Protein AF-A0A951L3X2-F1 (afdb_monomer)

pLDDT: mean 89.93, std 12.66, range [31.77, 98.88]

Nearest PDB structures (foldseek):
  3ayf-assembly1_A  TM=9.480E-01  e=3.162E-38  Geobacillus stearothermophilus
  8bgw-assembly1_A  TM=9.319E-01  e=5.182E-37  Achromobacter xylosoxidans
  6qq5-assembly1_B  TM=9.237E-01  e=3.235E-35  Achromobacter xylosoxidans
  6t6v-assembly1_A  TM=9.236E-01  e=1.717E-33  Achromobacter xylosoxidans
  6l1x-assembly1_A  TM=9.197E-01  e=3.738E-32  Neisseria meningitidis alpha14

Radius of gyration: 26.98 Å; Cα contacts (8 Å, |Δi|>4): 957; chains: 1; bounding box: 84×52×81 Å

Foldseek 3Di:
DVPPDDLVPDDPVRNVVVLVVQLVQLQAFQQDPVVRDGDDDPVLVVVLVVVLVVQQVLQQAQQNPLQAARCLDHDSVVSSVVSVVVSVLSSQLQYHDPPDPAGLQQLPAFDVSNVRDHDPLLVVLLVLQVVLLVVLLVVVVVVCVVDVLAFQDDDDDDDDQQDQDDFDPLLLLLLVLLLVLLVLVLVLLVLVVVLLQSLLPRCDDVNHSCNNQQTNVLSQQSNLQSLCLSLVSLLLSLLLNLLLLQAPDDDPCLSVLSVVLVVLSVCLSVQQSVQQRCLSVVNQPPCCQARYAQPDGSLGGHVVSLVSVLVSLVSSLVSSCVSNVNVCPPPLCVLLSVLLSVLSVCQSVLSCLSVVDGSPDDQLSNVVSVLSCVQCNVPPSVVLNLLSSVLSSCVSSVNGPPVSSSSNSVVSNCQSCQQRVLLSCLSVSRRRDDSVSVSSNSNSVSSNLSVLVVLLVSLVVLCVSLVDDDDDHDLLNLLSLLVSLLSVLSNVLCNVLVSCCRSSNNVSLQVPFLSVVLSVLSNSCSHSVSNSLSSSSVSLSSNDDPVLCVVLVVLSVLQSCLQSQLSVQLNPQARVVRSVVLSVCCVVPNNVVSVRVVVSVDPVVSNSSVSNVVSSCSNNVRHSVSSSVSSVVSSVVVVVDDPPPDDDDPDDDD

Mean predicted aligned error: 6.4 Å

Structure (mmCIF, N/CA/C/O backbone):
data_AF-A0A951L3X2-F1
#
_entry.id   AF-A0A951L3X2-F1
#
loop_
_atom_site.group_PDB
_atom_site.id
_atom_site.type_symbol
_atom_site.label_atom_id
_atom_site.label_alt_id
_atom_site.label_comp_id
_atom_site.label_asym_id
_atom_site.label_entity_id
_atom_site.label_seq_id
_atom_site.pdbx_PDB_ins_code
_atom_site.Cartn_x
_atom_site.Cartn_y
_atom_site.Cartn_z
_atom_site.occupancy
_atom_site.B_iso_or_equiv
_atom_site.auth_seq_id
_atom_site.auth_comp_id
_atom_site.auth_asym_id
_atom_site.auth_atom_id
_atom_site.pdbx_PDB_model_num
ATOM 1 N N . GLU A 1 1 ? -26.721 -3.980 37.555 1.00 63.84 1 GLU A N 1
ATOM 2 C CA . GLU A 1 1 ? -27.237 -2.812 38.310 1.00 63.84 1 GLU A CA 1
ATOM 3 C C . GLU A 1 1 ? -28.735 -2.563 38.128 1.00 63.84 1 GLU A C 1
ATOM 5 O O . GLU A 1 1 ? -29.432 -2.534 39.127 1.00 63.84 1 GLU A O 1
ATOM 10 N N . ARG A 1 2 ? -29.273 -2.424 36.904 1.00 73.75 2 ARG A N 1
ATOM 11 C CA . ARG A 1 2 ? -30.694 -2.051 36.708 1.00 73.75 2 ARG A CA 1
ATOM 12 C C . ARG A 1 2 ? -31.736 -3.145 36.977 1.00 73.75 2 ARG A C 1
ATOM 14 O O . ARG A 1 2 ? -32.786 -2.843 37.523 1.00 73.75 2 ARG A O 1
ATOM 21 N N . LEU A 1 3 ? -31.468 -4.386 36.565 1.00 85.12 3 LEU A N 1
ATOM 22 C CA . LEU A 1 3 ? -32.450 -5.488 36.599 1.00 85.12 3 LEU A CA 1
ATOM 23 C C . LEU A 1 3 ? -31.987 -6.697 37.429 1.00 85.12 3 LEU A C 1
ATOM 25 O O . LEU A 1 3 ? -32.655 -7.727 37.438 1.00 85.12 3 LEU A O 1
ATOM 29 N N . SER A 1 4 ? -30.828 -6.582 38.090 1.00 84.69 4 SER A N 1
ATOM 30 C CA . SER A 1 4 ? -30.213 -7.619 38.943 1.00 84.69 4 SER A CA 1
ATOM 31 C C . SER A 1 4 ? -30.107 -9.023 38.318 1.00 84.69 4 SER A C 1
ATOM 33 O O . SER A 1 4 ? -30.022 -10.015 39.034 1.00 84.69 4 SER A O 1
ATOM 35 N N . ARG A 1 5 ? -30.083 -9.106 36.983 1.00 90.44 5 ARG A N 1
ATOM 36 C CA . ARG A 1 5 ? -29.919 -10.322 36.175 1.00 90.44 5 ARG A CA 1
ATOM 37 C C . ARG A 1 5 ? -28.845 -10.100 35.112 1.00 90.44 5 ARG A C 1
ATOM 39 O O . ARG A 1 5 ? -28.546 -8.950 34.774 1.00 90.44 5 ARG A O 1
ATOM 46 N N . GLY A 1 6 ? -28.262 -11.185 34.604 1.00 90.31 6 GLY A N 1
ATOM 47 C CA . GLY A 1 6 ? -27.321 -11.123 33.488 1.00 90.31 6 GLY A CA 1
ATOM 48 C C . GLY A 1 6 ? -28.021 -10.691 32.200 1.00 90.31 6 GLY A C 1
ATOM 49 O O . GLY A 1 6 ? -29.196 -10.991 32.008 1.00 90.31 6 GLY A O 1
ATOM 50 N N . TYR A 1 7 ? -27.302 -10.010 31.301 1.00 90.88 7 TYR A N 1
ATOM 51 C CA . TYR A 1 7 ? -27.866 -9.542 30.026 1.00 90.88 7 TYR A CA 1
ATOM 52 C C . TYR A 1 7 ? -28.488 -10.686 29.205 1.00 90.88 7 TYR A C 1
ATOM 54 O O . TYR A 1 7 ? -29.538 -10.510 28.596 1.00 90.88 7 TYR A O 1
ATOM 62 N N . ALA A 1 8 ? -27.886 -11.880 29.241 1.00 93.50 8 ALA A N 1
ATOM 63 C CA . ALA A 1 8 ? -28.396 -13.063 28.548 1.00 93.50 8 ALA A CA 1
ATOM 64 C C . ALA A 1 8 ? -29.816 -13.467 28.999 1.00 93.50 8 ALA A C 1
ATOM 66 O O . ALA A 1 8 ? -30.611 -13.882 28.152 1.00 93.50 8 ALA A O 1
ATOM 67 N N . ASP A 1 9 ? -30.148 -13.250 30.277 1.00 94.56 9 ASP A N 1
ATOM 68 C CA . ASP A 1 9 ? -31.390 -13.685 30.940 1.00 94.56 9 ASP A CA 1
ATOM 69 C C . ASP A 1 9 ? -32.533 -12.655 30.855 1.00 94.56 9 ASP A C 1
ATOM 71 O O . ASP A 1 9 ? -33.601 -12.835 31.450 1.00 94.56 9 ASP A O 1
ATOM 75 N N . LEU A 1 10 ? -32.296 -11.536 30.170 1.00 94.94 10 LEU A N 1
ATOM 76 C CA . LEU A 1 10 ? -33.280 -10.475 29.964 1.00 94.94 10 LEU A CA 1
ATOM 77 C C . LEU A 1 10 ? -34.231 -10.810 28.804 1.00 94.94 10 LEU A C 1
ATOM 79 O O . LEU A 1 10 ? -33.822 -11.437 27.816 1.00 94.94 10 LEU A O 1
ATOM 83 N N . THR A 1 11 ? -35.485 -10.349 28.894 1.00 95.81 11 THR A N 1
ATOM 84 C CA . THR A 1 11 ? -36.433 -10.429 27.766 1.00 95.81 11 THR A CA 1
ATOM 85 C C . THR A 1 11 ? -35.984 -9.526 26.606 1.00 95.81 11 THR A C 1
ATOM 87 O O . THR A 1 11 ? -35.165 -8.626 26.810 1.00 95.81 11 THR A O 1
ATOM 90 N N . PRO A 1 12 ? -36.486 -9.723 25.374 1.00 95.25 12 PRO A N 1
ATOM 91 C CA . PRO A 1 12 ? -36.149 -8.858 24.239 1.00 95.25 12 PRO A CA 1
ATOM 92 C C . PRO A 1 12 ? -36.424 -7.365 24.485 1.00 95.25 12 PRO A C 1
ATOM 94 O O . PRO A 1 12 ? -35.634 -6.512 24.079 1.00 95.25 12 PRO A O 1
ATOM 97 N N . GLU A 1 13 ? -37.507 -7.039 25.187 1.00 95.31 13 GLU A N 1
ATOM 98 C CA . GLU A 1 13 ? -37.876 -5.666 25.545 1.00 95.31 13 GLU A CA 1
ATOM 99 C C . GLU A 1 13 ? -36.897 -5.083 26.571 1.00 95.31 13 GLU A C 1
ATOM 101 O O . GLU A 1 13 ? -36.443 -3.947 26.432 1.00 95.31 13 GLU A O 1
ATOM 106 N N . GLU A 1 14 ? -36.524 -5.879 27.577 1.00 94.81 14 GLU A N 1
ATOM 107 C CA . GLU A 1 14 ? -35.538 -5.497 28.589 1.00 94.81 14 GLU A CA 1
ATOM 108 C C . GLU A 1 14 ? -34.150 -5.284 27.975 1.00 94.81 14 GLU A C 1
ATOM 110 O O . GLU A 1 14 ? -33.490 -4.293 28.293 1.00 94.81 14 GLU A O 1
ATOM 115 N N . LYS A 1 15 ? -33.724 -6.171 27.064 1.00 93.56 15 LYS A N 1
ATOM 116 C CA . LYS A 1 15 ? -32.478 -6.026 26.294 1.00 93.56 15 LYS A CA 1
ATOM 117 C C . LYS A 1 15 ? -32.491 -4.738 25.488 1.00 93.56 15 LYS A C 1
ATOM 119 O O . LYS A 1 15 ? -31.598 -3.920 25.661 1.00 93.56 15 LYS A O 1
ATOM 124 N N . SER A 1 16 ? -33.561 -4.496 24.733 1.00 93.25 16 SER A N 1
ATOM 125 C CA . SER A 1 16 ? -33.712 -3.282 23.921 1.00 93.25 16 SER A CA 1
ATOM 126 C C . SER A 1 16 ? -33.618 -1.999 24.761 1.00 93.25 16 SER A C 1
ATOM 128 O O . SER A 1 16 ? -32.981 -1.027 24.354 1.00 93.25 16 SER A O 1
ATOM 130 N N . ALA A 1 17 ? -34.210 -1.993 25.961 1.00 93.44 17 ALA A N 1
ATOM 131 C CA . ALA A 1 17 ? -34.118 -0.865 26.888 1.00 93.44 17 ALA A CA 1
ATOM 132 C C . ALA A 1 17 ? -32.696 -0.664 27.448 1.00 93.44 17 ALA A C 1
ATOM 134 O O . ALA A 1 17 ? -32.256 0.475 27.637 1.00 93.44 17 ALA A O 1
ATOM 135 N N . VAL A 1 18 ? -31.974 -1.754 27.726 1.00 92.81 18 VAL A N 1
ATOM 136 C CA . VAL A 1 18 ? -30.568 -1.706 28.155 1.00 92.81 18 VAL A CA 1
ATOM 137 C C . VAL A 1 18 ? -29.676 -1.217 27.016 1.00 92.81 18 VAL A C 1
ATOM 139 O O . VAL A 1 18 ? -28.914 -0.276 27.228 1.00 92.81 18 VAL A O 1
ATOM 142 N N . ASP A 1 19 ? -29.818 -1.777 25.818 1.00 93.19 19 ASP A N 1
ATOM 143 C CA . ASP A 1 19 ? -29.010 -1.448 24.640 1.00 93.19 19 ASP A CA 1
ATOM 144 C C . ASP A 1 19 ? -29.156 0.022 24.255 1.00 93.19 19 ASP A C 1
ATOM 146 O O . ASP A 1 19 ? -28.162 0.729 24.102 1.00 93.19 19 ASP A O 1
ATOM 150 N N . GLY A 1 20 ? -30.392 0.528 24.194 1.00 93.81 20 GLY A N 1
ATOM 151 C CA . GLY A 1 20 ? -30.642 1.940 23.910 1.00 93.81 20 GLY A CA 1
ATOM 152 C C . GLY A 1 20 ? -30.011 2.872 24.949 1.00 93.81 20 GLY A C 1
ATOM 153 O O . GLY A 1 20 ? -29.463 3.918 24.601 1.00 93.81 20 GLY A O 1
ATOM 154 N N . ALA A 1 21 ? -30.029 2.488 26.227 1.00 92.44 21 ALA A N 1
ATOM 155 C CA . ALA A 1 21 ? -29.396 3.277 27.277 1.00 92.44 21 ALA A CA 1
ATOM 156 C C . ALA A 1 21 ? -27.863 3.243 27.207 1.00 92.44 21 ALA A C 1
ATOM 158 O O . ALA A 1 21 ? -27.234 4.278 27.420 1.00 92.44 21 ALA A O 1
ATOM 159 N N . VAL A 1 22 ? -27.268 2.088 26.893 1.00 92.44 22 VAL A N 1
ATOM 160 C CA . VAL A 1 22 ? -25.818 1.950 26.685 1.00 92.44 22 VAL A CA 1
ATOM 161 C C . VAL A 1 22 ? -25.376 2.767 25.475 1.00 92.44 22 VAL A C 1
ATOM 163 O O . VAL A 1 22 ? -24.409 3.517 25.577 1.00 92.44 22 VAL A O 1
ATOM 166 N N . ALA A 1 23 ? -26.115 2.709 24.365 1.00 94.56 23 ALA A N 1
ATOM 167 C CA . ALA A 1 23 ? -25.835 3.516 23.185 1.00 94.56 23 ALA A CA 1
ATOM 168 C C . ALA A 1 23 ? -25.839 5.017 23.518 1.00 94.56 23 ALA A C 1
ATOM 170 O O . ALA A 1 23 ? -24.882 5.718 23.195 1.00 94.56 23 ALA A O 1
ATOM 171 N N . LEU A 1 24 ? -26.861 5.517 24.225 1.00 94.12 24 LEU A N 1
ATOM 172 C CA . LEU A 1 24 ? -26.909 6.919 24.663 1.00 94.12 24 LEU A CA 1
ATOM 173 C C . LEU A 1 24 ? -25.730 7.286 25.577 1.00 94.12 24 LEU A C 1
ATOM 175 O O . LEU A 1 24 ? -25.140 8.357 25.421 1.00 94.12 24 LEU A O 1
ATOM 179 N N . ASP A 1 25 ? -25.368 6.399 26.505 1.00 93.38 25 ASP A N 1
ATOM 180 C CA . ASP A 1 25 ? -24.261 6.622 27.433 1.00 93.38 25 ASP A CA 1
ATOM 181 C C . ASP A 1 25 ? -22.911 6.692 26.700 1.00 93.38 25 ASP A C 1
ATOM 183 O O . ASP A 1 25 ? -22.137 7.617 26.954 1.00 93.38 25 ASP A O 1
ATOM 187 N N . LEU A 1 26 ? -22.659 5.789 25.744 1.00 94.69 26 LEU A N 1
ATOM 188 C CA . LEU A 1 26 ? -21.443 5.755 24.921 1.00 94.69 26 LEU A CA 1
ATOM 189 C C . LEU A 1 26 ? -21.369 6.913 23.915 1.00 94.69 26 LEU A C 1
ATOM 191 O O . LEU A 1 26 ? -20.285 7.442 23.665 1.00 94.69 26 LEU A O 1
ATOM 195 N N . LYS A 1 27 ? -22.509 7.345 23.357 1.00 96.31 27 LYS A N 1
ATOM 196 C CA . LYS A 1 27 ? -22.583 8.499 22.446 1.00 96.31 27 LYS A CA 1
ATOM 197 C C . LYS A 1 27 ? -22.319 9.830 23.146 1.00 96.31 27 LYS A C 1
ATOM 199 O O . LYS A 1 27 ? -21.877 10.775 22.491 1.00 96.31 27 LYS A O 1
ATOM 204 N N . ALA A 1 28 ? -22.578 9.936 24.447 1.00 95.69 28 ALA A N 1
ATOM 205 C CA . ALA A 1 28 ? -22.355 11.169 25.189 1.00 95.69 28 ALA A CA 1
ATOM 206 C C . ALA A 1 28 ? -20.855 11.496 25.314 1.00 95.69 28 ALA A C 1
ATOM 208 O O . ALA A 1 28 ? -20.064 10.749 25.894 1.00 95.69 28 ALA A O 1
ATOM 209 N N . ASN A 1 29 ? -20.467 12.661 24.794 1.00 96.44 29 ASN A N 1
ATOM 210 C CA . ASN A 1 29 ? -19.098 13.144 24.874 1.00 96.44 29 ASN A CA 1
ATOM 211 C C . ASN A 1 29 ? -18.840 13.811 26.232 1.00 96.44 29 ASN A C 1
ATOM 213 O O . ASN A 1 29 ? -19.413 14.854 26.536 1.00 96.44 29 ASN A O 1
ATOM 217 N N . ARG A 1 30 ? -17.985 13.182 27.044 1.00 95.31 30 ARG A N 1
ATOM 218 C CA . ARG A 1 30 ? -17.609 13.630 28.398 1.00 95.31 30 ARG A CA 1
ATOM 219 C C . ARG A 1 30 ? -16.168 14.140 28.472 1.00 95.31 30 ARG A C 1
ATOM 221 O O . ARG A 1 30 ? -15.558 14.106 29.539 1.00 95.31 30 ARG A O 1
ATOM 228 N N . TYR A 1 31 ? -15.604 14.536 27.335 1.00 96.81 31 TYR A N 1
ATOM 229 C CA . TYR A 1 31 ? -14.315 15.208 27.297 1.00 96.81 31 TYR A CA 1
ATOM 230 C C . TYR A 1 31 ? -14.501 16.693 27.604 1.00 96.81 31 TYR A C 1
ATOM 232 O O . TYR A 1 31 ? -15.247 17.385 26.910 1.00 96.81 31 TYR A O 1
ATOM 240 N N . ASP A 1 32 ? -13.813 17.177 28.634 1.00 95.88 32 ASP A N 1
ATOM 241 C CA . ASP A 1 32 ? -13.731 18.598 28.943 1.00 95.88 32 ASP A CA 1
ATOM 242 C C . ASP A 1 32 ? -12.461 19.198 28.311 1.00 95.88 32 ASP A C 1
ATOM 244 O O . ASP A 1 32 ? -11.351 18.897 28.763 1.00 95.88 32 ASP A O 1
ATOM 248 N N . PRO A 1 33 ? -12.590 20.062 27.285 1.00 94.25 33 PRO A N 1
ATOM 249 C CA . PRO A 1 33 ? -11.440 20.675 26.631 1.00 94.25 33 PRO A CA 1
ATOM 250 C C . PRO A 1 33 ? -10.689 21.669 27.526 1.00 94.25 33 PRO A C 1
ATOM 252 O O . PRO A 1 33 ? -9.519 21.930 27.260 1.00 94.25 33 PRO A O 1
ATOM 255 N N . ALA A 1 34 ? -11.317 22.226 28.569 1.00 96.06 34 ALA A N 1
ATOM 256 C CA . ALA A 1 34 ? -10.664 23.189 29.456 1.00 96.06 34 ALA A CA 1
ATOM 257 C C . ALA A 1 34 ? -9.678 22.507 30.416 1.00 96.06 34 ALA A C 1
ATOM 259 O O . ALA A 1 34 ? -8.589 23.026 30.655 1.00 96.06 34 ALA A O 1
ATOM 260 N N . SER A 1 35 ? -10.046 21.338 30.946 1.00 96.62 35 SER A N 1
ATOM 261 C CA . SER A 1 35 ? -9.192 20.543 31.839 1.00 96.62 35 SER A CA 1
ATOM 262 C C . SER A 1 35 ? -8.402 19.440 31.127 1.00 96.62 35 SER A C 1
ATOM 264 O O . SER A 1 35 ? -7.524 18.832 31.735 1.00 96.62 35 SER A O 1
ATOM 266 N N . GLY A 1 36 ? -8.722 19.134 29.865 1.00 95.12 36 GLY A N 1
ATOM 267 C CA . GLY A 1 36 ? -8.128 18.022 29.121 1.00 95.12 36 GLY A CA 1
ATOM 268 C C . GLY A 1 36 ? -8.513 16.643 29.667 1.00 95.12 36 GLY A C 1
ATOM 269 O O . GLY A 1 36 ? -7.808 15.668 29.415 1.00 95.12 36 GLY A O 1
ATOM 270 N N . THR A 1 37 ? -9.609 16.550 30.425 1.00 95.81 37 THR A N 1
ATOM 271 C CA . THR A 1 37 ? -10.009 15.328 31.133 1.00 95.81 37 THR A CA 1
ATOM 272 C C . THR A 1 37 ? -11.183 14.645 30.436 1.00 95.81 37 THR A C 1
ATOM 274 O O . THR A 1 37 ? -12.197 15.274 30.142 1.00 95.81 37 THR A O 1
ATOM 277 N N . LEU A 1 38 ? -11.069 13.334 30.202 1.00 94.56 38 LEU A N 1
ATOM 278 C CA . LEU A 1 38 ? -12.178 12.482 29.771 1.00 94.56 38 LEU A CA 1
ATOM 279 C C . LEU A 1 38 ? -12.733 11.714 30.975 1.00 94.56 38 LEU A C 1
ATOM 281 O O . LEU A 1 38 ? -12.066 10.829 31.511 1.00 94.56 38 LEU A O 1
ATOM 285 N N . ALA A 1 39 ? -13.962 12.028 31.383 1.00 93.38 39 ALA A N 1
ATOM 286 C CA . ALA A 1 39 ? -14.631 11.297 32.454 1.00 93.38 39 ALA A CA 1
ATOM 287 C C . ALA A 1 39 ? -15.284 10.012 31.918 1.00 93.38 39 ALA A C 1
ATOM 289 O O . ALA A 1 39 ? -16.156 10.061 31.046 1.00 93.38 39 ALA A O 1
ATOM 290 N N . LEU A 1 40 ? -14.884 8.859 32.461 1.00 90.31 40 LEU A N 1
ATOM 291 C CA . LEU A 1 40 ? -15.487 7.568 32.127 1.00 90.31 40 LEU A CA 1
ATOM 292 C C . LEU A 1 40 ? -16.717 7.293 33.008 1.00 90.31 40 LEU A C 1
ATOM 294 O O . LEU A 1 40 ? -16.632 7.447 34.229 1.00 90.31 40 LEU A O 1
ATOM 298 N N . PRO A 1 41 ? -17.840 6.831 32.429 1.00 87.75 41 PRO A N 1
ATOM 299 C CA . PRO A 1 41 ? -18.944 6.260 33.197 1.00 87.75 41 PRO A CA 1
ATOM 300 C C . PRO A 1 41 ? -18.482 5.086 34.071 1.00 87.75 41 PRO A C 1
ATOM 302 O O . PRO A 1 41 ? -17.528 4.388 33.723 1.00 87.75 41 PRO A O 1
ATOM 305 N N . ALA A 1 42 ? -19.192 4.816 35.170 1.00 88.31 42 ALA A N 1
ATOM 306 C CA . ALA A 1 42 ? -18.835 3.745 36.108 1.00 88.31 42 ALA A CA 1
ATOM 307 C C . ALA A 1 42 ? -18.676 2.376 35.414 1.00 88.31 42 ALA A C 1
ATOM 309 O O . ALA A 1 42 ? -17.649 1.718 35.580 1.00 88.31 42 ALA A O 1
ATOM 310 N N . GLY A 1 43 ? -19.625 2.000 34.547 1.00 88.44 43 GLY A N 1
ATOM 311 C CA . GLY A 1 43 ? -19.550 0.749 33.783 1.00 88.44 43 GLY A CA 1
ATOM 312 C C . GLY A 1 43 ? -18.374 0.697 32.798 1.00 88.44 43 GLY A C 1
ATOM 313 O O . GLY A 1 43 ? -17.766 -0.359 32.612 1.00 88.44 43 GLY A O 1
ATOM 314 N N . ALA A 1 44 ? -17.985 1.833 32.210 1.00 90.81 44 ALA A N 1
ATOM 315 C CA . ALA A 1 44 ? -16.805 1.914 31.349 1.00 90.81 44 ALA A CA 1
ATOM 316 C C . ALA A 1 44 ? -15.500 1.786 32.157 1.00 90.81 44 ALA A C 1
ATOM 318 O O . ALA A 1 44 ? -14.565 1.125 31.708 1.00 90.81 44 ALA A O 1
ATOM 319 N N . ALA A 1 45 ? -15.440 2.359 33.364 1.00 92.19 45 ALA A N 1
ATOM 320 C CA . ALA A 1 45 ? -14.296 2.222 34.267 1.00 92.19 45 ALA A CA 1
ATOM 321 C C . ALA A 1 45 ? -14.123 0.778 34.785 1.00 92.19 45 ALA A C 1
ATOM 323 O O . ALA A 1 45 ? -12.998 0.266 34.858 1.00 92.19 45 ALA A O 1
ATOM 324 N N . GLU A 1 46 ? -15.227 0.089 35.091 1.00 92.94 46 GLU A N 1
ATOM 325 C CA . GLU A 1 46 ? -15.214 -1.340 35.424 1.00 92.94 46 GLU A CA 1
ATOM 326 C C . GLU A 1 46 ? -14.746 -2.178 34.225 1.00 92.94 46 GLU A C 1
ATOM 328 O O . GLU A 1 46 ? -13.812 -2.979 34.346 1.00 92.94 46 GLU A O 1
ATOM 333 N N . SER A 1 47 ? -15.317 -1.920 33.042 1.00 93.44 47 SER A N 1
ATOM 334 C CA . SER A 1 47 ? -14.941 -2.591 31.792 1.00 93.44 47 SER A CA 1
ATOM 335 C C . SER A 1 47 ? -13.459 -2.411 31.478 1.00 93.44 47 SER A C 1
ATOM 337 O O . SER A 1 47 ? -12.782 -3.382 31.153 1.00 93.44 47 SER A O 1
ATOM 339 N N . PHE A 1 48 ? -12.913 -1.205 31.653 1.00 95.06 48 PHE A N 1
ATOM 340 C CA . PHE A 1 48 ? -11.490 -0.925 31.472 1.00 95.06 48 PHE A CA 1
ATOM 341 C C . PHE A 1 48 ? -10.604 -1.820 32.352 1.00 95.06 48 PHE A C 1
ATOM 343 O O . PHE A 1 48 ? -9.625 -2.400 31.883 1.00 95.06 48 PHE A O 1
ATOM 350 N N . THR A 1 49 ? -10.979 -1.999 33.621 1.00 94.25 49 THR A N 1
ATOM 351 C CA . THR A 1 49 ? -10.252 -2.874 34.555 1.00 94.25 49 THR A CA 1
ATOM 352 C C . THR A 1 49 ? -10.324 -4.346 34.128 1.00 94.25 49 THR A C 1
ATOM 354 O O . THR A 1 49 ? -9.333 -5.075 34.235 1.00 94.25 49 THR A O 1
ATOM 357 N N . GLY A 1 50 ? -11.471 -4.790 33.605 1.00 96.25 50 GLY A N 1
ATOM 358 C CA . GLY A 1 50 ? -11.631 -6.120 33.009 1.00 96.25 50 GLY A CA 1
ATOM 359 C C . GLY A 1 50 ? -10.807 -6.311 31.731 1.00 96.25 50 GLY A C 1
ATOM 360 O O . GLY A 1 50 ? -10.179 -7.358 31.557 1.00 96.25 50 GLY A O 1
ATOM 361 N N . LEU A 1 51 ? -10.749 -5.289 30.873 1.00 95.88 51 LEU A N 1
ATOM 362 C CA . LEU A 1 51 ? -10.026 -5.312 29.602 1.00 95.88 51 LEU A CA 1
ATOM 363 C C . LEU A 1 51 ? -8.515 -5.446 29.786 1.00 95.88 51 LEU A C 1
ATOM 365 O O . LEU A 1 51 ? -7.893 -6.176 29.021 1.00 95.88 51 LEU A O 1
ATOM 369 N N . VAL A 1 52 ? -7.927 -4.857 30.834 1.00 95.56 52 VAL A N 1
ATOM 370 C CA . VAL A 1 52 ? -6.503 -5.088 31.148 1.00 95.56 52 VAL A CA 1
ATOM 371 C C . VAL A 1 52 ? -6.241 -6.587 31.337 1.00 95.56 52 VAL A C 1
ATOM 373 O O . VAL A 1 52 ? -5.350 -7.143 30.704 1.00 95.56 52 VAL A O 1
ATOM 376 N N . LYS A 1 53 ? -7.076 -7.280 32.126 1.00 94.50 53 LYS A N 1
ATOM 377 C CA . LYS A 1 53 ? -6.955 -8.735 32.345 1.00 94.50 53 LYS A CA 1
ATOM 378 C C . LYS A 1 53 ? -7.217 -9.541 31.073 1.00 94.50 53 LYS A C 1
ATOM 380 O O . LYS A 1 53 ? -6.655 -10.622 30.896 1.00 94.50 53 LYS A O 1
ATOM 385 N N . TYR A 1 54 ? -8.117 -9.064 30.216 1.00 93.31 54 TYR A N 1
ATOM 386 C CA . TYR A 1 54 ? -8.381 -9.684 28.923 1.00 93.31 54 TYR A CA 1
ATOM 387 C C . TYR A 1 54 ? -7.137 -9.631 28.030 1.00 93.31 54 TYR A C 1
ATOM 389 O O . TYR A 1 54 ? -6.677 -10.686 27.599 1.00 93.31 54 TYR A O 1
ATOM 397 N N . TRP A 1 55 ? -6.543 -8.450 27.834 1.00 92.75 55 TRP A N 1
ATOM 398 C CA . TRP A 1 55 ? -5.361 -8.285 26.986 1.00 92.75 55 TRP A CA 1
ATOM 399 C C . TRP A 1 55 ? -4.127 -8.997 27.542 1.00 92.75 55 TRP A C 1
ATOM 401 O O . TRP A 1 55 ? -3.403 -9.621 26.773 1.00 92.75 55 TRP A O 1
ATOM 411 N N . THR A 1 56 ? -3.938 -9.035 28.866 1.00 91.69 56 THR A N 1
ATOM 412 C CA . THR A 1 56 ? -2.893 -9.876 29.478 1.00 91.69 56 THR A CA 1
ATOM 413 C C . THR A 1 56 ? -3.045 -11.348 29.081 1.00 91.69 56 THR A C 1
ATOM 415 O O . THR A 1 56 ? -2.072 -11.990 28.703 1.00 91.69 56 THR A O 1
ATOM 418 N N . ARG A 1 57 ? -4.270 -11.895 29.122 1.00 90.38 57 ARG A N 1
ATOM 419 C CA . ARG A 1 57 ? -4.527 -13.289 28.715 1.00 90.38 57 ARG A CA 1
ATOM 420 C C . ARG A 1 57 ? -4.413 -13.496 27.208 1.00 90.38 57 ARG A C 1
ATOM 422 O O . ARG A 1 57 ? -4.032 -14.583 26.788 1.00 90.38 57 ARG A O 1
ATOM 429 N N . TYR A 1 58 ? -4.751 -12.484 26.411 1.00 89.44 58 TYR A N 1
ATOM 430 C CA . TYR A 1 58 ? -4.619 -12.534 24.958 1.00 89.44 58 TYR A CA 1
ATOM 431 C C . TYR A 1 58 ? -3.159 -12.783 24.553 1.00 89.44 58 TYR A C 1
ATOM 433 O O . TYR A 1 58 ? -2.889 -13.687 23.772 1.00 89.44 58 TYR A O 1
ATOM 441 N N . PHE A 1 59 ? -2.197 -12.068 25.143 1.00 88.44 59 PHE A N 1
ATOM 442 C CA . PHE A 1 59 ? -0.781 -12.224 24.788 1.00 88.44 59 PHE A CA 1
ATOM 443 C C . PHE A 1 59 ? -0.087 -13.460 25.395 1.00 88.44 59 PHE A C 1
ATOM 445 O O . PHE A 1 59 ? 1.044 -13.759 25.017 1.00 88.44 59 PHE A O 1
ATOM 452 N N . ASP A 1 60 ? -0.746 -14.222 26.274 1.00 80.50 60 ASP A N 1
ATOM 453 C CA . ASP A 1 60 ? -0.164 -15.419 26.910 1.00 80.50 60 ASP A CA 1
ATOM 454 C C . ASP A 1 60 ? -0.112 -16.647 25.974 1.00 80.50 60 ASP A C 1
ATOM 456 O O . ASP A 1 60 ? 0.778 -17.486 26.111 1.00 80.50 60 ASP A O 1
ATOM 460 N N . ARG A 1 61 ? -1.039 -16.783 25.007 1.00 71.00 61 ARG A N 1
ATOM 461 C CA . ARG A 1 61 ? -1.165 -18.008 24.182 1.00 71.00 61 ARG A CA 1
ATOM 462 C C . ARG A 1 61 ? -1.307 -17.748 22.669 1.00 71.00 61 ARG A C 1
ATOM 464 O O . ARG A 1 61 ? -2.312 -17.151 22.273 1.00 71.00 61 ARG A O 1
ATOM 471 N N . PRO A 1 62 ? -0.385 -18.259 21.822 1.00 66.88 62 PRO A N 1
ATOM 472 C CA . PRO A 1 62 ? -0.409 -18.088 20.361 1.00 66.88 62 PRO A CA 1
ATOM 473 C C . PRO A 1 62 ? -1.704 -18.525 19.658 1.00 66.88 62 PRO A C 1
ATOM 475 O O . PRO A 1 62 ? -2.181 -17.869 18.732 1.00 66.88 62 PRO A O 1
ATOM 478 N N . GLU A 1 63 ? -2.338 -19.606 20.118 1.00 67.81 63 GLU A N 1
ATOM 479 C CA . GLU A 1 63 ? -3.521 -20.170 19.449 1.00 67.81 63 GLU A CA 1
ATOM 480 C C . GLU A 1 63 ? -4.755 -19.266 19.575 1.00 67.81 63 GLU A C 1
ATOM 482 O O . GLU A 1 63 ? -5.724 -19.415 18.833 1.00 67.81 63 GLU A O 1
ATOM 487 N N . ARG A 1 64 ? -4.734 -18.327 20.528 1.00 77.69 64 ARG A N 1
ATOM 488 C CA . ARG A 1 64 ? -5.831 -17.391 20.810 1.00 77.69 64 ARG A CA 1
ATOM 489 C C . ARG A 1 64 ? -5.491 -15.944 20.480 1.00 77.69 64 ARG A C 1
ATOM 491 O O . ARG A 1 64 ? -6.288 -15.064 20.790 1.00 77.69 64 ARG A O 1
ATOM 498 N N . ASN A 1 65 ? -4.336 -15.701 19.864 1.00 78.94 65 ASN A N 1
ATOM 499 C CA . ASN A 1 65 ? -3.852 -14.351 19.596 1.00 78.94 65 ASN A CA 1
ATOM 500 C C . ASN A 1 65 ? -3.567 -14.070 18.111 1.00 78.94 65 ASN A C 1
ATOM 502 O O . ASN A 1 65 ? -3.016 -13.022 17.779 1.00 78.94 65 ASN A O 1
ATOM 506 N N . GLY A 1 66 ? -3.953 -14.992 17.221 1.00 78.81 66 GLY A N 1
ATOM 507 C CA . GLY A 1 66 ? -3.779 -14.830 15.776 1.00 78.81 66 GLY A CA 1
ATOM 508 C C . GLY A 1 66 ? -2.347 -15.084 15.285 1.00 78.81 66 GLY A C 1
ATOM 509 O O . GLY A 1 66 ? -1.912 -14.456 14.318 1.00 78.81 66 GLY A O 1
ATOM 510 N N . GLY A 1 67 ? -1.605 -15.981 15.944 1.00 82.00 67 GLY A N 1
ATOM 511 C CA . GLY A 1 67 ? -0.253 -16.375 15.526 1.00 82.00 67 GLY A CA 1
ATOM 512 C C . GLY A 1 67 ? 0.851 -15.399 15.948 1.00 82.00 67 GLY A C 1
ATOM 513 O O . GLY A 1 67 ? 1.922 -15.375 15.336 1.00 82.00 67 GLY A O 1
ATOM 514 N N . LEU A 1 68 ? 0.596 -14.576 16.970 1.00 87.44 68 LEU A N 1
ATOM 515 C CA . LEU A 1 68 ? 1.624 -13.761 17.618 1.00 87.44 68 LEU A CA 1
ATOM 516 C C . LEU A 1 68 ? 2.486 -14.634 18.534 1.00 87.44 68 LEU A C 1
ATOM 518 O O . LEU A 1 68 ? 2.032 -15.645 19.081 1.00 87.44 68 LEU A O 1
ATOM 522 N N . ALA A 1 69 ? 3.727 -14.200 18.755 1.00 84.75 69 ALA A N 1
ATOM 523 C CA . ALA A 1 69 ? 4.618 -14.860 19.696 1.00 84.75 69 ALA A CA 1
ATOM 524 C C . ALA A 1 69 ? 4.025 -14.854 21.118 1.00 84.75 69 ALA A C 1
ATOM 526 O O . ALA A 1 69 ? 3.286 -13.947 21.523 1.00 84.75 69 ALA A O 1
ATOM 527 N N . ARG A 1 70 ? 4.359 -15.879 21.901 1.00 83.56 70 ARG A N 1
ATOM 528 C CA . ARG A 1 70 ? 4.001 -15.917 23.319 1.00 83.56 70 ARG A CA 1
ATOM 529 C C . ARG A 1 70 ? 4.637 -14.735 24.049 1.00 83.56 70 ARG A C 1
ATOM 531 O O . ARG A 1 70 ? 5.790 -14.416 23.784 1.00 83.56 70 ARG A O 1
ATOM 538 N N . GLU A 1 71 ? 3.883 -14.121 24.960 1.00 82.56 71 GLU A N 1
ATOM 539 C CA . GLU A 1 71 ? 4.344 -12.992 25.778 1.00 82.56 71 GLU A CA 1
ATOM 540 C C . GLU A 1 71 ? 4.829 -11.801 24.931 1.00 82.56 71 GLU A C 1
ATOM 542 O O . GLU A 1 71 ? 5.730 -11.075 25.336 1.00 82.56 71 GLU A O 1
ATOM 547 N N . THR A 1 72 ? 4.195 -11.571 23.765 1.00 84.25 72 THR A N 1
ATOM 548 C CA . THR A 1 72 ? 4.516 -10.432 22.874 1.00 84.25 72 THR A CA 1
ATOM 549 C C . THR A 1 72 ? 4.528 -9.095 23.628 1.00 84.25 72 THR A C 1
ATOM 551 O O . THR A 1 72 ? 5.371 -8.248 23.350 1.00 84.25 72 THR A O 1
ATOM 554 N N . VAL A 1 73 ? 3.607 -8.913 24.583 1.00 88.94 73 VAL A N 1
ATOM 555 C CA . VAL A 1 73 ? 3.617 -7.809 25.554 1.00 88.94 73 VAL A CA 1
ATOM 556 C C . VAL A 1 73 ? 3.368 -8.399 26.938 1.00 88.94 73 VAL A C 1
ATOM 558 O O . VAL A 1 73 ? 2.315 -8.998 27.174 1.00 88.94 73 VAL A O 1
ATOM 561 N N . SER A 1 74 ? 4.330 -8.246 27.846 1.00 88.94 74 SER A N 1
ATOM 562 C CA . SER A 1 74 ? 4.281 -8.829 29.194 1.00 88.94 74 SER A CA 1
ATOM 563 C C . SER A 1 74 ? 4.414 -7.801 30.320 1.00 88.94 74 SER A C 1
ATOM 565 O O . SER A 1 74 ? 3.989 -8.089 31.442 1.00 88.94 74 SER A O 1
ATOM 567 N N . ASP A 1 75 ? 4.922 -6.593 30.045 1.00 92.38 75 ASP A N 1
ATOM 568 C CA . ASP A 1 75 ? 5.031 -5.535 31.050 1.00 92.38 75 ASP A CA 1
ATOM 569 C C . ASP A 1 75 ? 3.625 -5.042 31.478 1.00 92.38 75 ASP A C 1
ATOM 571 O O . ASP A 1 75 ? 2.830 -4.592 30.644 1.00 92.38 75 ASP A O 1
ATOM 575 N N . PRO A 1 76 ? 3.273 -5.095 32.780 1.00 94.12 76 PRO A N 1
ATOM 576 C CA . PRO A 1 76 ? 1.953 -4.675 33.255 1.00 94.12 76 PRO A CA 1
ATOM 577 C C . PRO A 1 76 ? 1.623 -3.193 33.017 1.00 94.12 76 PRO A C 1
ATOM 579 O O . PRO A 1 76 ? 0.446 -2.838 32.890 1.00 94.12 76 PRO A O 1
ATOM 582 N N . ARG A 1 77 ? 2.629 -2.311 32.987 1.00 96.19 77 ARG A N 1
ATOM 583 C CA . ARG A 1 77 ? 2.459 -0.885 32.680 1.00 96.19 77 ARG A CA 1
ATOM 584 C C . ARG A 1 77 ? 2.158 -0.701 31.201 1.00 96.19 77 ARG A C 1
ATOM 586 O O . ARG A 1 77 ? 1.193 -0.002 30.890 1.00 96.19 77 ARG A O 1
ATOM 593 N N . GLU A 1 78 ? 2.903 -1.362 30.319 1.00 94.31 78 GLU A N 1
ATOM 594 C CA . GLU A 1 78 ? 2.650 -1.323 28.872 1.00 94.31 78 GLU A CA 1
ATOM 595 C C . GLU A 1 78 ? 1.275 -1.901 28.531 1.00 94.31 78 GLU A C 1
ATOM 597 O O . GLU A 1 78 ? 0.510 -1.282 27.798 1.00 94.31 78 GLU A O 1
ATOM 602 N N . LEU A 1 79 ? 0.885 -3.025 29.142 1.00 95.19 79 LEU A N 1
ATOM 603 C CA . LEU A 1 79 ? -0.450 -3.610 28.972 1.00 95.19 79 LEU A CA 1
ATOM 604 C C . LEU A 1 79 ? -1.564 -2.641 29.382 1.00 95.19 79 LEU A C 1
ATOM 606 O O . LEU A 1 79 ? -2.591 -2.534 28.702 1.00 95.19 79 LEU A O 1
ATOM 610 N N . ARG A 1 80 ? -1.371 -1.899 30.479 1.00 96.62 80 ARG A N 1
ATOM 611 C CA . ARG A 1 80 ? -2.319 -0.863 30.903 1.00 96.62 80 ARG A CA 1
ATOM 612 C C . ARG A 1 80 ? -2.366 0.299 29.909 1.00 96.62 80 ARG A C 1
ATOM 614 O O . ARG A 1 80 ? -3.462 0.769 29.608 1.00 96.62 80 ARG A O 1
ATOM 621 N N . GLN A 1 81 ? -1.219 0.758 29.410 1.00 96.62 81 GLN A N 1
ATOM 622 C CA . GLN A 1 81 ? -1.133 1.836 28.417 1.00 96.62 81 GLN A CA 1
ATOM 623 C C . GLN A 1 81 ? -1.763 1.431 27.080 1.00 96.62 81 GLN A C 1
ATOM 625 O O . GLN A 1 81 ? -2.561 2.186 26.533 1.00 96.62 81 GLN A O 1
ATOM 630 N N . LEU A 1 82 ? -1.499 0.215 26.603 1.00 95.75 82 LEU A N 1
ATOM 631 C CA . LEU A 1 82 ? -2.109 -0.347 25.402 1.00 95.75 82 LEU A CA 1
ATOM 632 C C . LEU A 1 82 ? -3.630 -0.460 25.553 1.00 95.75 82 LEU A C 1
ATOM 634 O O . LEU A 1 82 ? -4.382 -0.059 24.668 1.00 95.75 82 LEU A O 1
ATOM 638 N N . THR A 1 83 ? -4.100 -0.925 26.715 1.00 96.88 83 THR A N 1
ATOM 639 C CA . THR A 1 83 ? -5.539 -0.958 27.016 1.00 96.88 83 THR A CA 1
ATOM 640 C C . THR A 1 83 ? -6.138 0.453 27.028 1.00 96.88 83 THR A C 1
ATOM 642 O O . THR A 1 83 ? -7.252 0.644 26.545 1.00 96.88 83 THR A O 1
ATOM 645 N N . ALA A 1 84 ? -5.416 1.458 27.541 1.00 96.81 84 ALA A N 1
ATOM 646 C CA . ALA A 1 84 ? -5.841 2.861 27.500 1.00 96.81 84 ALA A CA 1
ATOM 647 C C . ALA A 1 84 ? -5.908 3.403 26.070 1.00 96.81 84 ALA A C 1
ATOM 649 O O . ALA A 1 84 ? -6.879 4.075 25.731 1.00 96.81 84 ALA A O 1
ATOM 650 N N . PHE A 1 85 ? -4.944 3.054 25.220 1.00 97.06 85 PHE A N 1
ATOM 651 C CA . PHE A 1 85 ? -4.964 3.398 23.803 1.00 97.06 85 PHE A CA 1
ATOM 652 C C . PHE A 1 85 ? -6.179 2.787 23.085 1.00 97.06 85 PHE A C 1
ATOM 654 O O . PHE A 1 85 ? -6.911 3.510 22.415 1.00 97.06 85 PHE A O 1
ATOM 661 N N . PHE A 1 86 ? -6.469 1.498 23.292 1.00 97.06 86 PHE A N 1
ATOM 662 C CA . PHE A 1 86 ? -7.673 0.858 22.743 1.00 97.06 86 PHE A CA 1
ATOM 663 C C . PHE A 1 86 ? -8.974 1.451 23.299 1.00 97.06 86 PHE A C 1
ATOM 665 O O . PHE A 1 86 ? -9.948 1.616 22.569 1.00 97.06 86 PHE A O 1
ATOM 672 N N . GLY A 1 87 ? -9.001 1.806 24.585 1.00 96.06 87 GLY A N 1
ATOM 673 C CA . GLY A 1 87 ? -10.136 2.503 25.188 1.00 96.06 87 GLY A CA 1
ATOM 674 C C . GLY A 1 87 ? -10.360 3.887 24.574 1.00 96.06 87 GLY A C 1
ATOM 675 O O . GLY A 1 87 ? -11.499 4.264 24.310 1.00 96.06 87 GLY A O 1
ATOM 676 N N . TRP A 1 88 ? -9.282 4.623 24.294 1.00 96.44 88 TRP A N 1
ATOM 677 C CA . TRP A 1 88 ? -9.332 5.922 23.626 1.00 96.44 88 TRP A CA 1
ATOM 678 C C . TRP A 1 88 ? -9.849 5.814 22.186 1.00 96.44 88 TRP A C 1
ATOM 680 O O . TRP A 1 88 ? -10.744 6.576 21.815 1.00 96.44 88 TRP A O 1
ATOM 690 N N . THR A 1 89 ? -9.359 4.855 21.390 1.00 96.94 89 THR A N 1
ATOM 691 C CA . THR A 1 89 ? -9.860 4.656 20.018 1.00 96.94 89 THR A CA 1
ATOM 692 C C . THR A 1 89 ? -11.330 4.238 20.014 1.00 96.94 89 THR A C 1
ATOM 694 O O . THR A 1 89 ? -12.115 4.781 19.237 1.00 96.94 89 THR A O 1
ATOM 697 N N . ALA A 1 90 ? -11.738 3.347 20.926 1.00 96.19 90 ALA A N 1
ATOM 698 C CA . ALA A 1 90 ? -13.133 2.943 21.084 1.00 96.19 90 ALA A CA 1
ATOM 699 C C . ALA A 1 90 ? -14.031 4.123 21.498 1.00 96.19 90 ALA A C 1
ATOM 701 O O . ALA A 1 90 ? -15.089 4.327 20.901 1.00 96.19 90 ALA A O 1
ATOM 702 N N . TRP A 1 91 ? -13.591 4.950 22.453 1.00 96.62 91 TRP A N 1
ATOM 703 C CA . TRP A 1 91 ? -14.298 6.173 22.837 1.00 96.62 91 TRP A CA 1
ATOM 704 C C . TRP A 1 91 ? -14.472 7.121 21.648 1.00 96.62 91 TRP A C 1
ATOM 706 O O . TRP A 1 91 ? -15.597 7.527 21.360 1.00 96.62 91 TRP A O 1
ATOM 716 N N . ALA A 1 92 ? -13.393 7.427 20.922 1.00 96.81 92 ALA A N 1
ATOM 717 C CA . ALA A 1 92 ? -13.448 8.309 19.758 1.00 96.81 92 ALA A CA 1
ATOM 718 C C . ALA A 1 92 ? -14.387 7.757 18.669 1.00 96.81 92 ALA A C 1
ATOM 720 O O . ALA A 1 92 ? -15.075 8.524 17.990 1.00 96.81 92 ALA A O 1
ATOM 721 N N . SER A 1 93 ? -14.460 6.428 18.540 1.00 97.44 93 SER A N 1
ATOM 722 C CA . SER A 1 93 ? -15.313 5.756 17.559 1.00 97.44 93 SER A CA 1
ATOM 723 C C . SER A 1 93 ? -16.815 5.870 17.844 1.00 97.44 93 SER A C 1
ATOM 725 O O . SER A 1 93 ? -17.625 5.826 16.915 1.00 97.44 93 SER A O 1
ATOM 727 N N . ALA A 1 94 ? -17.197 6.055 19.112 1.00 96.81 94 ALA A N 1
ATOM 728 C CA . ALA A 1 94 ? -18.589 6.094 19.551 1.00 96.81 94 ALA A CA 1
ATOM 729 C C . ALA A 1 94 ? -19.048 7.511 19.923 1.00 96.81 94 ALA A C 1
ATOM 731 O O . ALA A 1 94 ? -20.086 7.962 19.437 1.00 96.81 94 ALA A O 1
ATOM 732 N N . ALA A 1 95 ? -18.276 8.234 20.737 1.00 97.19 95 ALA A N 1
ATOM 733 C CA . ALA A 1 95 ? -18.670 9.520 21.302 1.00 97.19 95 ALA A CA 1
ATOM 734 C C . ALA A 1 95 ? -18.932 10.566 20.216 1.00 97.19 95 ALA A C 1
ATOM 736 O O . ALA A 1 95 ? -18.109 10.766 19.320 1.00 97.19 95 ALA A O 1
ATOM 737 N N . MET A 1 96 ? -20.068 11.262 20.315 1.00 96.88 96 MET A N 1
ATOM 738 C CA . MET A 1 96 ? -20.454 12.289 19.352 1.00 96.88 96 MET A CA 1
ATOM 739 C C . MET A 1 96 ? -19.435 13.426 19.332 1.00 96.88 96 MET A C 1
ATOM 741 O O . MET A 1 96 ? -19.048 13.975 20.368 1.00 96.88 96 MET A O 1
ATOM 745 N N . ARG A 1 97 ? -19.024 13.826 18.132 1.00 95.81 97 ARG A N 1
ATOM 746 C CA . ARG A 1 97 ? -18.217 15.027 17.950 1.00 95.81 97 ARG A CA 1
ATOM 747 C C . ARG A 1 97 ? -19.065 16.250 18.346 1.00 95.81 97 ARG A C 1
ATOM 749 O O . ARG A 1 97 ? -20.228 16.322 17.935 1.00 95.81 97 ARG A O 1
ATOM 756 N N . PRO A 1 98 ? -18.515 17.220 19.106 1.00 95.06 98 PRO A N 1
ATOM 757 C CA . PRO A 1 98 ? -19.264 18.393 19.556 1.00 95.06 98 PRO A CA 1
ATOM 758 C C . PRO A 1 98 ? -19.969 19.122 18.406 1.00 95.06 98 PRO A C 1
ATOM 760 O O . PRO A 1 98 ? -19.364 19.371 17.364 1.00 95.06 98 PRO A O 1
ATOM 763 N N . GLY A 1 99 ? -21.251 19.450 18.594 1.00 93.56 99 GLY A N 1
ATOM 764 C CA . GLY A 1 99 ? -22.066 20.143 17.588 1.00 93.56 99 GLY A CA 1
ATOM 765 C C . GLY A 1 99 ? -22.497 19.287 16.392 1.00 93.56 99 GLY A C 1
ATOM 766 O O . GLY A 1 99 ? -22.996 19.832 15.411 1.00 93.56 99 GLY A O 1
ATOM 767 N N . THR A 1 100 ? -22.318 17.964 16.444 1.00 93.94 100 THR A N 1
ATOM 768 C CA . THR A 1 100 ? -22.700 17.048 15.359 1.00 93.94 100 THR A CA 1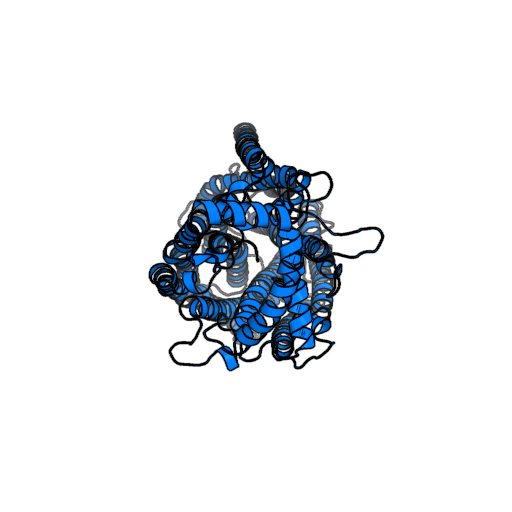
ATOM 769 C C . THR A 1 100 ? -23.541 15.873 15.864 1.00 93.94 100 THR A C 1
ATOM 771 O O . THR A 1 100 ? -23.647 15.643 17.065 1.00 93.94 100 THR A O 1
ATOM 774 N N . SER A 1 101 ? -24.121 15.111 14.935 1.00 92.62 101 SER A N 1
ATOM 775 C CA . SER A 1 101 ? -24.902 13.894 15.203 1.00 92.62 101 SER A CA 1
ATOM 776 C C . SER A 1 101 ? -24.124 12.586 14.989 1.00 92.62 101 SER A C 1
ATOM 778 O O . SER A 1 101 ? -24.721 11.513 14.939 1.00 92.62 101 SER A O 1
ATOM 780 N N . HIS A 1 102 ? -22.803 12.654 14.809 1.00 95.12 102 HIS A N 1
ATOM 781 C CA . HIS A 1 102 ? -21.952 11.497 14.521 1.00 95.12 102 HIS A CA 1
ATOM 782 C C . HIS A 1 102 ? -20.682 11.521 15.373 1.00 95.12 102 HIS A C 1
ATOM 784 O O . HIS A 1 102 ? -20.316 12.552 15.937 1.00 95.12 102 HIS A O 1
ATOM 790 N N . SER A 1 103 ? -20.019 10.373 15.501 1.00 97.50 103 SER A N 1
ATOM 791 C CA . SER A 1 103 ? -18.780 10.256 16.270 1.00 97.50 103 SER A CA 1
ATOM 792 C C . SER A 1 103 ? -17.575 10.899 15.576 1.00 97.50 103 SER A C 1
ATOM 794 O O . SER A 1 103 ? -17.662 11.334 14.421 1.00 97.50 103 SER A O 1
ATOM 796 N N . TYR A 1 104 ? -16.421 10.950 16.251 1.00 97.62 104 TYR A N 1
ATOM 797 C CA . TYR A 1 104 ? -15.191 11.479 15.649 1.00 97.62 104 TYR A CA 1
ATOM 798 C C . TYR A 1 104 ? -14.775 10.729 14.375 1.00 97.62 104 TYR A C 1
ATOM 800 O O . TYR A 1 104 ? -14.173 11.341 13.495 1.00 97.62 104 TYR A O 1
ATOM 808 N N . THR A 1 105 ? -15.153 9.458 14.247 1.00 97.62 105 THR A N 1
ATOM 809 C CA . THR A 1 105 ? -14.854 8.558 13.120 1.00 97.62 105 THR A CA 1
ATOM 810 C C . THR A 1 105 ? -16.021 8.412 12.140 1.00 97.62 105 THR A C 1
ATOM 812 O O . THR A 1 105 ? -16.116 7.414 11.430 1.00 97.62 105 THR A O 1
ATOM 815 N N . ASN A 1 106 ? -16.953 9.371 12.108 1.00 97.31 106 ASN A N 1
ATOM 816 C CA . ASN A 1 106 ? -18.146 9.296 11.258 1.00 97.31 106 ASN A CA 1
ATOM 817 C C . ASN A 1 106 ? -18.987 8.028 11.522 1.00 97.31 106 ASN A C 1
ATOM 819 O O . ASN A 1 106 ? -19.484 7.399 10.591 1.00 97.31 106 ASN A O 1
ATOM 823 N N . ASN A 1 107 ? -19.160 7.683 12.806 1.00 97.31 107 ASN A N 1
ATOM 824 C CA . ASN A 1 107 ? -19.863 6.497 13.317 1.00 97.31 107 ASN A CA 1
ATOM 825 C C . ASN A 1 107 ? -19.233 5.146 12.948 1.00 97.31 107 ASN A C 1
ATOM 827 O O . ASN A 1 107 ? -19.897 4.127 13.109 1.00 97.31 107 ASN A O 1
ATOM 831 N N . PHE A 1 108 ? -18.005 5.086 12.438 1.00 97.81 108 PHE A N 1
ATOM 832 C CA . PHE A 1 108 ? -17.321 3.809 12.217 1.00 97.81 108 PHE A CA 1
ATOM 833 C C . PHE A 1 108 ? -16.683 3.308 13.525 1.00 97.81 108 PHE A C 1
ATOM 835 O O . PHE A 1 108 ? -16.150 4.137 14.266 1.00 97.81 108 PHE A O 1
ATOM 842 N N . PRO A 1 109 ? -16.659 1.993 13.813 1.00 97.94 109 PRO A N 1
ATOM 843 C CA . PRO A 1 109 ? -17.158 0.880 12.996 1.00 97.94 109 PRO A CA 1
ATOM 844 C C . PRO A 1 109 ? -18.664 0.643 13.145 1.00 97.94 109 PRO A C 1
ATOM 846 O O . PRO A 1 109 ? -19.269 1.154 14.085 1.00 97.94 109 PRO A O 1
ATOM 849 N N . TYR A 1 110 ? -19.252 -0.163 12.251 1.00 98.12 110 TYR A N 1
ATOM 850 C CA . TYR A 1 110 ? -20.641 -0.615 12.379 1.00 98.12 110 TYR A CA 1
ATOM 851 C C . TYR A 1 110 ? -20.841 -1.436 13.661 1.00 98.12 110 TYR A C 1
ATOM 853 O O . TYR A 1 110 ? -20.360 -2.566 13.770 1.00 98.12 110 TYR A O 1
ATOM 861 N N . GLU A 1 111 ? -21.547 -0.841 14.623 1.00 96.62 111 GLU A N 1
ATOM 862 C CA . GLU A 1 111 ? -21.855 -1.426 15.927 1.00 96.62 111 GLU A CA 1
ATOM 863 C C . GLU A 1 111 ? -23.156 -0.808 16.476 1.00 96.62 111 GLU A C 1
ATOM 865 O O . GLU A 1 111 ? -23.125 0.225 17.162 1.00 96.62 111 GLU A O 1
ATOM 870 N N . PRO A 1 112 ? -24.322 -1.397 16.157 1.00 93.38 112 PRO A N 1
ATOM 871 C CA . PRO A 1 112 ? -25.610 -0.878 16.600 1.00 93.38 112 PRO A CA 1
ATOM 872 C C . PRO A 1 112 ? -25.741 -0.740 18.123 1.00 93.38 112 PRO A C 1
ATOM 874 O O . PRO A 1 112 ? -26.381 0.210 18.574 1.00 93.38 112 PRO A O 1
ATOM 877 N N . LEU A 1 113 ? -25.093 -1.601 18.925 1.00 93.25 113 LEU A N 1
ATOM 878 C CA . LEU A 1 113 ? -25.152 -1.524 20.394 1.00 93.25 113 LEU A CA 1
ATOM 879 C C . LEU A 1 113 ? -24.427 -0.289 20.953 1.00 93.25 113 LEU A C 1
ATOM 881 O O . LEU A 1 113 ? -24.773 0.212 22.021 1.00 93.25 113 LEU A O 1
ATOM 885 N N . ALA A 1 114 ? -23.455 0.249 20.212 1.00 94.88 114 ALA A N 1
ATOM 886 C CA . ALA A 1 114 ? -22.801 1.523 20.513 1.00 94.88 114 ALA A CA 1
ATOM 887 C C . ALA A 1 114 ? -23.516 2.727 19.864 1.00 94.88 114 ALA A C 1
ATOM 889 O O . ALA A 1 114 ? -23.026 3.858 19.922 1.00 94.88 114 ALA A O 1
ATOM 890 N N . GLY A 1 115 ? -24.657 2.503 19.202 1.00 95.06 115 GLY A N 1
ATOM 891 C CA . GLY A 1 115 ? -25.364 3.508 18.408 1.00 95.06 115 GLY A CA 1
ATOM 892 C C . GLY A 1 115 ? -24.638 3.890 17.113 1.00 95.06 115 GLY A C 1
ATOM 893 O O . GLY A 1 115 ? -24.904 4.952 16.545 1.00 95.06 115 GLY A O 1
ATOM 894 N N . ASN A 1 116 ? -23.681 3.082 16.656 1.00 97.81 116 ASN A N 1
ATOM 895 C CA . ASN A 1 116 ? -22.953 3.323 15.419 1.00 97.81 116 ASN A CA 1
ATOM 896 C C . ASN A 1 116 ? -23.718 2.752 14.224 1.00 97.81 116 ASN A C 1
ATOM 898 O O . ASN A 1 116 ? -23.842 1.542 14.051 1.00 97.81 116 ASN A O 1
ATOM 902 N N . THR A 1 117 ? -24.209 3.659 13.385 1.00 96.50 117 THR A N 1
ATOM 903 C CA . THR A 1 117 ? -24.854 3.363 12.103 1.00 96.50 117 THR A CA 1
ATOM 904 C C . THR A 1 117 ? -24.323 4.315 11.026 1.00 96.50 117 THR A C 1
ATOM 906 O O . THR A 1 117 ? -23.820 5.397 11.376 1.00 96.50 117 THR A O 1
ATOM 909 N N . PRO A 1 118 ? -24.419 3.951 9.729 1.00 97.25 118 PRO A N 1
ATOM 910 C CA . PRO A 1 118 ? -23.948 4.804 8.647 1.00 97.25 118 PRO A CA 1
ATOM 911 C C . PRO A 1 118 ? -24.537 6.211 8.737 1.00 97.25 118 PRO A C 1
ATOM 913 O O . PRO A 1 118 ? -25.740 6.402 8.912 1.00 97.25 118 PRO A O 1
ATOM 916 N N . THR A 1 119 ? -23.680 7.217 8.597 1.00 96.94 119 THR A N 1
ATOM 917 C CA . THR A 1 119 ? -24.132 8.612 8.550 1.00 96.94 119 THR A CA 1
ATOM 918 C C . THR A 1 119 ? -24.881 8.902 7.247 1.00 96.94 119 THR A C 1
ATOM 920 O O . THR A 1 119 ? -24.603 8.298 6.210 1.00 96.94 119 THR A O 1
ATOM 923 N N . ALA A 1 120 ? -25.781 9.892 7.258 1.00 96.06 120 ALA A N 1
ATOM 924 C CA . ALA A 1 120 ? -26.432 10.360 6.030 1.00 96.06 120 ALA A CA 1
ATOM 925 C C . ALA A 1 120 ? -25.411 10.819 4.969 1.00 96.06 120 ALA A C 1
ATOM 927 O O . ALA A 1 120 ? -25.610 10.585 3.779 1.00 96.06 120 ALA A O 1
ATOM 928 N N . GLY A 1 121 ? -24.291 11.415 5.399 1.00 95.88 121 GLY A N 1
ATOM 929 C CA . GLY A 1 121 ? -23.203 11.805 4.503 1.00 95.88 121 GLY A CA 1
ATOM 930 C C . GLY A 1 121 ? -22.561 10.614 3.792 1.00 95.88 121 GLY A C 1
ATOM 931 O O . GLY A 1 121 ? -22.383 10.673 2.579 1.00 95.88 121 GLY A O 1
ATOM 932 N N . ALA A 1 122 ? -22.330 9.491 4.484 1.00 97.00 122 ALA A N 1
ATOM 933 C CA . ALA A 1 122 ? -21.801 8.283 3.845 1.00 97.00 122 ALA A CA 1
ATOM 934 C C . ALA A 1 122 ? -22.691 7.808 2.681 1.00 97.00 122 ALA A C 1
ATOM 936 O O . ALA A 1 122 ? -22.177 7.427 1.631 1.00 97.00 122 ALA A O 1
ATOM 937 N N . LEU A 1 123 ? -24.018 7.896 2.818 1.00 97.12 123 LEU A N 1
ATOM 938 C CA . LEU A 1 123 ? -24.963 7.580 1.740 1.00 97.12 123 LEU A CA 1
ATOM 939 C C . LEU A 1 123 ? -24.933 8.619 0.609 1.00 97.12 123 LEU A C 1
ATOM 941 O O . LEU A 1 123 ? -24.757 8.262 -0.555 1.00 97.12 123 LEU A O 1
ATOM 945 N N . ILE A 1 124 ? -25.080 9.905 0.943 1.00 97.88 124 ILE A N 1
ATOM 946 C CA . ILE A 1 124 ? -25.168 10.995 -0.042 1.00 97.88 124 ILE A CA 1
ATOM 947 C C . ILE A 1 124 ? -23.887 11.091 -0.876 1.00 97.88 124 ILE A C 1
ATOM 949 O O . ILE A 1 124 ? -23.951 11.175 -2.102 1.00 97.88 124 ILE A O 1
ATOM 953 N N . TYR A 1 125 ? -22.717 11.044 -0.237 1.00 98.00 125 TYR A N 1
ATOM 954 C CA . TYR A 1 125 ? -21.434 11.186 -0.928 1.00 98.00 125 TYR A CA 1
ATOM 955 C C . TYR A 1 125 ? -21.068 9.951 -1.750 1.00 98.00 125 TYR A C 1
ATOM 957 O O . TYR A 1 125 ? -20.390 10.082 -2.764 1.00 98.00 125 TYR A O 1
ATOM 965 N N . SER A 1 126 ? -21.594 8.777 -1.391 1.00 98.25 126 SER A N 1
ATOM 966 C CA . SER A 1 126 ? -21.526 7.590 -2.250 1.00 98.25 126 SER A CA 1
ATOM 967 C C . SER A 1 126 ? -22.355 7.748 -3.529 1.00 98.25 126 SER A C 1
ATOM 969 O O . SER A 1 126 ? -21.931 7.332 -4.600 1.00 98.25 126 SER A O 1
ATOM 971 N N . ALA A 1 127 ? -23.535 8.368 -3.451 1.00 97.75 127 ALA A N 1
ATOM 972 C CA . ALA A 1 127 ? -24.326 8.652 -4.647 1.00 97.75 127 ALA A CA 1
ATOM 973 C C . ALA A 1 127 ? -23.662 9.731 -5.524 1.00 97.75 127 ALA A C 1
ATOM 975 O O . ALA A 1 127 ? -23.615 9.598 -6.746 1.00 97.75 127 ALA A O 1
ATOM 976 N N . LEU A 1 128 ? -23.108 10.782 -4.910 1.00 97.56 128 LEU A N 1
ATOM 977 C CA . LEU A 1 128 ? -22.401 11.841 -5.637 1.00 97.56 128 LEU A CA 1
ATOM 978 C C . LEU A 1 128 ? -21.106 11.347 -6.293 1.00 97.56 128 LEU A C 1
ATOM 980 O O . LEU A 1 128 ? -20.799 11.778 -7.403 1.00 97.56 128 LEU A O 1
ATOM 984 N N . SER A 1 129 ? -20.374 10.422 -5.668 1.00 97.81 129 SER A N 1
ATOM 985 C CA . SER A 1 129 ? -19.167 9.849 -6.270 1.00 97.81 129 SER A CA 1
ATOM 986 C C . SER A 1 129 ? -19.464 9.095 -7.570 1.00 97.81 129 SER A C 1
ATOM 988 O O . SER A 1 129 ? -18.713 9.225 -8.534 1.00 97.81 129 SER A O 1
ATOM 990 N N . LEU A 1 130 ? -20.606 8.403 -7.663 1.00 96.94 130 LEU A N 1
ATOM 991 C CA . LEU A 1 130 ? -21.067 7.779 -8.909 1.00 96.94 130 LEU A CA 1
ATOM 992 C C . LEU A 1 130 ? -21.367 8.809 -10.006 1.00 96.94 130 LEU A C 1
ATOM 994 O O . LEU A 1 130 ? -21.035 8.580 -11.167 1.00 96.94 130 LEU A O 1
ATOM 998 N N . VAL A 1 131 ? -21.961 9.954 -9.654 1.00 97.38 131 VAL A N 1
ATOM 999 C CA . VAL A 1 131 ? -22.193 11.050 -10.612 1.00 97.38 131 VAL A CA 1
ATOM 1000 C C . VAL A 1 131 ? -20.865 11.584 -11.148 1.00 97.38 131 VAL A C 1
ATOM 1002 O O . VAL A 1 131 ? -20.739 11.799 -12.353 1.00 97.38 131 VAL A O 1
ATOM 1005 N N . PHE A 1 132 ? -19.863 11.749 -10.281 1.00 96.81 132 PHE A N 1
ATOM 1006 C CA . PHE A 1 132 ? -18.517 12.165 -10.678 1.00 96.81 132 PHE A CA 1
ATOM 1007 C C . PHE A 1 132 ? -17.842 11.129 -11.578 1.00 96.81 132 PHE A C 1
ATOM 1009 O O . PHE A 1 132 ? -17.329 11.501 -12.630 1.00 96.81 132 PHE A O 1
ATOM 1016 N N . LEU A 1 133 ? -17.907 9.841 -11.230 1.00 95.56 133 LEU A N 1
ATOM 1017 C CA . LEU A 1 133 ? -17.371 8.757 -12.056 1.00 95.56 133 LEU A CA 1
ATOM 1018 C C . LEU A 1 133 ? -17.991 8.753 -13.458 1.00 95.56 133 LEU A C 1
ATOM 1020 O O . LEU A 1 133 ? -17.272 8.780 -14.458 1.00 95.56 133 LEU A O 1
ATOM 1024 N N . LEU A 1 134 ? -19.325 8.734 -13.545 1.00 96.50 134 LEU A N 1
ATOM 1025 C CA . LEU A 1 134 ? -20.038 8.673 -14.822 1.00 96.50 134 LEU A CA 1
ATOM 1026 C C . LEU A 1 134 ? -19.827 9.948 -15.645 1.00 96.50 134 LEU A C 1
ATOM 1028 O O . LEU A 1 134 ? -19.564 9.869 -16.844 1.00 96.50 134 LEU A O 1
ATOM 1032 N N . GLY A 1 135 ? -19.902 11.117 -15.004 1.00 96.25 135 GLY A N 1
ATOM 1033 C CA . GLY A 1 135 ? -19.673 12.408 -15.648 1.00 96.25 135 GLY A CA 1
ATOM 1034 C C . GLY A 1 135 ? -18.237 12.569 -16.147 1.00 96.25 135 GLY A C 1
ATOM 1035 O O . GLY A 1 135 ? -18.031 12.978 -17.288 1.00 96.25 135 GLY A O 1
ATOM 1036 N N . GLY A 1 136 ? -17.249 12.192 -15.332 1.00 94.38 136 GLY A N 1
ATOM 1037 C CA . GLY A 1 136 ? -15.833 12.201 -15.694 1.00 94.38 136 GLY A CA 1
ATOM 1038 C C . GLY A 1 136 ? -15.531 11.240 -16.842 1.00 94.38 136 GLY A C 1
ATOM 1039 O O . GLY A 1 136 ? -14.919 11.642 -17.830 1.00 94.38 136 GLY A O 1
ATOM 1040 N N . THR A 1 137 ? -16.050 10.011 -16.772 1.00 92.88 137 THR A N 1
ATOM 1041 C CA . THR A 1 137 ? -15.923 9.019 -17.852 1.00 92.88 137 THR A CA 1
ATOM 1042 C C . THR A 1 137 ? -16.526 9.549 -19.152 1.00 92.88 137 THR A C 1
ATOM 1044 O O . THR A 1 137 ? -15.867 9.532 -20.188 1.00 92.88 137 THR A O 1
ATOM 1047 N N . ALA A 1 138 ? -17.746 10.093 -19.113 1.00 93.50 138 ALA A N 1
ATOM 1048 C CA . ALA A 1 138 ? -18.393 10.661 -20.293 1.00 93.50 138 ALA A CA 1
ATOM 1049 C C . ALA A 1 138 ? -17.613 11.850 -20.879 1.00 93.50 138 ALA A C 1
ATOM 1051 O O . ALA A 1 138 ? -17.444 11.929 -22.096 1.00 93.50 138 ALA A O 1
ATOM 1052 N N . ALA A 1 139 ? -17.111 12.756 -20.035 1.00 92.25 139 ALA A N 1
ATOM 1053 C CA . ALA A 1 139 ? -16.335 13.915 -20.471 1.00 92.25 139 ALA A CA 1
ATOM 1054 C C . ALA A 1 139 ? -15.035 13.501 -21.174 1.00 92.25 139 ALA A C 1
ATOM 1056 O O . ALA A 1 139 ? -14.696 14.044 -22.227 1.00 92.25 139 ALA A O 1
ATOM 1057 N N . VAL A 1 140 ? -14.331 12.515 -20.619 1.00 88.94 140 VAL A N 1
ATOM 1058 C CA . VAL A 1 140 ? -13.081 12.016 -21.188 1.00 88.94 140 VAL A CA 1
ATOM 1059 C C . VAL A 1 140 ? -13.329 11.217 -22.468 1.00 88.94 140 VAL A C 1
ATOM 1061 O O . VAL A 1 140 ? -12.664 11.475 -23.468 1.00 88.94 140 VAL A O 1
ATOM 1064 N N . LEU A 1 141 ? -14.325 10.327 -22.503 1.00 88.75 141 LEU A N 1
ATOM 1065 C CA . LEU A 1 141 ? -14.689 9.606 -23.730 1.00 88.75 141 LEU A CA 1
ATOM 1066 C C . LEU A 1 141 ? -15.124 10.563 -24.849 1.00 88.75 141 LEU A C 1
ATOM 1068 O O . LEU A 1 141 ? -14.742 10.373 -26.003 1.00 88.75 141 LEU A O 1
ATOM 1072 N N . LEU A 1 142 ? -15.862 11.630 -24.523 1.00 89.69 142 LEU A N 1
ATOM 1073 C CA . LEU A 1 142 ? -16.208 12.681 -25.483 1.00 89.69 142 LEU A CA 1
ATOM 1074 C C . LEU A 1 142 ? -14.958 13.407 -26.001 1.00 89.69 142 LEU A C 1
ATOM 1076 O O . LEU A 1 142 ? -14.871 13.695 -27.194 1.00 89.69 142 LEU A O 1
ATOM 1080 N N . ALA A 1 143 ? -13.992 13.702 -25.126 1.00 87.25 143 ALA A N 1
ATOM 1081 C CA . ALA A 1 143 ? -12.732 14.319 -25.525 1.00 87.25 143 ALA A CA 1
ATOM 1082 C C . ALA A 1 143 ? -11.932 13.406 -26.470 1.00 87.25 143 ALA A C 1
ATOM 1084 O O . ALA A 1 143 ? -11.523 13.869 -27.531 1.00 87.25 143 ALA A O 1
ATOM 1085 N N . PHE A 1 144 ? -11.777 12.120 -26.146 1.00 83.19 144 PHE A N 1
ATOM 1086 C CA . PHE A 1 144 ? -11.094 11.140 -27.003 1.00 83.19 144 PHE A CA 1
ATOM 1087 C C . PHE A 1 144 ? -11.813 10.923 -28.339 1.00 83.19 144 PHE A C 1
ATOM 1089 O O . PHE A 1 144 ? -11.168 10.861 -29.379 1.00 83.19 144 PHE A O 1
ATOM 1096 N N . GLY A 1 145 ? -13.149 10.875 -28.341 1.00 83.12 145 GLY A N 1
ATOM 1097 C CA . GLY A 1 145 ? -13.930 10.747 -29.573 1.00 83.12 145 GLY A CA 1
ATOM 1098 C C . GLY A 1 145 ? -13.878 11.990 -30.470 1.00 83.12 145 GLY A C 1
ATOM 1099 O O . GLY A 1 145 ? -14.034 11.881 -31.684 1.00 83.12 145 GLY A O 1
ATOM 1100 N N . LYS A 1 146 ? -13.664 13.180 -29.892 1.00 87.69 146 LYS A N 1
ATOM 1101 C CA . LYS A 1 146 ? -13.582 14.451 -30.630 1.00 87.69 146 LYS A CA 1
ATOM 1102 C C . LYS A 1 146 ? -12.165 14.790 -31.098 1.00 87.69 146 LYS A C 1
ATOM 1104 O O . LYS A 1 146 ? -12.012 15.416 -32.146 1.00 87.69 146 LYS A O 1
ATOM 1109 N N . PHE A 1 147 ? -11.152 14.452 -30.307 1.00 85.44 147 PHE A N 1
ATOM 1110 C CA . PHE A 1 147 ? -9.759 14.818 -30.543 1.00 85.44 147 PHE A CA 1
ATOM 1111 C C . PHE A 1 147 ? -8.930 13.570 -30.865 1.00 85.44 147 PHE A C 1
ATOM 1113 O O . PHE A 1 147 ? -8.409 12.907 -29.973 1.00 85.44 147 PHE A O 1
ATOM 1120 N N . ASP A 1 148 ? -8.755 13.311 -32.162 1.00 75.31 148 ASP A N 1
ATOM 1121 C CA . ASP A 1 148 ? -8.034 12.165 -32.749 1.00 75.31 148 ASP A CA 1
ATOM 1122 C C . ASP A 1 148 ? -6.541 12.059 -32.375 1.00 75.31 148 ASP A C 1
ATOM 1124 O O . ASP A 1 148 ? -5.866 11.084 -32.699 1.00 75.31 148 ASP A O 1
ATOM 1128 N N . TYR A 1 149 ? -6.007 13.076 -31.701 1.00 75.06 149 TYR A N 1
ATOM 1129 C CA . TYR A 1 149 ? -4.618 13.155 -31.272 1.00 75.06 149 TYR A CA 1
ATOM 1130 C C . TYR A 1 149 ? -4.382 12.779 -29.800 1.00 75.06 149 TYR A C 1
ATOM 1132 O O . TYR A 1 149 ? -3.241 12.888 -29.335 1.00 75.06 149 TYR A O 1
ATOM 1140 N N . LEU A 1 150 ? -5.431 12.421 -29.054 1.00 77.12 150 LEU A N 1
ATOM 1141 C CA . LEU A 1 150 ? -5.342 11.917 -27.678 1.00 77.12 150 LEU A CA 1
ATOM 1142 C C . LEU A 1 150 ? -5.140 10.396 -27.682 1.00 77.12 150 LEU A C 1
ATOM 1144 O O . LEU A 1 150 ? -5.675 9.725 -28.551 1.00 77.12 150 LEU A O 1
ATOM 1148 N N . GLY A 1 151 ? -4.383 9.847 -26.730 1.00 71.06 151 GLY A N 1
ATOM 1149 C CA . GLY A 1 151 ? -4.079 8.407 -26.667 1.00 71.06 151 GLY A CA 1
ATOM 1150 C C . GLY A 1 151 ? -2.866 7.978 -27.503 1.00 71.06 151 GLY A C 1
ATOM 1151 O O . GLY A 1 151 ? -2.154 8.803 -28.085 1.00 71.06 151 GLY A O 1
ATOM 1152 N N . TRP A 1 152 ? -2.615 6.669 -27.561 1.00 69.69 152 TRP A N 1
ATOM 1153 C CA . TRP A 1 152 ? -1.403 6.076 -28.153 1.00 69.69 152 TRP A CA 1
ATOM 1154 C C . TRP A 1 152 ? -1.459 5.895 -29.686 1.00 69.69 152 TRP A C 1
ATOM 1156 O O . TRP A 1 152 ? -0.818 5.003 -30.245 1.00 69.69 152 TRP A O 1
ATOM 1166 N N . HIS A 1 153 ? -2.180 6.768 -30.397 1.00 65.19 153 HIS A N 1
ATOM 1167 C CA . HIS A 1 153 ? -2.422 6.635 -31.835 1.00 65.19 153 HIS A CA 1
ATOM 1168 C C . HIS A 1 153 ? -1.145 6.707 -32.688 1.00 65.19 153 HIS A C 1
ATOM 1170 O O . HIS A 1 153 ? -0.293 7.594 -32.542 1.00 65.19 153 HIS A O 1
ATOM 1176 N N . ARG A 1 154 ? -1.066 5.810 -33.679 1.00 54.59 154 ARG A N 1
ATOM 1177 C CA . ARG A 1 154 ? -0.044 5.801 -34.733 1.00 54.59 154 ARG A CA 1
ATOM 1178 C C . ARG A 1 154 ? -0.573 6.544 -35.967 1.00 54.59 154 ARG A C 1
ATOM 1180 O O . ARG A 1 154 ? -1.405 6.006 -36.692 1.00 54.59 154 ARG A O 1
ATOM 1187 N N . ARG A 1 155 ? -0.037 7.725 -36.300 1.00 43.34 155 ARG A N 1
ATOM 1188 C CA . ARG A 1 155 ? -0.118 8.215 -37.691 1.00 43.34 155 ARG A CA 1
ATOM 1189 C C . ARG A 1 155 ? 0.981 7.529 -38.496 1.00 43.34 155 ARG A C 1
ATOM 1191 O O . ARG A 1 155 ? 2.145 7.871 -38.374 1.00 43.34 155 ARG A O 1
ATOM 1198 N N . THR A 1 156 ? 0.592 6.509 -39.263 1.00 45.62 156 THR A N 1
ATOM 1199 C CA . THR A 1 156 ? 1.239 6.077 -40.520 1.00 45.62 156 THR A CA 1
ATOM 1200 C C . THR A 1 156 ? 2.759 6.296 -40.610 1.00 45.62 156 THR A C 1
ATOM 1202 O O . THR A 1 156 ? 3.222 7.109 -41.406 1.00 45.62 156 THR A O 1
ATOM 1205 N N . ALA A 1 157 ? 3.546 5.544 -39.842 1.00 41.00 157 ALA A N 1
ATOM 1206 C CA . ALA A 1 157 ? 4.978 5.414 -40.089 1.00 41.00 157 ALA A CA 1
ATOM 1207 C C . ALA A 1 157 ? 5.296 3.942 -40.361 1.00 41.00 157 ALA A C 1
ATOM 1209 O O . ALA A 1 157 ? 4.961 3.065 -39.561 1.00 41.00 157 ALA A O 1
ATOM 1210 N N . ALA A 1 158 ? 5.895 3.687 -41.528 1.00 43.03 158 ALA A N 1
ATOM 1211 C CA . ALA A 1 158 ? 6.396 2.383 -41.943 1.00 43.03 158 ALA A CA 1
ATOM 1212 C C . ALA A 1 158 ? 7.233 1.751 -40.824 1.00 43.03 158 ALA A C 1
ATOM 1214 O O . ALA A 1 158 ? 8.005 2.454 -40.175 1.00 43.03 158 ALA A O 1
ATOM 1215 N N . ALA A 1 159 ? 7.051 0.443 -40.620 1.00 45.00 159 ALA A N 1
ATOM 1216 C CA . ALA A 1 159 ? 7.648 -0.367 -39.562 1.00 45.00 159 ALA A CA 1
ATOM 1217 C C . ALA A 1 159 ? 9.070 0.090 -39.193 1.00 45.00 159 ALA A C 1
ATOM 1219 O O . ALA A 1 159 ? 10.051 -0.266 -39.852 1.00 45.00 159 ALA A O 1
ATOM 1220 N N . ALA A 1 160 ? 9.177 0.893 -38.132 1.00 47.47 160 ALA A N 1
ATOM 1221 C CA . ALA A 1 160 ? 10.465 1.252 -37.579 1.00 47.47 160 ALA A CA 1
ATOM 1222 C C . ALA A 1 160 ? 11.121 -0.050 -37.115 1.00 47.47 160 ALA A C 1
ATOM 1224 O O . ALA A 1 160 ? 10.586 -0.768 -36.266 1.00 47.47 160 ALA A O 1
ATOM 1225 N N . ARG A 1 161 ? 12.268 -0.395 -37.709 1.00 53.06 161 ARG A N 1
ATOM 1226 C CA . ARG A 1 161 ? 13.124 -1.442 -37.152 1.00 53.06 161 ARG A CA 1
ATOM 1227 C C . ARG A 1 161 ? 13.456 -1.006 -35.732 1.00 53.06 161 ARG A C 1
ATOM 1229 O O . ARG A 1 161 ? 14.072 0.043 -35.560 1.00 53.06 161 ARG A O 1
ATOM 1236 N N . VAL A 1 162 ? 13.028 -1.793 -34.746 1.00 59.47 162 VAL A N 1
ATOM 1237 C CA . VAL A 1 162 ? 13.341 -1.556 -33.333 1.00 59.47 162 VAL A CA 1
ATOM 1238 C C . VAL A 1 162 ? 14.852 -1.375 -33.218 1.00 59.47 162 VAL A C 1
ATOM 1240 O O . VAL A 1 162 ? 15.612 -2.298 -33.525 1.00 59.47 162 VAL A O 1
ATOM 1243 N N . ALA A 1 163 ? 15.282 -0.169 -32.852 1.00 60.84 163 ALA A N 1
ATOM 1244 C CA . ALA A 1 163 ? 16.695 0.154 -32.769 1.00 60.84 163 ALA A CA 1
ATOM 1245 C C . ALA A 1 163 ? 17.334 -0.670 -31.645 1.00 60.84 163 ALA A C 1
ATOM 1247 O O . ALA A 1 163 ? 16.896 -0.606 -30.500 1.00 60.84 163 ALA A O 1
ATOM 1248 N N . VAL A 1 164 ? 18.378 -1.435 -31.969 1.00 64.81 164 VAL A N 1
ATOM 1249 C CA . VAL A 1 164 ? 19.254 -2.021 -30.950 1.00 64.81 164 VAL A CA 1
ATOM 1250 C C . VAL A 1 164 ? 20.213 -0.923 -30.522 1.00 64.81 164 VAL A C 1
ATOM 1252 O O . VAL A 1 164 ? 21.055 -0.493 -31.314 1.00 64.81 164 VAL A O 1
ATOM 1255 N N . LEU A 1 165 ? 20.062 -0.435 -29.294 1.00 67.94 165 LEU A N 1
ATOM 1256 C CA . LEU A 1 165 ? 20.924 0.617 -28.771 1.00 67.94 165 LEU A CA 1
ATOM 1257 C C . LEU A 1 165 ? 22.178 -0.008 -28.142 1.00 67.94 165 LEU A C 1
ATOM 1259 O O . LEU A 1 165 ? 22.077 -1.008 -27.428 1.00 67.94 165 LEU A O 1
ATOM 1263 N N . PRO A 1 166 ? 23.379 0.548 -28.382 1.00 76.94 166 PRO A N 1
ATOM 1264 C CA . PRO A 1 166 ? 24.572 0.091 -27.687 1.00 76.94 166 PRO A CA 1
ATOM 1265 C C . PRO A 1 166 ? 24.416 0.338 -26.181 1.00 76.94 166 PRO A C 1
ATOM 1267 O O . PRO A 1 166 ? 24.168 1.460 -25.746 1.00 76.94 166 PRO A O 1
ATOM 1270 N N . VAL A 1 167 ? 24.573 -0.719 -25.381 1.00 87.50 167 VAL A N 1
ATOM 1271 C CA . VAL A 1 167 ? 24.445 -0.648 -23.920 1.00 87.50 167 VAL A CA 1
ATOM 1272 C C . VAL A 1 167 ? 25.801 -0.350 -23.287 1.00 87.50 167 VAL A C 1
ATOM 1274 O O . VAL A 1 167 ? 26.750 -1.127 -23.436 1.00 87.50 167 VAL A O 1
ATOM 1277 N N . SER A 1 168 ? 25.869 0.758 -22.553 1.00 90.62 168 SER A N 1
ATOM 1278 C CA . SER A 1 168 ? 27.063 1.209 -21.831 1.00 90.62 168 SER A CA 1
ATOM 1279 C C . SER A 1 168 ? 27.392 0.346 -20.605 1.00 90.62 168 SER A C 1
ATOM 1281 O O . SER A 1 168 ? 26.571 -0.432 -20.110 1.00 90.62 168 SER A O 1
ATOM 1283 N N . ASP A 1 169 ? 28.597 0.514 -20.068 1.00 90.44 169 ASP A N 1
ATOM 1284 C CA . ASP A 1 169 ? 29.069 -0.192 -18.878 1.00 90.44 169 ASP A CA 1
ATOM 1285 C C . ASP A 1 169 ? 28.267 0.200 -17.626 1.00 90.44 169 ASP A C 1
ATOM 1287 O O . ASP A 1 169 ? 27.939 -0.652 -16.792 1.00 90.44 169 ASP A O 1
ATOM 1291 N N . ALA A 1 170 ? 27.902 1.481 -17.508 1.00 92.19 170 ALA A N 1
ATOM 1292 C CA . ALA A 1 170 ? 26.987 1.963 -16.476 1.00 92.19 170 ALA A CA 1
ATOM 1293 C C . ALA A 1 170 ? 25.592 1.327 -16.587 1.00 92.19 170 ALA A C 1
ATOM 1295 O O . ALA A 1 170 ? 25.025 0.927 -15.569 1.00 92.19 170 ALA A O 1
ATOM 1296 N N . GLN A 1 171 ? 25.051 1.181 -17.801 1.00 93.38 171 GLN A N 1
ATOM 1297 C CA . GLN A 1 171 ? 23.755 0.530 -18.016 1.00 93.38 171 GLN A CA 1
ATOM 1298 C C . GLN A 1 171 ? 23.813 -0.968 -17.706 1.00 93.38 171 GLN A C 1
ATOM 1300 O O . GLN A 1 171 ? 22.946 -1.466 -16.990 1.00 93.38 171 GLN A O 1
ATOM 1305 N N . ARG A 1 172 ? 24.861 -1.685 -18.135 1.00 93.12 172 ARG A N 1
ATOM 1306 C CA . ARG A 1 172 ? 25.071 -3.099 -17.762 1.00 93.12 172 ARG A CA 1
ATOM 1307 C C . ARG A 1 172 ? 25.127 -3.285 -16.248 1.00 93.12 172 ARG A C 1
ATOM 1309 O O . ARG A 1 172 ? 24.583 -4.257 -15.728 1.00 93.12 172 ARG A O 1
ATOM 1316 N N . ALA A 1 173 ? 25.718 -2.332 -15.522 1.00 94.44 173 ALA A N 1
ATOM 1317 C CA . ALA A 1 173 ? 25.771 -2.374 -14.065 1.00 94.44 173 ALA A CA 1
ATOM 1318 C C . ALA A 1 173 ? 24.386 -2.315 -13.399 1.00 94.44 173 ALA A C 1
ATOM 1320 O O . ALA A 1 173 ? 24.278 -2.719 -12.246 1.00 94.44 173 ALA A O 1
ATOM 1321 N N . THR A 1 174 ? 23.325 -1.868 -14.079 1.00 96.69 174 THR A N 1
ATOM 1322 C CA . THR A 1 174 ? 21.958 -1.872 -13.522 1.00 96.69 174 THR A CA 1
ATOM 1323 C C . THR A 1 174 ? 21.333 -3.271 -13.461 1.00 96.69 174 THR A C 1
ATOM 1325 O O . THR A 1 174 ? 20.425 -3.488 -12.662 1.00 96.69 174 THR A O 1
ATOM 1328 N N . LEU A 1 175 ? 21.855 -4.264 -14.197 1.00 96.25 175 LEU A N 1
ATOM 1329 C CA . LEU A 1 175 ? 21.299 -5.624 -14.204 1.00 96.25 175 LEU A CA 1
ATOM 1330 C C . LEU A 1 175 ? 21.327 -6.286 -12.814 1.00 96.25 175 LEU A C 1
ATOM 1332 O O . LEU A 1 175 ? 20.436 -7.056 -12.470 1.00 96.25 175 LEU A O 1
ATOM 1336 N N . LYS A 1 176 ? 22.298 -5.934 -11.964 1.00 97.06 176 LYS A N 1
ATOM 1337 C CA . LYS A 1 176 ? 22.346 -6.408 -10.569 1.00 97.06 176 LYS A CA 1
ATOM 1338 C C . LYS A 1 176 ? 21.192 -5.881 -9.705 1.00 97.06 176 LYS A C 1
ATOM 1340 O O . LYS A 1 176 ? 20.796 -6.562 -8.766 1.00 97.06 176 LYS A O 1
ATOM 1345 N N . PHE A 1 177 ? 20.649 -4.697 -10.019 1.00 98.31 177 PHE A N 1
ATOM 1346 C CA . PHE A 1 177 ? 19.445 -4.182 -9.358 1.00 98.31 177 PHE A CA 1
ATOM 1347 C C . PHE A 1 177 ? 18.251 -5.062 -9.727 1.00 98.31 177 PHE A C 1
ATOM 1349 O O . PHE A 1 177 ? 17.472 -5.420 -8.854 1.00 98.31 177 PHE A O 1
ATOM 1356 N N . MET A 1 178 ? 18.157 -5.487 -10.992 1.00 98.38 178 MET A N 1
ATOM 1357 C CA . MET A 1 178 ? 17.116 -6.423 -11.425 1.00 98.38 178 MET A CA 1
ATOM 1358 C C . MET A 1 178 ? 17.270 -7.775 -10.723 1.00 98.38 178 MET A C 1
ATOM 1360 O O . MET A 1 178 ? 16.289 -8.335 -10.250 1.00 98.38 178 MET A O 1
ATOM 1364 N N . ALA A 1 179 ? 18.501 -8.285 -10.609 1.00 98.06 179 ALA A N 1
ATOM 1365 C CA . ALA A 1 179 ? 18.769 -9.561 -9.951 1.00 98.06 179 ALA A CA 1
ATOM 1366 C C . ALA A 1 179 ? 18.420 -9.539 -8.457 1.00 98.06 179 ALA A C 1
ATOM 1368 O O . ALA A 1 179 ? 17.755 -10.458 -7.979 1.00 98.06 179 ALA A O 1
ATOM 1369 N N . ILE A 1 180 ? 18.821 -8.491 -7.722 1.00 98.19 180 ILE A N 1
ATOM 1370 C CA . ILE A 1 180 ? 18.463 -8.384 -6.303 1.00 98.19 180 ILE A CA 1
ATOM 1371 C C . ILE A 1 180 ? 16.961 -8.154 -6.133 1.00 98.19 180 ILE A C 1
ATOM 1373 O O . ILE A 1 180 ? 16.360 -8.777 -5.269 1.00 98.19 180 ILE A O 1
ATOM 1377 N N . ALA A 1 181 ? 16.326 -7.345 -6.985 1.00 98.62 181 ALA A N 1
ATOM 1378 C CA . ALA A 1 181 ? 14.885 -7.136 -6.932 1.00 98.62 181 ALA A CA 1
ATOM 1379 C C . ALA A 1 181 ? 14.113 -8.437 -7.208 1.00 98.62 181 ALA A C 1
ATOM 1381 O O . ALA A 1 181 ? 13.168 -8.736 -6.490 1.00 98.62 181 ALA A O 1
ATOM 1382 N N . ALA A 1 182 ? 14.551 -9.269 -8.158 1.00 98.75 182 ALA A N 1
ATOM 1383 C CA . ALA A 1 182 ? 13.954 -10.585 -8.389 1.00 98.75 182 ALA A CA 1
ATOM 1384 C C . ALA A 1 182 ? 14.143 -11.540 -7.192 1.00 98.75 182 ALA A C 1
ATOM 1386 O O . ALA A 1 182 ? 13.246 -12.324 -6.882 1.00 98.75 182 ALA A O 1
ATOM 1387 N N . LEU A 1 183 ? 15.284 -11.464 -6.493 1.00 98.62 183 LEU A N 1
ATOM 1388 C CA . LEU A 1 183 ? 15.530 -12.247 -5.277 1.00 98.62 183 LEU A CA 1
ATOM 1389 C C . LEU A 1 183 ? 14.626 -11.798 -4.123 1.00 98.62 183 LEU A C 1
ATOM 1391 O O . LEU A 1 183 ? 14.006 -12.636 -3.470 1.00 98.62 183 LEU A O 1
ATOM 1395 N N . LEU A 1 184 ? 14.536 -10.486 -3.894 1.00 98.69 184 LEU A N 1
ATOM 1396 C CA . LEU A 1 184 ? 13.659 -9.899 -2.882 1.00 98.69 184 LEU A CA 1
ATOM 1397 C C . LEU A 1 184 ? 12.193 -10.208 -3.189 1.00 98.69 184 LEU A C 1
ATOM 1399 O O . LEU A 1 184 ? 11.466 -10.593 -2.282 1.00 98.69 184 LEU A O 1
ATOM 1403 N N . PHE A 1 185 ? 11.782 -10.123 -4.457 1.00 98.81 185 PHE A N 1
ATOM 1404 C CA . PHE A 1 185 ? 10.445 -10.506 -4.900 1.00 98.81 185 PHE A CA 1
ATOM 1405 C C . PHE A 1 185 ? 10.152 -11.973 -4.578 1.00 98.81 185 PHE A C 1
ATOM 1407 O O . PHE A 1 185 ? 9.162 -12.272 -3.919 1.00 98.81 185 PHE A O 1
ATOM 1414 N N . PHE A 1 186 ? 11.039 -12.899 -4.950 1.00 98.81 186 PHE A N 1
ATOM 1415 C CA . PHE A 1 186 ? 10.851 -14.310 -4.616 1.00 98.81 186 PHE A CA 1
ATOM 1416 C C . PHE A 1 186 ? 10.744 -14.535 -3.097 1.00 98.81 186 PHE A C 1
ATOM 1418 O O . PHE A 1 186 ? 9.791 -15.169 -2.641 1.00 98.81 186 PHE A O 1
ATOM 1425 N N . GLY A 1 187 ? 11.643 -13.949 -2.298 1.00 98.56 187 GLY A N 1
ATOM 1426 C CA . GLY A 1 187 ? 11.570 -14.013 -0.833 1.00 98.56 187 GLY A CA 1
ATOM 1427 C C . GLY A 1 187 ? 10.261 -13.444 -0.270 1.00 98.56 187 GLY A C 1
ATOM 1428 O O . GLY A 1 187 ? 9.636 -14.059 0.593 1.00 98.56 187 GLY A O 1
ATOM 1429 N N . GLN A 1 188 ? 9.795 -12.323 -0.819 1.00 98.69 188 GLN A N 1
ATOM 1430 C CA . GLN A 1 188 ? 8.534 -11.677 -0.457 1.00 98.69 188 GLN A CA 1
ATOM 1431 C C . GLN A 1 188 ? 7.324 -12.585 -0.694 1.00 98.69 188 GLN A C 1
ATOM 1433 O O . GLN A 1 188 ? 6.430 -12.638 0.155 1.00 98.69 188 GLN A O 1
ATOM 1438 N N . THR A 1 189 ? 7.314 -13.341 -1.798 1.00 98.62 189 THR A N 1
ATOM 1439 C CA . THR A 1 189 ? 6.233 -14.294 -2.097 1.00 98.62 189 THR A CA 1
ATOM 1440 C C . THR A 1 189 ? 6.215 -15.490 -1.146 1.00 98.62 189 THR A C 1
ATOM 1442 O O . THR A 1 189 ? 5.140 -15.909 -0.723 1.00 98.62 189 THR A O 1
ATOM 1445 N N . LEU A 1 190 ? 7.385 -15.993 -0.730 1.00 98.19 190 LEU A N 1
ATOM 1446 C CA . LEU A 1 190 ? 7.479 -17.061 0.273 1.00 98.19 190 LEU A CA 1
ATOM 1447 C C . LEU A 1 190 ? 6.954 -16.597 1.635 1.00 98.19 190 LEU A C 1
ATOM 1449 O O . LEU A 1 190 ? 6.163 -17.291 2.271 1.00 98.19 190 LEU A O 1
ATOM 1453 N N . ILE A 1 191 ? 7.351 -15.393 2.053 1.00 97.75 191 ILE A N 1
ATOM 1454 C CA . ILE A 1 191 ? 6.860 -14.762 3.282 1.00 97.75 191 ILE A CA 1
ATOM 1455 C C . ILE A 1 191 ? 5.342 -14.542 3.194 1.00 97.75 191 ILE A C 1
ATOM 1457 O O . ILE A 1 191 ? 4.630 -14.832 4.152 1.00 97.75 191 ILE A O 1
ATOM 1461 N N . GLY A 1 192 ? 4.831 -14.121 2.032 1.00 97.62 192 GLY A N 1
ATOM 1462 C CA . GLY A 1 192 ? 3.394 -13.993 1.769 1.00 97.62 192 GLY A CA 1
ATOM 1463 C C . GLY A 1 192 ? 2.630 -15.306 1.924 1.00 97.62 192 GLY A C 1
ATOM 1464 O O . GLY A 1 192 ? 1.579 -15.327 2.562 1.00 97.62 192 GLY A O 1
ATOM 1465 N N . GLY A 1 193 ? 3.194 -16.412 1.431 1.00 96.75 193 GLY A N 1
ATOM 1466 C CA . GLY A 1 193 ? 2.662 -17.756 1.671 1.00 96.75 193 GLY A CA 1
ATOM 1467 C C . GLY A 1 193 ? 2.609 -18.110 3.162 1.00 96.75 193 GLY A C 1
ATOM 1468 O O . GLY A 1 193 ? 1.628 -18.686 3.623 1.00 96.75 193 GLY A O 1
ATOM 1469 N N . GLY A 1 194 ? 3.609 -17.695 3.946 1.00 94.88 194 GLY A N 1
ATOM 1470 C CA . GLY A 1 194 ? 3.597 -17.841 5.406 1.00 94.88 194 GLY A CA 1
ATOM 1471 C C . GLY A 1 194 ? 2.511 -17.005 6.100 1.00 94.88 194 GLY A C 1
ATOM 1472 O O . GLY A 1 194 ? 1.835 -17.499 7.001 1.00 94.88 194 GLY A O 1
ATOM 1473 N N . VAL A 1 195 ? 2.273 -15.766 5.650 1.00 94.56 195 VAL A N 1
ATOM 1474 C CA . VAL A 1 195 ? 1.158 -14.931 6.145 1.00 94.56 195 VAL A CA 1
ATOM 1475 C C . VAL A 1 195 ? -0.195 -15.569 5.813 1.00 94.56 195 VAL A C 1
ATOM 1477 O O . VAL A 1 195 ? -1.076 -15.636 6.671 1.00 94.56 195 VAL A O 1
ATOM 1480 N N . ALA A 1 196 ? -0.367 -16.058 4.581 1.00 94.56 196 ALA A N 1
ATOM 1481 C CA . ALA A 1 196 ? -1.578 -16.758 4.159 1.00 94.56 196 ALA A CA 1
ATOM 1482 C C . ALA A 1 196 ? -1.811 -18.036 4.979 1.00 94.56 196 ALA A C 1
ATOM 1484 O O . ALA A 1 196 ? -2.941 -18.301 5.391 1.00 94.56 196 ALA A O 1
ATOM 1485 N N . HIS A 1 197 ? -0.742 -18.774 5.288 1.00 93.38 197 HIS A N 1
ATOM 1486 C CA . HIS A 1 197 ? -0.802 -19.949 6.151 1.00 93.38 197 HIS A CA 1
ATOM 1487 C C . HIS A 1 197 ? -1.336 -19.607 7.544 1.00 93.38 197 HIS A C 1
ATOM 1489 O O . HIS A 1 197 ? -2.310 -20.219 7.970 1.00 93.38 197 HIS A O 1
ATOM 1495 N N . TYR A 1 198 ? -0.786 -18.593 8.226 1.00 89.25 198 TYR A N 1
ATOM 1496 C CA . TYR A 1 198 ? -1.276 -18.184 9.554 1.00 89.25 198 TYR A CA 1
ATOM 1497 C C . TYR A 1 198 ? -2.744 -17.761 9.558 1.00 89.25 198 TYR A C 1
ATOM 1499 O O . TYR A 1 198 ? -3.402 -17.814 10.591 1.00 89.25 198 TYR A O 1
ATOM 1507 N N . ARG A 1 199 ? -3.289 -17.349 8.414 1.00 86.50 199 ARG A N 1
ATOM 1508 C CA . ARG A 1 199 ? -4.717 -17.068 8.304 1.00 86.50 199 ARG A CA 1
ATOM 1509 C C . ARG A 1 199 ? -5.562 -18.345 8.307 1.00 86.50 199 ARG A C 1
ATOM 1511 O O . ARG A 1 199 ? -6.639 -18.358 8.894 1.00 86.50 199 ARG A O 1
ATOM 1518 N N . ALA A 1 200 ? -5.101 -19.389 7.623 1.00 88.19 200 ALA A N 1
ATOM 1519 C CA . ALA A 1 200 ? -5.805 -20.666 7.509 1.00 88.19 200 ALA A CA 1
ATOM 1520 C C . ALA A 1 200 ? -5.573 -21.585 8.727 1.00 88.19 200 ALA A C 1
ATOM 1522 O O . ALA A 1 200 ? -6.429 -22.409 9.078 1.00 88.19 200 ALA A O 1
ATOM 1523 N N . ASP A 1 201 ? -4.417 -21.439 9.373 1.00 87.00 201 ASP A N 1
ATOM 1524 C CA . ASP A 1 201 ? -4.015 -22.154 10.579 1.00 87.00 201 ASP A CA 1
ATOM 1525 C C . ASP A 1 201 ? -3.128 -21.267 11.483 1.00 87.00 201 ASP A C 1
ATOM 1527 O O . ASP A 1 201 ? -1.899 -21.303 11.396 1.00 87.00 201 ASP A O 1
ATOM 1531 N N . PRO A 1 202 ? -3.735 -20.439 12.354 1.00 78.88 202 PRO A N 1
ATOM 1532 C CA . PRO A 1 202 ? -2.996 -19.490 13.194 1.00 78.88 202 PRO A CA 1
ATOM 1533 C C . PRO A 1 202 ? -2.080 -20.134 14.241 1.00 78.88 202 PRO A C 1
ATOM 1535 O O . PRO A 1 202 ? -1.152 -19.485 14.715 1.00 78.88 202 PRO A O 1
ATOM 1538 N N . GLY A 1 203 ? -2.358 -21.380 14.640 1.00 76.69 203 GLY A N 1
ATOM 1539 C CA . GLY A 1 203 ? -1.682 -22.041 15.762 1.00 76.69 203 GLY A CA 1
ATOM 1540 C C . GLY A 1 203 ? -0.482 -22.904 15.371 1.00 76.69 203 GLY A C 1
ATOM 1541 O O . GLY A 1 203 ? 0.242 -23.361 16.251 1.00 76.69 203 GLY A O 1
ATOM 1542 N N . SER A 1 204 ? -0.269 -23.176 14.081 1.00 84.12 204 SER A N 1
ATOM 1543 C CA . SER A 1 204 ? 0.807 -24.064 13.636 1.00 84.12 204 SER A CA 1
ATOM 1544 C C . SER A 1 204 ? 1.164 -23.858 12.171 1.00 84.12 204 SER A C 1
ATOM 1546 O O . SER A 1 204 ? 0.298 -23.577 11.353 1.00 84.12 204 SER A O 1
ATOM 1548 N N . PHE A 1 205 ? 2.427 -24.098 11.816 1.00 89.56 205 PHE A N 1
ATOM 1549 C CA . PHE A 1 205 ? 2.900 -24.214 10.440 1.00 89.56 205 PHE A CA 1
ATOM 1550 C C . PHE A 1 205 ? 3.154 -25.685 10.086 1.00 89.56 205 PHE A C 1
ATOM 1552 O O . PHE A 1 205 ? 4.254 -26.195 10.283 1.00 89.56 205 PHE A O 1
ATOM 1559 N N . TYR A 1 206 ? 2.122 -26.395 9.616 1.00 90.62 206 TYR A N 1
ATOM 1560 C CA . TYR A 1 206 ? 2.190 -27.830 9.274 1.00 90.62 206 TYR A CA 1
ATOM 1561 C C . TYR A 1 206 ? 2.754 -28.721 10.403 1.00 90.62 206 TYR A C 1
ATOM 1563 O O . TYR A 1 206 ? 3.515 -29.655 10.153 1.00 90.62 206 TYR A O 1
ATOM 1571 N N . GLY A 1 207 ? 2.404 -28.425 11.658 1.00 86.88 207 GLY A N 1
ATOM 1572 C CA . GLY A 1 207 ? 2.904 -29.132 12.844 1.00 86.88 207 GLY A CA 1
ATOM 1573 C C . GLY A 1 207 ? 4.142 -28.500 13.491 1.00 86.88 207 GLY A C 1
ATOM 1574 O O . GLY A 1 207 ? 4.577 -28.966 14.541 1.00 86.88 207 GLY A O 1
ATOM 1575 N N . ILE A 1 208 ? 4.697 -27.432 12.909 1.00 88.31 208 ILE A N 1
ATOM 1576 C CA . ILE A 1 208 ? 5.862 -26.703 13.427 1.00 88.31 208 ILE A CA 1
ATOM 1577 C C . ILE A 1 208 ? 5.402 -25.409 14.115 1.00 88.31 208 ILE A C 1
ATOM 1579 O O . ILE A 1 208 ? 4.575 -24.672 13.581 1.00 88.31 208 ILE A O 1
ATOM 1583 N N . ASP A 1 209 ? 5.961 -25.104 15.288 1.00 84.62 209 ASP A N 1
ATOM 1584 C CA . ASP A 1 209 ? 5.762 -23.822 15.984 1.00 84.62 209 ASP A CA 1
ATOM 1585 C C . ASP A 1 209 ? 6.650 -22.732 15.358 1.00 84.62 209 ASP A C 1
ATOM 1587 O O . ASP A 1 209 ? 7.723 -22.387 15.862 1.00 84.62 209 ASP A O 1
ATOM 1591 N N . LEU A 1 210 ? 6.219 -22.232 14.197 1.00 86.00 210 LEU A N 1
ATOM 1592 C CA . LEU A 1 210 ? 6.929 -21.188 13.459 1.00 86.00 210 LEU A CA 1
ATOM 1593 C C . LEU A 1 210 ? 6.900 -19.837 14.193 1.00 86.00 210 LEU A C 1
ATOM 1595 O O . LEU A 1 210 ? 7.813 -19.030 14.011 1.00 86.00 210 LEU A O 1
ATOM 1599 N N . ALA A 1 211 ? 5.912 -19.606 15.064 1.00 84.12 211 ALA A N 1
ATOM 1600 C CA . ALA A 1 211 ? 5.687 -18.322 15.724 1.00 84.12 211 ALA A CA 1
ATOM 1601 C C . ALA A 1 211 ? 6.822 -17.923 16.680 1.00 84.12 211 ALA A C 1
ATOM 1603 O O . ALA A 1 211 ? 7.009 -16.738 16.947 1.00 84.12 211 ALA A O 1
ATOM 1604 N N . ARG A 1 212 ? 7.631 -18.886 17.146 1.00 83.31 212 ARG A N 1
ATOM 1605 C CA . ARG A 1 212 ? 8.844 -18.611 17.940 1.00 83.31 212 ARG A CA 1
ATOM 1606 C C . ARG A 1 212 ? 9.919 -17.848 17.178 1.00 83.31 212 ARG A C 1
ATOM 1608 O O . ARG A 1 212 ? 10.683 -17.114 17.794 1.00 83.31 212 ARG A O 1
ATOM 1615 N N . LEU A 1 213 ? 10.024 -18.076 15.870 1.00 84.94 213 LEU A N 1
ATOM 1616 C CA . LEU A 1 213 ? 11.065 -17.476 15.035 1.00 84.94 213 LEU A CA 1
ATOM 1617 C C . LEU A 1 213 ? 10.485 -16.406 14.113 1.00 84.94 213 LEU A C 1
ATOM 1619 O O . LEU A 1 213 ? 11.040 -15.316 14.002 1.00 84.94 213 LEU A O 1
ATOM 1623 N N . LEU A 1 214 ? 9.373 -16.736 13.457 1.00 90.94 214 LEU A N 1
ATOM 1624 C CA . LEU A 1 214 ? 8.706 -15.926 12.449 1.00 90.94 214 LEU A CA 1
ATOM 1625 C C . LEU A 1 214 ? 7.210 -15.799 12.794 1.00 90.94 214 LEU A C 1
ATOM 1627 O O . LEU A 1 214 ? 6.375 -16.466 12.171 1.00 90.94 214 LEU A O 1
ATOM 1631 N N . PRO A 1 215 ? 6.851 -14.985 13.806 1.00 91.56 215 PRO A N 1
ATOM 1632 C CA . PRO A 1 215 ? 5.455 -14.740 14.162 1.00 91.56 215 PRO A CA 1
ATOM 1633 C C . PRO A 1 215 ? 4.706 -13.999 13.047 1.00 91.56 215 PRO A C 1
ATOM 1635 O O . PRO A 1 215 ? 5.309 -13.374 12.167 1.00 91.56 215 PRO A O 1
ATOM 1638 N N . SER A 1 216 ? 3.373 -14.064 13.077 1.00 91.50 216 SER A N 1
ATOM 1639 C CA . SER A 1 216 ? 2.519 -13.571 11.987 1.00 91.50 216 SER A CA 1
ATOM 1640 C C . SER A 1 216 ? 2.714 -12.078 11.683 1.00 91.50 216 SER A C 1
ATOM 1642 O O . SER A 1 216 ? 2.741 -11.679 10.517 1.00 91.50 216 SER A O 1
ATOM 1644 N N . ASN A 1 217 ? 2.935 -11.254 12.709 1.00 92.75 217 ASN A N 1
ATOM 1645 C CA . ASN A 1 217 ? 3.220 -9.824 12.582 1.00 92.75 217 ASN A CA 1
ATOM 1646 C C . ASN A 1 217 ? 4.586 -9.531 11.934 1.00 92.75 217 ASN A C 1
ATOM 1648 O O . ASN A 1 217 ? 4.681 -8.587 11.148 1.00 92.75 217 ASN A O 1
ATOM 1652 N N . LEU A 1 218 ? 5.620 -10.340 12.201 1.00 95.19 218 LEU A N 1
ATOM 1653 C CA . LEU A 1 218 ? 6.921 -10.208 11.534 1.00 95.19 218 LEU A CA 1
ATOM 1654 C C . LEU A 1 218 ? 6.819 -10.600 10.059 1.00 95.19 218 LEU A C 1
ATOM 1656 O O . LEU A 1 218 ? 7.276 -9.851 9.200 1.00 95.19 218 LEU A O 1
ATOM 1660 N N . LEU A 1 219 ? 6.174 -11.733 9.752 1.00 95.75 219 LEU A N 1
ATOM 1661 C CA . LEU A 1 219 ? 5.961 -12.134 8.359 1.00 95.75 219 LEU A CA 1
ATOM 1662 C C . LEU A 1 219 ? 5.166 -11.071 7.596 1.00 95.75 219 LEU A C 1
ATOM 1664 O O . LEU A 1 219 ? 5.520 -10.735 6.470 1.00 95.75 219 LEU A O 1
ATOM 1668 N N . ARG A 1 220 ? 4.130 -10.487 8.210 1.00 95.81 220 ARG A N 1
ATOM 1669 C CA . ARG A 1 220 ? 3.368 -9.393 7.596 1.00 95.81 220 ARG A CA 1
ATOM 1670 C C . ARG A 1 220 ? 4.226 -8.148 7.365 1.00 95.81 220 ARG A C 1
ATOM 1672 O O . ARG A 1 220 ? 4.186 -7.606 6.265 1.00 95.81 220 ARG A O 1
ATOM 1679 N N . THR A 1 221 ? 5.020 -7.750 8.360 1.00 97.25 221 THR A N 1
ATOM 1680 C CA . THR A 1 221 ? 5.961 -6.620 8.264 1.00 97.25 221 THR A CA 1
ATOM 1681 C C . THR A 1 221 ? 6.904 -6.813 7.077 1.00 97.25 221 THR A C 1
ATOM 1683 O O . THR A 1 221 ? 6.939 -5.994 6.162 1.00 97.25 221 THR A O 1
ATOM 1686 N N . TRP A 1 222 ? 7.606 -7.948 7.027 1.00 97.88 222 TRP A N 1
ATOM 1687 C CA . TRP A 1 222 ? 8.544 -8.232 5.945 1.00 97.88 222 TRP A CA 1
ATOM 1688 C C . TRP A 1 222 ? 7.855 -8.395 4.590 1.00 97.88 222 TRP A C 1
ATOM 1690 O O . TRP A 1 222 ? 8.420 -7.994 3.578 1.00 97.88 222 TRP A O 1
ATOM 1700 N N . HIS A 1 223 ? 6.637 -8.940 4.534 1.00 98.31 223 HIS A N 1
ATOM 1701 C CA . HIS A 1 223 ? 5.897 -9.074 3.279 1.00 98.31 223 HIS A CA 1
ATOM 1702 C C . HIS A 1 223 ? 5.614 -7.715 2.625 1.00 98.31 223 HIS A C 1
ATOM 1704 O O . HIS A 1 223 ? 5.785 -7.576 1.410 1.00 98.31 223 HIS A O 1
ATOM 1710 N N . LEU A 1 224 ? 5.200 -6.723 3.420 1.00 97.44 224 LEU A N 1
ATOM 1711 C CA . LEU A 1 224 ? 4.894 -5.371 2.946 1.00 97.44 224 LEU A CA 1
ATOM 1712 C C . LEU A 1 224 ? 6.165 -4.567 2.665 1.00 97.44 224 LEU A C 1
ATOM 1714 O O . LEU A 1 224 ? 6.283 -3.969 1.596 1.00 97.44 224 LEU A O 1
ATOM 1718 N N . GLN A 1 225 ? 7.147 -4.622 3.569 1.00 96.38 225 GLN A N 1
ATOM 1719 C CA . GLN A 1 225 ? 8.431 -3.948 3.378 1.00 96.38 225 GLN A CA 1
ATOM 1720 C C . GLN A 1 225 ? 9.145 -4.453 2.129 1.00 96.38 225 GLN A C 1
ATOM 1722 O O . GLN A 1 225 ? 9.532 -3.665 1.268 1.00 96.38 225 GLN A O 1
ATOM 1727 N N . LEU A 1 226 ? 9.248 -5.772 1.953 1.00 97.94 226 LEU A N 1
ATOM 1728 C CA . LEU A 1 226 ? 9.856 -6.325 0.750 1.00 97.94 226 LEU A CA 1
ATOM 1729 C C . LEU A 1 226 ? 9.075 -5.948 -0.509 1.00 97.94 226 LEU A C 1
ATOM 1731 O O . LEU A 1 226 ? 9.721 -5.706 -1.525 1.00 97.94 226 LEU A O 1
ATOM 1735 N N . ALA A 1 227 ? 7.736 -5.863 -0.458 1.00 96.94 227 ALA A N 1
ATOM 1736 C CA . ALA A 1 227 ? 6.925 -5.453 -1.607 1.00 96.94 227 ALA A CA 1
ATOM 1737 C C . ALA A 1 227 ? 7.325 -4.058 -2.106 1.00 96.94 227 ALA A C 1
ATOM 1739 O O . ALA A 1 227 ? 7.568 -3.883 -3.298 1.00 96.94 227 ALA A O 1
ATOM 1740 N N . ILE A 1 228 ? 7.473 -3.092 -1.192 1.00 94.31 228 ILE A N 1
ATOM 1741 C CA . ILE A 1 228 ? 7.962 -1.748 -1.526 1.00 94.31 228 ILE A CA 1
ATOM 1742 C C . ILE A 1 228 ? 9.413 -1.820 -2.015 1.00 94.31 228 ILE A C 1
ATOM 1744 O O . ILE A 1 228 ? 9.741 -1.281 -3.073 1.00 94.31 228 ILE A O 1
ATOM 1748 N N . LEU A 1 229 ? 10.290 -2.498 -1.269 1.00 95.00 229 LEU A N 1
ATOM 1749 C CA . LEU A 1 229 ? 11.730 -2.496 -1.524 1.00 95.00 229 LEU A CA 1
ATOM 1750 C C . LEU A 1 229 ? 12.091 -3.116 -2.877 1.00 95.00 229 LEU A C 1
ATOM 1752 O O . LEU A 1 229 ? 12.937 -2.564 -3.584 1.00 95.00 229 LEU A O 1
ATOM 1756 N N . TRP A 1 230 ? 11.475 -4.234 -3.273 1.00 98.00 230 TRP A N 1
ATOM 1757 C CA . TRP A 1 230 ? 11.812 -4.874 -4.546 1.00 98.00 230 TRP A CA 1
ATOM 1758 C C . TRP A 1 230 ? 11.286 -4.073 -5.743 1.00 98.00 230 TRP A C 1
ATOM 1760 O O . TRP A 1 230 ? 12.027 -3.904 -6.716 1.00 98.00 230 TRP A O 1
ATOM 1770 N N . ILE A 1 231 ? 10.064 -3.525 -5.657 1.00 96.12 231 ILE A N 1
ATOM 1771 C CA . ILE A 1 231 ? 9.477 -2.679 -6.709 1.00 96.12 231 ILE A CA 1
ATOM 1772 C C . ILE A 1 231 ? 10.315 -1.411 -6.865 1.00 96.12 231 ILE A C 1
ATOM 1774 O O . ILE A 1 231 ? 10.794 -1.116 -7.962 1.00 96.12 231 ILE A O 1
ATOM 1778 N N . ALA A 1 232 ? 10.593 -0.713 -5.761 1.00 94.06 232 ALA A N 1
ATOM 1779 C CA . ALA A 1 232 ? 11.425 0.483 -5.767 1.00 94.06 232 ALA A CA 1
ATOM 1780 C C . ALA A 1 232 ? 12.833 0.193 -6.313 1.00 94.06 232 ALA A C 1
ATOM 1782 O O . ALA A 1 232 ? 13.354 0.967 -7.114 1.00 94.06 232 ALA A O 1
ATOM 1783 N N . THR A 1 233 ? 13.442 -0.945 -5.959 1.00 97.06 233 THR A N 1
ATOM 1784 C CA . THR A 1 233 ? 14.767 -1.336 -6.474 1.00 97.06 233 THR A CA 1
ATOM 1785 C C . THR A 1 233 ? 14.746 -1.592 -7.984 1.00 97.06 233 THR A C 1
ATOM 1787 O O . THR A 1 233 ? 15.665 -1.163 -8.693 1.00 97.06 233 THR A O 1
ATOM 1790 N N . ALA A 1 234 ? 13.698 -2.245 -8.498 1.00 97.38 234 ALA A N 1
ATOM 1791 C CA . ALA A 1 234 ? 13.504 -2.440 -9.933 1.00 97.38 234 ALA A CA 1
ATOM 1792 C C . ALA A 1 234 ? 13.319 -1.099 -10.661 1.00 97.38 234 ALA A C 1
ATOM 1794 O O . ALA A 1 234 ? 13.909 -0.883 -11.719 1.00 97.38 234 ALA A O 1
ATOM 1795 N N . TYR A 1 235 ? 12.572 -0.163 -10.075 1.00 95.88 235 TYR A N 1
ATOM 1796 C CA . TYR A 1 235 ? 12.314 1.148 -10.675 1.00 95.88 235 TYR A CA 1
ATOM 1797 C C . TYR A 1 235 ? 13.567 2.021 -10.667 1.00 95.88 235 TYR A C 1
ATOM 1799 O O . TYR A 1 235 ? 13.925 2.592 -11.693 1.00 95.88 235 TYR A O 1
ATOM 1807 N N . VAL A 1 236 ? 14.293 2.061 -9.548 1.00 96.31 236 VAL A N 1
ATOM 1808 C CA . VAL A 1 236 ? 15.579 2.758 -9.408 1.00 96.31 236 VAL A CA 1
ATOM 1809 C C . VAL A 1 236 ? 16.578 2.272 -10.457 1.00 96.31 236 VAL A C 1
ATOM 1811 O O . VAL A 1 236 ? 17.184 3.087 -11.159 1.00 96.31 236 VAL A O 1
ATOM 1814 N N . GLY A 1 237 ? 16.736 0.951 -10.597 1.00 97.06 237 GLY A N 1
ATOM 1815 C CA . GLY A 1 237 ? 17.641 0.358 -11.581 1.00 97.06 237 GLY A CA 1
ATOM 1816 C C . GLY A 1 237 ? 17.180 0.573 -13.025 1.00 97.06 237 GLY A C 1
ATOM 1817 O O . GLY A 1 237 ? 17.992 0.934 -13.877 1.00 97.06 237 GLY A O 1
ATOM 1818 N N . GLY A 1 238 ? 15.883 0.406 -13.299 1.00 96.12 238 GLY A N 1
ATOM 1819 C CA . GLY A 1 238 ? 15.292 0.618 -14.621 1.00 96.12 238 GLY A CA 1
ATOM 1820 C C . GLY A 1 238 ? 15.410 2.071 -15.076 1.00 96.12 238 GLY A C 1
ATOM 1821 O O . GLY A 1 238 ? 15.815 2.341 -16.203 1.00 96.12 238 GLY A O 1
ATOM 1822 N N . ALA A 1 239 ? 15.173 3.023 -14.178 1.00 96.06 239 ALA A N 1
ATOM 1823 C CA . ALA A 1 239 ? 15.336 4.444 -14.450 1.00 96.06 239 ALA A CA 1
ATOM 1824 C C . ALA A 1 239 ? 16.785 4.833 -14.743 1.00 96.06 239 ALA A C 1
ATOM 1826 O O . ALA A 1 239 ? 17.029 5.619 -15.652 1.00 96.06 239 ALA A O 1
ATOM 1827 N N . LEU A 1 240 ? 17.759 4.266 -14.020 1.00 96.62 240 LEU A N 1
ATOM 1828 C CA . LEU A 1 240 ? 19.180 4.460 -14.329 1.00 96.62 240 LEU A CA 1
ATOM 1829 C C . LEU A 1 240 ? 19.523 3.927 -15.725 1.00 96.62 240 LEU A C 1
ATOM 1831 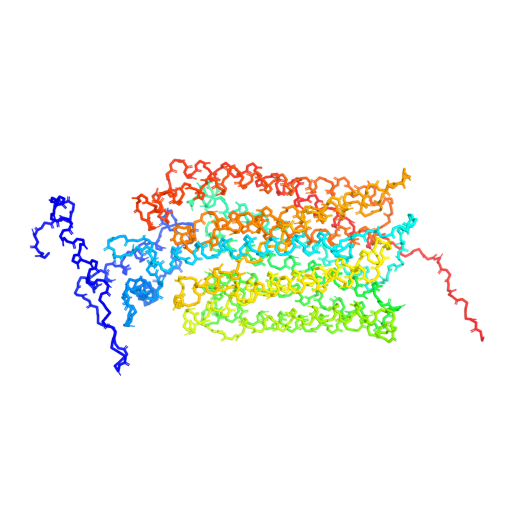O O . LEU A 1 240 ? 20.304 4.550 -16.447 1.00 96.62 240 LEU A O 1
ATOM 1835 N N . PHE A 1 241 ? 18.923 2.800 -16.120 1.00 95.44 241 PHE A N 1
ATOM 1836 C CA . PHE A 1 241 ? 19.097 2.244 -17.458 1.00 95.44 241 PHE A CA 1
ATOM 1837 C C . PHE A 1 241 ? 18.523 3.176 -18.536 1.00 95.44 241 PHE A C 1
ATOM 1839 O O . PHE A 1 241 ? 19.218 3.490 -19.507 1.00 95.44 241 PHE A O 1
ATOM 1846 N N . VAL A 1 242 ? 17.292 3.664 -18.339 1.00 93.44 242 VAL A N 1
ATOM 1847 C CA . VAL A 1 242 ? 16.601 4.585 -19.258 1.00 93.44 242 VAL A CA 1
ATOM 1848 C C . VAL A 1 242 ? 17.285 5.949 -19.323 1.00 93.44 242 VAL A C 1
ATOM 1850 O O . VAL A 1 242 ? 17.449 6.496 -20.410 1.00 93.44 242 VAL A O 1
ATOM 1853 N N . ALA A 1 243 ? 17.781 6.478 -18.206 1.00 93.81 243 ALA A N 1
ATOM 1854 C CA . ALA A 1 243 ? 18.579 7.701 -18.197 1.00 93.81 243 ALA A CA 1
ATOM 1855 C C . ALA A 1 243 ? 19.841 7.558 -19.063 1.00 93.81 243 ALA A C 1
ATOM 1857 O O . ALA A 1 243 ? 20.201 8.482 -19.791 1.00 93.81 243 ALA A O 1
ATOM 1858 N N . GLY A 1 244 ? 20.470 6.378 -19.052 1.00 91.50 244 GLY A N 1
ATOM 1859 C CA . GLY A 1 244 ? 21.567 6.048 -19.962 1.00 91.50 244 GLY A CA 1
ATOM 1860 C C . GLY A 1 244 ? 21.157 5.997 -21.439 1.00 91.50 244 GLY A C 1
ATOM 1861 O O . GLY A 1 244 ? 21.968 6.343 -22.287 1.00 91.50 244 GLY A O 1
ATOM 1862 N N . MET A 1 245 ? 19.910 5.620 -21.755 1.00 88.12 245 MET A N 1
ATOM 1863 C CA . MET A 1 245 ? 19.374 5.666 -23.128 1.00 88.12 245 MET A CA 1
ATOM 1864 C C . MET A 1 245 ? 19.079 7.097 -23.593 1.00 88.12 245 MET A C 1
ATOM 1866 O O . MET A 1 245 ? 19.088 7.372 -24.792 1.00 88.12 245 MET A O 1
ATOM 1870 N N . LEU A 1 246 ? 18.756 7.991 -22.654 1.00 87.81 246 LEU A N 1
ATOM 1871 C CA . LEU A 1 246 ? 18.523 9.405 -22.936 1.00 87.81 246 LEU A CA 1
ATOM 1872 C C . LEU A 1 246 ? 19.828 10.182 -23.133 1.00 87.81 246 LEU A C 1
ATOM 1874 O O . LEU A 1 246 ? 19.871 11.094 -23.951 1.00 87.81 246 LEU A O 1
ATOM 1878 N N . GLY A 1 247 ? 20.874 9.840 -22.380 1.00 83.12 247 GLY A N 1
ATOM 1879 C CA . GLY A 1 247 ? 22.181 10.483 -22.476 1.00 83.12 247 GLY A CA 1
ATOM 1880 C C . GLY A 1 247 ? 22.922 10.172 -23.783 1.00 83.12 247 GLY A C 1
ATOM 1881 O O . GLY A 1 247 ? 22.753 9.115 -24.382 1.00 83.12 247 GLY A O 1
ATOM 1882 N N . HIS A 1 248 ? 23.799 11.085 -24.213 1.00 73.00 248 HIS A N 1
ATOM 1883 C CA . HIS A 1 248 ? 24.628 10.900 -25.417 1.00 73.00 248 HIS A CA 1
ATOM 1884 C C . HIS A 1 248 ? 25.942 10.143 -25.167 1.00 73.00 248 HIS A C 1
ATOM 1886 O O . HIS A 1 248 ? 26.551 9.634 -26.105 1.00 73.00 248 HIS A O 1
ATOM 1892 N N . SER A 1 249 ? 26.419 10.096 -23.920 1.00 72.62 249 SER A N 1
ATOM 1893 C CA . SER A 1 249 ? 27.714 9.502 -23.567 1.00 72.62 249 SER A CA 1
ATOM 1894 C C . SER A 1 249 ? 27.793 9.169 -22.079 1.00 72.62 249 SER A C 1
ATOM 1896 O O . SER A 1 249 ? 27.281 9.926 -21.252 1.00 72.62 249 SER A O 1
ATOM 1898 N N . GLU A 1 250 ? 28.499 8.095 -21.719 1.00 79.62 250 GLU A N 1
ATOM 1899 C CA . GLU A 1 250 ? 28.746 7.748 -20.316 1.00 79.62 250 GLU A CA 1
ATOM 1900 C C . GLU A 1 250 ? 29.764 8.713 -19.680 1.00 79.62 250 GLU A C 1
ATOM 1902 O O . GLU A 1 250 ? 30.915 8.804 -20.108 1.00 79.62 250 GLU A O 1
ATOM 1907 N N . LEU A 1 251 ? 29.357 9.423 -18.621 1.00 85.38 251 LEU A N 1
ATOM 1908 C CA . LEU A 1 251 ? 30.263 10.280 -17.854 1.00 85.38 251 LEU A CA 1
ATOM 1909 C C . LEU A 1 251 ? 31.174 9.458 -16.930 1.00 85.38 251 LEU A C 1
ATOM 1911 O O . LEU A 1 251 ? 30.737 8.520 -16.259 1.00 85.38 251 LEU A O 1
ATOM 1915 N N . SER A 1 252 ? 32.440 9.875 -16.807 1.00 88.00 252 SER A N 1
ATOM 1916 C CA . SER A 1 252 ? 33.441 9.192 -15.973 1.00 88.00 252 SER A CA 1
ATOM 1917 C C . SER A 1 252 ? 32.946 8.955 -14.542 1.00 88.00 252 SER A C 1
ATOM 1919 O O . SER A 1 252 ? 32.462 9.864 -13.872 1.00 88.00 252 SER A O 1
ATOM 1921 N N . GLY A 1 253 ? 33.061 7.724 -14.046 1.00 92.62 253 GLY A N 1
ATOM 1922 C CA . GLY A 1 253 ? 32.655 7.370 -12.684 1.00 92.62 253 GLY A CA 1
ATOM 1923 C C . GLY A 1 253 ? 31.163 7.085 -12.480 1.00 92.62 253 GLY A C 1
ATOM 1924 O O . GLY A 1 253 ? 30.815 6.691 -11.368 1.00 92.62 253 GLY A O 1
ATOM 1925 N N . GLN A 1 254 ? 30.309 7.180 -13.511 1.00 94.94 254 GLN A N 1
ATOM 1926 C CA . GLN A 1 254 ? 28.879 6.844 -13.406 1.00 94.94 254 GLN A CA 1
ATOM 1927 C C . GLN A 1 254 ? 28.668 5.404 -12.916 1.00 94.94 254 GLN A C 1
ATOM 1929 O O . GLN A 1 254 ? 27.982 5.183 -11.920 1.00 94.94 254 GLN A O 1
ATOM 1934 N N . ARG A 1 255 ? 29.346 4.424 -13.529 1.00 95.19 255 ARG A N 1
ATOM 1935 C CA . ARG A 1 255 ? 29.320 3.020 -13.085 1.00 95.19 255 ARG A CA 1
ATOM 1936 C C . ARG A 1 255 ? 29.711 2.844 -11.613 1.00 95.19 255 ARG A C 1
ATOM 1938 O O . ARG A 1 255 ? 29.072 2.083 -10.891 1.00 95.19 255 ARG A O 1
ATOM 1945 N N . ARG A 1 256 ? 30.755 3.543 -11.145 1.00 96.88 256 ARG A N 1
ATOM 1946 C CA . ARG A 1 256 ? 31.199 3.470 -9.738 1.00 96.88 256 ARG A CA 1
ATOM 1947 C C . ARG A 1 256 ? 30.138 4.021 -8.791 1.00 96.88 256 ARG A C 1
ATOM 1949 O O . ARG A 1 256 ? 29.878 3.411 -7.761 1.00 96.88 256 ARG A O 1
ATOM 1956 N N . ALA A 1 257 ? 29.499 5.124 -9.161 1.00 97.31 257 ALA A N 1
ATOM 1957 C CA . ALA A 1 257 ? 28.442 5.728 -8.364 1.00 97.31 257 ALA A CA 1
ATOM 1958 C C . ALA A 1 257 ? 27.174 4.850 -8.318 1.00 97.31 257 ALA A C 1
ATOM 1960 O O . ALA A 1 257 ? 26.611 4.648 -7.247 1.00 97.31 257 ALA A O 1
ATOM 1961 N N . ILE A 1 258 ? 26.802 4.212 -9.435 1.00 97.44 258 ILE A N 1
ATOM 1962 C CA . ILE A 1 258 ? 25.749 3.177 -9.479 1.00 97.44 258 ILE A CA 1
ATOM 1963 C C . ILE A 1 258 ? 26.113 1.980 -8.583 1.00 97.44 258 ILE A C 1
ATOM 1965 O O . ILE A 1 258 ? 25.251 1.385 -7.934 1.00 97.44 258 ILE A O 1
ATOM 1969 N N . ASN A 1 259 ? 27.396 1.610 -8.510 1.00 97.62 259 ASN A N 1
ATOM 1970 C CA . ASN A 1 259 ? 27.870 0.577 -7.586 1.00 97.62 259 ASN A CA 1
ATOM 1971 C C . ASN A 1 259 ? 27.746 0.970 -6.118 1.00 97.62 259 ASN A C 1
ATOM 1973 O O . ASN A 1 259 ? 27.302 0.141 -5.325 1.00 97.62 259 ASN A O 1
ATOM 1977 N N . LEU A 1 260 ? 28.066 2.216 -5.786 1.00 98.06 260 LEU A N 1
ATOM 1978 C CA . LEU A 1 260 ? 27.885 2.745 -4.442 1.00 98.06 260 LEU A CA 1
ATOM 1979 C C . LEU A 1 260 ? 26.403 2.782 -4.043 1.00 98.06 260 LEU A C 1
ATOM 1981 O O . LEU A 1 260 ? 26.062 2.306 -2.965 1.00 98.06 260 LEU A O 1
ATOM 1985 N N . LEU A 1 261 ? 25.521 3.264 -4.929 1.00 98.31 261 LEU A N 1
ATOM 1986 C CA . LEU A 1 261 ? 24.075 3.295 -4.680 1.00 98.31 261 LEU A CA 1
ATOM 1987 C C . LEU A 1 261 ? 23.521 1.888 -4.422 1.00 98.31 261 LEU A C 1
ATOM 1989 O O . LEU A 1 261 ? 22.759 1.685 -3.484 1.00 98.31 261 LEU A O 1
ATOM 1993 N N . PHE A 1 262 ? 23.935 0.907 -5.226 1.00 98.19 262 PHE A N 1
ATOM 1994 C CA . PHE A 1 262 ? 23.530 -0.485 -5.037 1.00 98.19 262 PHE A CA 1
ATOM 1995 C C . PHE A 1 262 ? 23.920 -1.024 -3.656 1.00 98.19 262 PHE A C 1
ATOM 1997 O O . PHE A 1 262 ? 23.103 -1.647 -2.984 1.00 98.19 262 PHE A O 1
ATOM 2004 N N . ALA A 1 263 ? 25.162 -0.775 -3.227 1.00 97.94 263 ALA A N 1
ATOM 2005 C CA . ALA A 1 263 ? 25.627 -1.197 -1.910 1.00 97.94 263 ALA A CA 1
ATOM 2006 C C . ALA A 1 263 ? 24.841 -0.501 -0.787 1.00 97.94 263 ALA A C 1
ATOM 2008 O O . ALA A 1 263 ? 24.451 -1.159 0.173 1.00 97.94 263 ALA A O 1
ATOM 2009 N N . ALA A 1 264 ? 24.554 0.796 -0.932 1.00 97.31 264 ALA A N 1
ATOM 2010 C CA . ALA A 1 264 ? 23.754 1.549 0.031 1.00 97.31 264 ALA A CA 1
ATOM 2011 C C . ALA A 1 264 ? 22.327 0.988 0.168 1.00 97.31 264 ALA A C 1
ATOM 2013 O O . ALA A 1 264 ? 21.863 0.789 1.287 1.00 97.31 264 ALA A O 1
ATOM 2014 N N . ILE A 1 265 ? 21.660 0.661 -0.946 1.00 95.44 265 ILE A N 1
ATOM 2015 C CA . ILE A 1 265 ? 20.332 0.025 -0.924 1.00 95.44 265 ILE A CA 1
ATOM 2016 C C . ILE A 1 265 ? 20.390 -1.322 -0.206 1.00 95.44 265 ILE A C 1
ATOM 2018 O O . ILE A 1 265 ? 19.542 -1.593 0.634 1.00 95.44 265 ILE A O 1
ATOM 2022 N N . LEU A 1 266 ? 21.402 -2.150 -0.482 1.00 96.88 266 LEU A N 1
ATOM 2023 C CA . LEU A 1 266 ? 21.543 -3.447 0.180 1.00 96.88 266 LEU A CA 1
ATOM 2024 C C . LEU A 1 266 ? 21.719 -3.298 1.700 1.00 96.88 266 LEU A C 1
ATOM 2026 O O . LEU A 1 266 ? 21.113 -4.050 2.459 1.00 96.88 266 LEU A O 1
ATOM 2030 N N . VAL A 1 267 ? 22.509 -2.312 2.138 1.00 97.94 267 VAL A N 1
ATOM 2031 C CA . VAL A 1 267 ? 22.679 -1.990 3.563 1.00 97.94 267 VAL A CA 1
ATOM 2032 C C . VAL A 1 267 ? 21.352 -1.573 4.192 1.00 97.94 267 VAL A C 1
ATOM 2034 O O . VAL A 1 267 ? 21.032 -2.065 5.268 1.00 97.94 267 VAL A O 1
ATOM 2037 N N . VAL A 1 268 ? 20.567 -0.718 3.527 1.00 97.31 268 VAL A N 1
ATOM 2038 C CA . VAL A 1 268 ? 19.245 -0.300 4.023 1.00 97.31 268 VAL A CA 1
ATOM 2039 C C . VAL A 1 268 ? 18.289 -1.486 4.104 1.00 97.31 268 VAL A C 1
ATOM 2041 O O . VAL A 1 268 ? 17.698 -1.685 5.153 1.00 97.31 268 VAL A O 1
ATOM 2044 N N . VAL A 1 269 ? 18.176 -2.294 3.045 1.00 96.56 269 VAL A N 1
ATOM 2045 C CA . VAL A 1 269 ? 17.266 -3.452 2.985 1.00 96.56 269 VAL A CA 1
ATOM 2046 C C . VAL A 1 269 ? 17.590 -4.465 4.081 1.00 96.56 269 VAL A C 1
ATOM 2048 O O . VAL A 1 269 ? 16.712 -4.883 4.824 1.00 96.56 269 VAL A O 1
ATOM 2051 N N . VAL A 1 270 ? 18.851 -4.884 4.195 1.00 97.56 270 VAL A N 1
ATOM 2052 C CA . VAL A 1 270 ? 19.238 -5.888 5.197 1.00 97.56 270 VAL A CA 1
ATOM 2053 C C . VAL A 1 270 ? 19.164 -5.293 6.602 1.00 97.56 270 VAL A C 1
ATOM 2055 O O . VAL A 1 270 ? 18.659 -5.936 7.518 1.00 97.56 270 VAL A O 1
ATOM 2058 N N . GLY A 1 271 ? 19.643 -4.059 6.768 1.00 97.94 271 GLY A N 1
ATOM 2059 C CA . GLY A 1 271 ? 19.638 -3.354 8.042 1.00 97.94 271 GLY A CA 1
ATOM 2060 C C . GLY A 1 271 ? 18.234 -3.117 8.590 1.00 97.94 271 GLY A C 1
ATOM 2061 O O . GLY A 1 271 ? 18.007 -3.376 9.770 1.00 97.94 271 GLY A O 1
ATOM 2062 N N . SER A 1 272 ? 17.283 -2.698 7.749 1.00 97.56 272 SER A N 1
ATOM 2063 C CA . SER A 1 272 ? 15.901 -2.460 8.172 1.00 97.56 272 SER A CA 1
ATOM 2064 C C . SER A 1 272 ? 15.184 -3.750 8.544 1.00 97.56 272 SER A C 1
ATOM 2066 O O . SER A 1 272 ? 14.593 -3.800 9.613 1.00 97.56 272 SER A O 1
ATOM 2068 N N . LEU A 1 273 ? 15.300 -4.814 7.740 1.00 97.69 273 LEU A N 1
ATOM 2069 C CA . LEU A 1 273 ? 14.643 -6.096 8.029 1.00 97.69 273 LEU A CA 1
ATOM 2070 C C . LEU A 1 273 ? 15.165 -6.722 9.331 1.00 97.69 273 LEU A C 1
ATOM 2072 O O . LEU A 1 273 ? 14.380 -7.228 10.135 1.00 97.69 273 LEU A O 1
ATOM 2076 N N . LEU A 1 274 ? 16.484 -6.668 9.559 1.00 97.56 274 LEU A N 1
ATOM 2077 C CA . LEU A 1 274 ? 17.092 -7.113 10.818 1.00 97.56 274 LEU A CA 1
ATOM 2078 C C . LEU A 1 274 ? 16.701 -6.207 11.988 1.00 97.56 274 LEU A C 1
ATOM 2080 O O . LEU A 1 274 ? 16.460 -6.702 13.087 1.00 97.56 274 LEU A O 1
ATOM 2084 N N . GLY A 1 275 ? 16.620 -4.899 11.750 1.00 97.56 275 GLY A N 1
ATOM 2085 C CA . GLY A 1 275 ? 16.149 -3.916 12.715 1.00 97.56 275 GLY A CA 1
ATOM 2086 C C . GLY A 1 275 ? 14.721 -4.199 13.169 1.00 97.56 275 GLY A C 1
ATOM 2087 O O . GLY A 1 275 ? 14.474 -4.366 14.359 1.00 97.56 275 GLY A O 1
ATOM 2088 N N . GLU A 1 276 ? 13.790 -4.334 12.227 1.00 96.69 276 GLU A N 1
ATOM 2089 C CA . GLU A 1 276 ? 12.386 -4.681 12.470 1.00 96.69 276 GLU A CA 1
ATOM 2090 C C . GLU A 1 276 ? 12.257 -5.969 13.284 1.00 96.69 276 GLU A C 1
ATOM 2092 O O . GLU A 1 276 ? 11.484 -6.023 14.242 1.00 96.69 276 GLU A O 1
ATOM 2097 N N . TRP A 1 277 ? 13.054 -6.987 12.948 1.00 95.50 277 TRP A N 1
ATOM 2098 C CA . TRP A 1 277 ? 13.073 -8.243 13.688 1.00 95.50 277 TRP A CA 1
ATOM 2099 C C . TRP A 1 277 ? 13.587 -8.064 15.117 1.00 95.50 277 TRP A C 1
ATOM 2101 O O . TRP A 1 277 ? 12.914 -8.479 16.057 1.00 95.50 277 TRP A O 1
ATOM 2111 N N . ALA A 1 278 ? 14.723 -7.386 15.301 1.00 95.19 278 ALA A N 1
ATOM 2112 C CA . ALA A 1 278 ? 15.272 -7.083 16.622 1.00 95.19 278 ALA A CA 1
ATOM 2113 C C . ALA A 1 278 ? 14.318 -6.223 17.472 1.00 95.19 278 ALA A C 1
ATOM 2115 O O . ALA A 1 278 ? 14.212 -6.426 18.681 1.00 95.19 278 ALA A O 1
ATOM 2116 N N . GLY A 1 279 ? 13.591 -5.293 16.844 1.00 93.44 279 GLY A N 1
ATOM 2117 C CA . GLY A 1 279 ? 12.556 -4.489 17.487 1.00 93.44 279 GLY A CA 1
ATOM 2118 C C . GLY A 1 279 ? 11.395 -5.344 17.991 1.00 93.44 279 GLY A C 1
ATOM 2119 O O . GLY A 1 279 ? 11.019 -5.234 19.152 1.00 93.44 279 GLY A O 1
ATOM 2120 N N . LEU A 1 280 ? 10.879 -6.254 17.158 1.00 90.38 280 LEU A N 1
ATOM 2121 C CA . LEU A 1 280 ? 9.801 -7.170 17.550 1.00 90.38 280 LEU A CA 1
ATOM 2122 C C . LEU A 1 280 ? 10.237 -8.208 18.596 1.00 90.38 280 LEU A C 1
ATOM 2124 O O . LEU A 1 280 ? 9.410 -8.652 19.386 1.00 90.38 280 LEU A O 1
ATOM 2128 N N . LEU A 1 281 ? 11.525 -8.558 18.639 1.00 90.12 281 LEU A N 1
ATOM 2129 C CA . LEU A 1 281 ? 12.122 -9.387 19.692 1.00 90.12 281 LEU A CA 1
ATOM 2130 C C . LEU A 1 281 ? 12.404 -8.618 20.997 1.00 90.12 281 LEU A C 1
ATOM 2132 O O . LEU A 1 281 ? 12.934 -9.208 21.936 1.00 90.12 281 LEU A O 1
ATOM 2136 N N . GLN A 1 282 ? 12.065 -7.324 21.070 1.00 89.62 282 GLN A N 1
ATOM 2137 C CA . GLN A 1 282 ? 12.303 -6.447 22.226 1.00 89.62 282 GLN A CA 1
ATOM 2138 C C . GLN A 1 282 ? 13.793 -6.249 22.573 1.00 89.62 282 GLN A C 1
ATOM 2140 O O . GLN A 1 282 ? 14.146 -5.950 23.711 1.00 89.62 282 GLN A O 1
ATOM 2145 N N . TRP A 1 283 ? 14.704 -6.383 21.601 1.00 93.44 283 TRP A N 1
ATOM 2146 C CA . TRP A 1 283 ? 16.155 -6.262 21.836 1.00 93.44 283 TRP A CA 1
ATOM 2147 C C . TRP A 1 283 ? 16.675 -4.819 21.847 1.00 93.44 283 TRP A C 1
ATOM 2149 O O . TRP A 1 283 ? 17.815 -4.581 22.240 1.00 93.44 283 TRP A O 1
ATOM 2159 N N . LEU A 1 284 ? 15.870 -3.856 21.390 1.00 93.88 284 LEU A N 1
ATOM 2160 C CA . LEU A 1 284 ? 16.309 -2.475 21.149 1.00 93.88 284 LEU A CA 1
ATOM 2161 C C . LEU A 1 284 ? 15.938 -1.485 22.267 1.00 93.88 284 LEU A C 1
ATOM 2163 O O . LEU A 1 284 ? 16.419 -0.347 22.241 1.00 93.88 284 LEU A O 1
ATOM 2167 N N . GLY A 1 285 ? 15.098 -1.887 23.230 1.00 90.81 285 GLY A N 1
ATOM 2168 C CA . GLY A 1 285 ? 14.566 -0.990 24.265 1.00 90.81 285 GLY A CA 1
ATOM 2169 C C . GLY A 1 285 ? 13.996 0.295 23.654 1.00 90.81 285 GLY A C 1
ATOM 2170 O O . GLY A 1 285 ? 13.418 0.257 22.571 1.00 90.81 285 GLY A O 1
ATOM 2171 N N . ASP A 1 286 ? 14.258 1.448 24.270 1.00 91.38 286 ASP A N 1
ATOM 2172 C CA . ASP A 1 286 ? 13.751 2.767 23.842 1.00 91.38 286 ASP A CA 1
ATOM 2173 C C . ASP A 1 286 ? 14.197 3.216 22.434 1.00 91.38 286 ASP A C 1
ATOM 2175 O O . ASP A 1 286 ? 13.685 4.196 21.891 1.00 91.38 286 ASP A O 1
ATOM 2179 N N . THR A 1 287 ? 15.147 2.515 21.805 1.00 95.62 287 THR A N 1
ATOM 2180 C CA . THR A 1 287 ? 15.639 2.849 20.456 1.00 9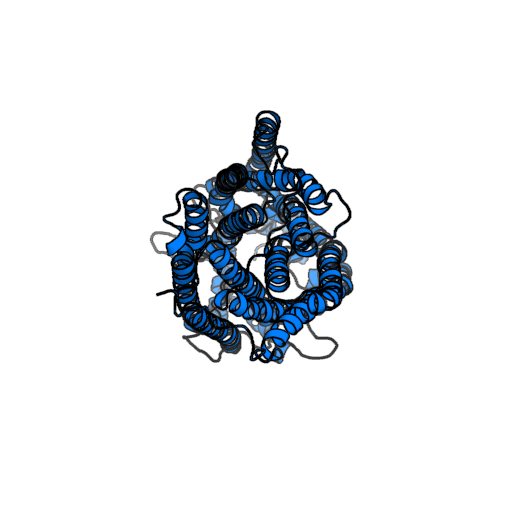5.62 287 THR A CA 1
ATOM 2181 C C . THR A 1 287 ? 14.860 2.163 19.327 1.00 95.62 287 THR A C 1
ATOM 2183 O O . THR A 1 287 ? 15.183 2.354 18.149 1.00 95.62 287 THR A O 1
ATOM 2186 N N . TRP A 1 288 ? 13.809 1.404 19.663 1.00 94.75 288 TRP A N 1
ATOM 2187 C CA . TRP A 1 288 ? 12.981 0.651 18.715 1.00 94.75 288 TRP A CA 1
ATOM 2188 C C . TRP A 1 288 ? 12.417 1.516 17.579 1.00 94.75 288 TRP A C 1
ATOM 2190 O O . TRP A 1 288 ? 12.395 1.072 16.436 1.00 94.75 288 TRP A O 1
ATOM 2200 N N . PHE A 1 289 ? 12.039 2.769 17.844 1.00 95.75 289 PHE A N 1
ATOM 2201 C CA . PHE A 1 289 ? 11.507 3.668 16.813 1.00 95.75 289 PHE A CA 1
ATOM 2202 C C . PHE A 1 289 ? 12.574 4.063 15.772 1.00 95.75 289 PHE A C 1
ATOM 2204 O O . PHE A 1 289 ? 12.281 4.276 14.593 1.00 95.75 289 PHE A O 1
ATOM 2211 N N . TRP A 1 290 ? 13.840 4.143 16.192 1.00 96.31 290 TRP A N 1
ATOM 2212 C CA . TRP A 1 290 ? 14.945 4.578 15.338 1.00 96.31 290 TRP A CA 1
ATOM 2213 C C . TRP A 1 290 ? 15.546 3.450 14.514 1.00 96.31 290 TRP A C 1
ATOM 2215 O O . TRP A 1 290 ? 15.777 3.633 13.320 1.00 96.31 290 TRP A O 1
ATOM 2225 N N . PHE A 1 291 ? 15.790 2.297 15.130 1.00 97.38 291 PHE A N 1
ATOM 2226 C CA . PHE A 1 291 ? 16.495 1.187 14.483 1.00 97.38 291 PHE A CA 1
ATOM 2227 C C . PHE A 1 291 ? 15.627 -0.052 14.272 1.00 97.38 291 PHE A C 1
ATOM 2229 O O . PHE A 1 291 ? 16.054 -0.947 13.548 1.00 97.38 291 PHE A O 1
ATOM 2236 N N . GLY A 1 292 ? 14.446 -0.098 14.892 1.00 96.50 292 GLY A N 1
ATOM 2237 C CA . GLY A 1 292 ? 13.534 -1.235 14.903 1.00 96.50 292 GLY A CA 1
ATOM 2238 C C . GLY A 1 292 ? 12.314 -1.062 14.005 1.00 96.50 292 GLY A C 1
ATOM 2239 O O . GLY A 1 292 ? 12.441 -0.651 12.853 1.00 96.50 292 GLY A O 1
ATOM 2240 N N . ASN A 1 293 ? 11.141 -1.407 14.547 1.00 94.81 293 ASN A N 1
ATOM 2241 C CA . ASN A 1 293 ? 9.852 -1.368 13.859 1.00 94.81 293 ASN A CA 1
ATOM 2242 C C . ASN A 1 293 ? 8.996 -0.193 14.364 1.00 94.81 293 ASN A C 1
ATOM 2244 O O . ASN A 1 293 ? 8.618 -0.201 15.528 1.00 94.81 293 ASN A O 1
ATOM 2248 N N . GLN A 1 294 ? 8.638 0.777 13.517 1.00 95.31 294 GLN A N 1
ATOM 2249 C CA . GLN A 1 294 ? 7.836 1.950 13.916 1.00 95.31 294 GLN A CA 1
ATOM 2250 C C . GLN A 1 294 ? 6.363 1.655 14.244 1.00 95.31 294 GLN A C 1
ATOM 2252 O O . GLN A 1 294 ? 5.678 2.526 14.777 1.00 95.31 294 GLN A O 1
ATOM 2257 N N . GLY A 1 295 ? 5.855 0.466 13.918 1.00 92.56 295 GLY A N 1
ATOM 2258 C CA . GLY A 1 295 ? 4.482 0.054 14.215 1.00 92.56 295 GLY A CA 1
ATOM 2259 C C . GLY A 1 295 ? 3.419 0.591 13.251 1.00 92.56 295 GLY A C 1
ATOM 2260 O O . GLY A 1 295 ? 2.229 0.414 13.508 1.00 92.56 295 GLY A O 1
ATOM 2261 N N . TRP A 1 296 ? 3.820 1.216 12.140 1.00 95.00 296 TRP A N 1
ATOM 2262 C CA . TRP A 1 296 ? 2.913 1.721 11.108 1.00 95.00 296 TRP A CA 1
ATOM 2263 C C . TRP A 1 296 ? 3.007 0.889 9.840 1.00 95.00 296 TRP A C 1
ATOM 2265 O O . TRP A 1 296 ? 4.073 0.791 9.240 1.00 95.00 296 TRP A O 1
ATOM 2275 N N . GLU A 1 297 ? 1.879 0.329 9.406 1.00 93.56 297 GLU A N 1
ATOM 2276 C CA . GLU A 1 297 ? 1.826 -0.465 8.179 1.00 93.56 297 GLU A CA 1
ATOM 2277 C C . GLU A 1 297 ? 2.340 0.330 6.968 1.00 93.56 297 GLU A C 1
ATOM 2279 O O . GLU A 1 297 ? 1.913 1.475 6.772 1.00 93.56 297 GLU A O 1
ATOM 2284 N N . TYR A 1 298 ? 3.217 -0.299 6.173 1.00 93.62 298 TYR A N 1
ATOM 2285 C CA . TYR A 1 298 ? 4.000 0.260 5.054 1.00 93.62 298 TYR A CA 1
ATOM 2286 C C . TYR A 1 298 ? 5.156 1.201 5.450 1.00 93.62 298 TYR A C 1
ATOM 2288 O O . TYR A 1 298 ? 5.990 1.534 4.607 1.00 93.62 298 TYR A O 1
ATOM 2296 N N . LEU A 1 299 ? 5.247 1.614 6.717 1.00 94.88 299 LEU A N 1
ATOM 2297 C CA . LEU A 1 299 ? 6.302 2.475 7.267 1.00 94.88 299 LEU A CA 1
ATOM 2298 C C . LEU A 1 299 ? 6.972 1.842 8.499 1.00 94.88 299 LEU A C 1
ATOM 2300 O O . LEU A 1 299 ? 7.440 2.550 9.386 1.00 94.88 299 LEU A O 1
ATOM 2304 N N . GLU A 1 300 ? 7.031 0.511 8.555 1.00 95.19 300 GLU A N 1
ATOM 2305 C CA . GLU A 1 300 ? 7.603 -0.246 9.672 1.00 95.19 300 GLU A CA 1
ATOM 2306 C C . GLU A 1 300 ? 9.104 0.006 9.846 1.00 95.19 300 GLU A C 1
ATOM 2308 O O . GLU A 1 300 ? 9.595 0.019 10.970 1.00 95.19 300 GLU A O 1
ATOM 2313 N N . ILE A 1 301 ? 9.824 0.269 8.758 1.00 95.50 301 ILE A N 1
ATOM 2314 C CA . ILE A 1 301 ? 11.256 0.584 8.747 1.00 95.50 301 ILE A CA 1
ATOM 2315 C C . ILE A 1 301 ? 11.632 1.694 9.754 1.00 95.50 301 ILE A C 1
ATOM 2317 O O . ILE A 1 301 ? 11.111 2.806 9.702 1.00 95.50 301 ILE A O 1
ATOM 2321 N N . GLY A 1 302 ? 12.585 1.431 10.656 1.00 97.12 302 GLY A N 1
ATOM 2322 C CA . GLY A 1 302 ? 13.049 2.397 11.665 1.00 97.12 302 GLY A CA 1
ATOM 2323 C C . GLY A 1 302 ? 13.538 3.742 11.096 1.00 97.12 302 GLY A C 1
ATOM 2324 O O . GLY A 1 302 ? 14.064 3.818 9.980 1.00 97.12 302 GLY A O 1
ATOM 2325 N N . ARG A 1 303 ? 13.391 4.826 11.873 1.00 97.19 303 ARG A N 1
ATOM 2326 C CA . ARG A 1 303 ? 13.667 6.211 11.432 1.00 97.19 303 ARG A CA 1
ATOM 2327 C C . ARG A 1 303 ? 15.072 6.406 10.852 1.00 97.19 303 ARG A C 1
ATOM 2329 O O . ARG A 1 303 ? 15.224 7.115 9.858 1.00 97.19 303 ARG A O 1
ATOM 2336 N N . PHE A 1 304 ? 16.091 5.772 11.432 1.00 97.62 304 PHE A N 1
ATOM 2337 C CA . PHE A 1 304 ? 17.468 5.829 10.930 1.00 97.62 304 PHE A CA 1
ATOM 2338 C C . PHE A 1 304 ? 17.564 5.289 9.497 1.00 97.62 304 PHE A C 1
ATOM 2340 O O . PHE A 1 304 ? 18.125 5.938 8.610 1.00 97.62 304 PHE A O 1
ATOM 2347 N N . TRP A 1 305 ? 16.961 4.126 9.254 1.00 97.69 305 TRP A N 1
ATOM 2348 C CA . TRP A 1 305 ? 16.956 3.479 7.947 1.00 97.69 305 TRP A CA 1
ATOM 2349 C C . TRP A 1 305 ? 16.150 4.276 6.916 1.00 97.69 305 TRP A C 1
ATOM 2351 O O . TRP A 1 305 ? 16.574 4.384 5.767 1.00 97.69 305 TRP A O 1
ATOM 2361 N N . GLN A 1 306 ? 15.049 4.914 7.324 1.00 95.81 306 GLN A N 1
ATOM 2362 C CA . GLN A 1 306 ? 14.282 5.811 6.453 1.00 95.81 306 GLN A CA 1
ATOM 2363 C C . GLN A 1 306 ? 15.069 7.056 6.033 1.00 95.81 306 GLN A C 1
ATOM 2365 O O . GLN A 1 306 ? 14.984 7.463 4.876 1.00 95.81 306 GLN A O 1
ATOM 2370 N N . ILE A 1 307 ? 15.846 7.659 6.938 1.00 97.00 307 ILE A N 1
ATOM 2371 C CA . ILE A 1 307 ? 16.718 8.793 6.598 1.00 97.00 307 ILE A CA 1
ATOM 2372 C C . ILE A 1 307 ? 17.786 8.346 5.595 1.00 97.00 307 ILE A C 1
ATOM 2374 O O . ILE A 1 307 ? 18.028 9.033 4.602 1.00 97.00 307 ILE A O 1
ATOM 2378 N N . LEU A 1 308 ? 18.392 7.175 5.809 1.00 96.81 308 LEU A N 1
ATOM 2379 C CA . LEU A 1 308 ? 19.380 6.630 4.881 1.00 96.81 308 LEU A CA 1
ATOM 2380 C C . LEU A 1 308 ? 18.765 6.310 3.507 1.00 96.81 308 LEU A C 1
ATOM 2382 O O . LEU A 1 308 ? 19.391 6.588 2.483 1.00 96.81 308 LEU A O 1
ATOM 2386 N N . LEU A 1 309 ? 17.525 5.809 3.471 1.00 95.62 309 LEU A N 1
ATOM 2387 C CA . LEU A 1 309 ? 16.756 5.630 2.238 1.00 95.62 309 LEU A CA 1
ATOM 2388 C C . LEU A 1 309 ? 16.526 6.969 1.522 1.00 95.62 309 LEU A C 1
ATOM 2390 O O . LEU A 1 309 ? 16.812 7.068 0.331 1.00 95.62 309 LEU A O 1
ATOM 2394 N N . ALA A 1 310 ? 16.091 8.012 2.235 1.00 95.50 310 ALA A N 1
ATOM 2395 C CA . ALA A 1 310 ? 15.884 9.345 1.664 1.00 95.50 310 ALA A CA 1
ATOM 2396 C C . ALA A 1 310 ? 17.179 9.920 1.059 1.00 95.50 310 ALA A C 1
ATOM 2398 O O . ALA A 1 310 ? 17.177 10.411 -0.072 1.00 95.50 310 ALA A O 1
ATOM 2399 N N . ILE A 1 311 ? 18.310 9.787 1.764 1.00 97.19 311 ILE A N 1
ATOM 2400 C CA . ILE A 1 311 ? 19.638 10.164 1.250 1.00 97.19 311 ILE A CA 1
ATOM 2401 C C . ILE A 1 311 ? 19.978 9.354 -0.010 1.00 97.19 311 ILE A C 1
ATOM 2403 O O . ILE A 1 311 ? 20.458 9.916 -0.996 1.00 97.19 311 ILE A O 1
ATOM 2407 N N . GLY A 1 312 ? 19.698 8.049 -0.007 1.00 97.12 312 GLY A N 1
ATOM 2408 C CA . GLY A 1 312 ? 19.875 7.171 -1.162 1.00 97.12 312 GLY A CA 1
ATOM 2409 C C . GLY A 1 312 ? 19.048 7.598 -2.379 1.00 97.12 312 GLY A C 1
ATOM 2410 O O . GLY A 1 312 ? 19.573 7.607 -3.491 1.00 97.12 312 GLY A O 1
ATOM 2411 N N . LEU A 1 313 ? 17.794 8.016 -2.180 1.00 96.12 313 LEU A N 1
ATOM 2412 C CA . LEU A 1 313 ? 16.918 8.523 -3.243 1.00 96.12 313 LEU A CA 1
ATOM 2413 C C . LEU A 1 313 ? 17.412 9.863 -3.808 1.00 96.12 313 LEU A C 1
ATOM 2415 O O . LEU A 1 313 ? 17.418 10.052 -5.024 1.00 96.12 313 LEU A O 1
ATOM 2419 N N . VAL A 1 314 ? 17.897 10.778 -2.963 1.00 97.69 314 VAL A N 1
ATOM 2420 C CA . VAL A 1 314 ? 18.522 12.033 -3.426 1.00 97.69 314 VAL A CA 1
ATOM 2421 C C . VAL A 1 314 ? 19.802 11.742 -4.213 1.00 97.69 314 VAL A C 1
ATOM 2423 O O . VAL A 1 314 ? 20.023 12.317 -5.281 1.00 97.69 314 VAL A O 1
ATOM 2426 N N . PHE A 1 315 ? 20.633 10.814 -3.730 1.00 98.31 315 PHE A N 1
ATOM 2427 C CA . PHE A 1 315 ? 21.833 10.384 -4.444 1.00 98.31 315 PHE A CA 1
ATOM 2428 C C . PHE A 1 315 ? 21.484 9.765 -5.804 1.00 98.31 315 PHE A C 1
ATOM 2430 O O . PHE A 1 315 ? 22.085 10.132 -6.813 1.00 98.31 315 PHE A O 1
ATOM 2437 N N . TRP A 1 316 ? 20.473 8.895 -5.853 1.00 98.25 316 TRP A N 1
ATOM 2438 C CA . TRP A 1 316 ? 19.937 8.325 -7.088 1.00 98.25 316 TRP A CA 1
ATOM 2439 C C . TRP A 1 316 ? 19.471 9.397 -8.075 1.00 98.25 316 TRP A C 1
ATOM 2441 O O . TRP A 1 316 ? 19.876 9.355 -9.238 1.00 98.25 316 TRP A O 1
ATOM 2451 N N . PHE A 1 317 ? 18.702 10.391 -7.624 1.00 97.94 317 PHE A N 1
ATOM 2452 C CA . PHE A 1 317 ? 18.286 11.508 -8.472 1.00 97.94 317 PHE A CA 1
ATOM 2453 C C . PHE A 1 317 ? 19.499 12.255 -9.052 1.00 97.94 317 PHE A C 1
ATOM 2455 O O . PHE A 1 317 ? 19.540 12.547 -10.248 1.00 97.94 317 PHE A O 1
ATOM 2462 N N . GLY A 1 318 ? 20.540 12.477 -8.243 1.00 97.81 318 GLY A N 1
ATOM 2463 C CA . GLY A 1 318 ? 21.808 13.041 -8.709 1.00 97.81 318 GLY A CA 1
ATOM 2464 C C . GLY A 1 318 ? 22.472 12.215 -9.821 1.00 97.81 318 GLY A C 1
ATOM 2465 O O . GLY A 1 318 ? 23.039 12.785 -10.756 1.00 97.81 318 GLY A O 1
ATOM 2466 N N . LEU A 1 319 ? 22.369 10.880 -9.775 1.00 97.50 319 LEU A N 1
ATOM 2467 C CA . LEU A 1 319 ? 22.869 9.997 -10.838 1.00 97.50 319 LEU A CA 1
ATOM 2468 C C . LEU A 1 319 ? 22.039 10.081 -12.117 1.00 97.50 319 LEU A C 1
ATOM 2470 O O . LEU A 1 319 ? 22.624 10.029 -13.202 1.00 97.50 319 LEU A O 1
ATOM 2474 N N . LEU A 1 320 ? 20.715 10.221 -12.003 1.00 96.88 320 LEU A N 1
ATOM 2475 C CA . LEU A 1 320 ? 19.833 10.431 -13.151 1.00 96.88 320 LEU A CA 1
ATOM 2476 C C . LEU A 1 320 ? 20.140 11.758 -13.839 1.00 96.88 320 LEU A C 1
ATOM 2478 O O . LEU A 1 320 ? 20.398 11.766 -15.041 1.00 96.88 320 LEU A O 1
ATOM 2482 N N . TRP A 1 321 ? 20.199 12.852 -13.071 1.00 96.06 321 TRP A N 1
ATOM 2483 C CA . TRP A 1 321 ? 20.605 14.165 -13.573 1.00 96.06 321 TRP A CA 1
ATOM 2484 C C . TRP A 1 321 ? 21.949 14.082 -14.289 1.00 96.06 321 TRP A C 1
ATOM 2486 O O . TRP A 1 321 ? 22.068 14.499 -15.437 1.00 96.06 321 TRP A O 1
ATOM 2496 N N . ARG A 1 322 ? 22.952 13.469 -13.651 1.00 95.12 322 ARG A N 1
ATOM 2497 C CA . ARG A 1 322 ? 24.283 13.292 -14.237 1.00 95.12 322 ARG A CA 1
ATOM 2498 C C . ARG A 1 322 ? 24.238 12.536 -15.571 1.00 95.12 322 ARG A C 1
ATOM 2500 O O . ARG A 1 322 ? 24.951 12.922 -16.490 1.00 95.12 322 ARG A O 1
ATOM 2507 N N . ALA A 1 323 ? 23.418 11.494 -15.694 1.00 93.75 323 ALA A N 1
ATOM 2508 C CA . ALA A 1 323 ? 23.306 10.712 -16.925 1.00 93.75 323 ALA A CA 1
ATOM 2509 C C . ALA A 1 323 ? 22.667 11.498 -18.085 1.00 93.75 323 ALA A C 1
ATOM 2511 O O . ALA A 1 323 ? 23.107 11.360 -19.225 1.00 93.75 323 ALA A O 1
ATOM 2512 N N . VAL A 1 324 ? 21.667 12.340 -17.804 1.00 93.88 324 VAL A N 1
ATOM 2513 C CA . VAL A 1 324 ? 20.920 13.077 -18.842 1.00 93.88 324 VAL A CA 1
ATOM 2514 C C . VAL A 1 324 ? 21.438 14.494 -19.093 1.00 93.88 324 VAL A C 1
ATOM 2516 O O . VAL A 1 324 ? 21.139 15.065 -20.138 1.00 93.88 324 VAL A O 1
ATOM 2519 N N . ALA A 1 325 ? 22.233 15.065 -18.182 1.00 91.88 325 ALA A N 1
ATOM 2520 C CA . ALA A 1 325 ? 22.730 16.440 -18.269 1.00 91.88 325 ALA A CA 1
ATOM 2521 C C . ALA A 1 325 ? 23.398 16.784 -19.617 1.00 91.88 325 ALA A C 1
ATOM 2523 O O . ALA A 1 325 ? 23.089 17.848 -20.153 1.00 91.88 325 ALA A O 1
ATOM 2524 N N . PRO A 1 326 ? 24.230 15.914 -20.235 1.00 88.88 326 PRO A N 1
ATOM 2525 C CA . PRO A 1 326 ? 24.803 16.209 -21.551 1.00 88.88 326 PRO A CA 1
ATOM 2526 C C . PRO A 1 326 ? 23.753 16.349 -22.664 1.00 88.88 326 PRO A C 1
ATOM 2528 O O . PRO A 1 326 ? 23.941 17.136 -23.585 1.00 88.88 326 PRO A O 1
ATOM 2531 N N . ALA A 1 327 ? 22.649 15.602 -22.575 1.00 89.12 327 ALA A N 1
ATOM 2532 C CA . ALA A 1 327 ? 21.549 15.628 -23.541 1.00 89.12 327 ALA A CA 1
ATOM 2533 C C . ALA A 1 327 ? 20.512 16.723 -23.244 1.00 89.12 327 ALA A C 1
ATOM 2535 O O . ALA A 1 327 ? 19.654 17.008 -24.070 1.00 89.12 327 ALA A O 1
ATOM 2536 N N . TRP A 1 328 ? 20.585 17.384 -22.085 1.00 88.69 328 TRP A N 1
ATOM 2537 C CA . TRP A 1 328 ? 19.611 18.408 -21.698 1.00 88.69 328 TRP A CA 1
ATOM 2538 C C . TRP A 1 328 ? 19.644 19.656 -22.598 1.00 88.69 328 TRP A C 1
ATOM 2540 O O . TRP A 1 328 ? 18.640 20.357 -22.736 1.00 88.69 328 TRP A O 1
ATOM 2550 N N . HIS A 1 329 ? 20.790 19.925 -23.231 1.00 86.00 329 HIS A N 1
ATOM 2551 C CA . HIS A 1 329 ? 20.958 21.021 -24.188 1.00 86.00 329 HIS A CA 1
ATOM 2552 C C . HIS A 1 329 ? 20.391 20.714 -25.583 1.00 86.00 329 HIS A C 1
ATOM 2554 O O . HIS A 1 329 ? 20.232 21.640 -26.378 1.00 86.00 329 HIS A O 1
ATOM 2560 N N . ASP A 1 330 ? 20.054 19.454 -25.874 1.00 86.69 330 ASP A N 1
ATOM 2561 C CA . ASP A 1 330 ? 19.379 19.070 -27.111 1.00 86.69 330 ASP A CA 1
ATOM 2562 C C . ASP A 1 330 ? 17.915 19.540 -27.065 1.00 86.69 330 ASP A C 1
ATOM 2564 O O . ASP A 1 330 ? 17.097 19.038 -26.287 1.00 86.69 330 ASP A O 1
ATOM 2568 N N . ALA A 1 331 ? 17.578 20.520 -27.909 1.00 84.25 331 ALA A N 1
ATOM 2569 C CA . ALA A 1 331 ? 16.241 21.101 -27.982 1.00 84.25 331 ALA A CA 1
ATOM 2570 C C . ALA A 1 331 ? 15.157 20.060 -28.319 1.00 84.25 331 ALA A C 1
ATOM 2572 O O . ALA A 1 331 ? 14.018 20.193 -27.859 1.00 84.25 331 ALA A O 1
ATOM 2573 N N . GLU A 1 332 ? 15.501 19.007 -29.065 1.00 82.00 332 GLU A N 1
ATOM 2574 C CA . GLU A 1 332 ? 14.562 17.945 -29.409 1.00 82.00 332 GLU A CA 1
ATOM 2575 C C . GLU A 1 332 ? 14.259 17.065 -28.190 1.00 82.00 332 GLU A C 1
ATOM 2577 O O . GLU A 1 332 ? 13.107 16.711 -27.950 1.00 82.00 332 GLU A O 1
ATOM 2582 N N . GLN A 1 333 ? 15.236 16.779 -27.332 1.00 83.56 333 GLN A N 1
ATOM 2583 C CA . GLN A 1 333 ? 15.044 15.870 -26.193 1.00 83.56 333 GLN A CA 1
ATOM 2584 C C . GLN A 1 333 ? 14.649 16.570 -24.894 1.00 83.56 333 GLN A C 1
ATOM 2586 O O . GLN A 1 333 ? 14.060 15.944 -24.008 1.00 83.56 333 GLN A O 1
ATOM 2591 N N . ARG A 1 334 ? 14.917 17.875 -24.784 1.00 89.81 334 ARG A N 1
ATOM 2592 C CA . ARG A 1 334 ? 14.772 18.651 -23.546 1.00 89.81 334 ARG A CA 1
ATOM 2593 C C . ARG A 1 334 ? 13.412 18.498 -22.870 1.00 89.81 334 ARG A C 1
ATOM 2595 O O . ARG A 1 334 ? 13.361 18.361 -21.654 1.00 89.81 334 ARG A O 1
ATOM 2602 N N . SER A 1 335 ? 12.313 18.484 -23.626 1.00 91.19 335 SER A N 1
ATOM 2603 C CA . SER A 1 335 ? 10.967 18.316 -23.053 1.00 91.19 335 SER A CA 1
ATOM 2604 C C . SER A 1 335 ? 10.781 16.953 -22.377 1.00 91.19 335 SER A C 1
ATOM 2606 O O . SER A 1 335 ? 10.284 16.902 -21.256 1.00 91.19 335 SER A O 1
ATOM 2608 N N . LEU A 1 336 ? 11.215 15.862 -23.018 1.00 89.81 336 LEU A N 1
ATOM 2609 C CA . LEU A 1 336 ? 11.134 14.514 -22.440 1.00 89.81 336 LEU A CA 1
ATOM 2610 C C . LEU A 1 336 ? 12.069 14.370 -21.235 1.00 89.81 336 LEU A C 1
ATOM 2612 O O . LEU A 1 336 ? 11.676 13.808 -20.218 1.00 89.81 336 LEU A O 1
ATOM 2616 N N . ILE A 1 337 ? 13.279 14.932 -21.321 1.00 93.00 337 ILE A N 1
ATOM 2617 C CA . ILE A 1 337 ? 14.236 14.943 -20.208 1.00 93.00 337 ILE A CA 1
ATOM 2618 C C . ILE A 1 337 ? 13.676 15.735 -19.020 1.00 93.00 337 ILE A C 1
ATOM 2620 O O . ILE A 1 337 ? 13.793 15.287 -17.884 1.00 93.00 337 ILE A O 1
ATOM 2624 N N . ASN A 1 338 ? 13.032 16.881 -19.255 1.00 93.75 338 ASN A N 1
ATOM 2625 C CA . ASN A 1 338 ? 12.410 17.663 -18.188 1.00 93.75 338 ASN A CA 1
ATOM 2626 C C . ASN A 1 338 ? 11.313 16.867 -17.478 1.00 93.75 338 ASN A C 1
ATOM 2628 O O . ASN A 1 338 ? 11.318 16.817 -16.254 1.00 93.75 338 ASN A O 1
ATOM 2632 N N . PHE A 1 339 ? 10.414 16.209 -18.217 1.00 92.50 339 PHE A N 1
ATOM 2633 C CA . PHE A 1 339 ? 9.395 15.351 -17.605 1.00 92.50 339 PHE A CA 1
ATOM 2634 C C . PHE A 1 339 ? 10.003 14.196 -16.817 1.00 92.50 339 PHE A C 1
ATOM 2636 O O . PHE A 1 339 ? 9.590 13.947 -15.688 1.00 92.50 339 PHE A O 1
ATOM 2643 N N . PHE A 1 340 ? 11.024 13.544 -17.377 1.00 94.25 340 PHE A N 1
ATOM 2644 C CA . PHE A 1 340 ? 11.759 12.485 -16.693 1.00 94.25 340 PHE A CA 1
ATOM 2645 C C . PHE A 1 340 ? 12.355 12.967 -15.370 1.00 94.25 340 PHE A C 1
ATOM 2647 O O . PHE A 1 340 ? 12.184 12.318 -14.343 1.00 94.25 340 PHE A O 1
ATOM 2654 N N . LEU A 1 341 ? 13.009 14.130 -15.372 1.00 95.44 341 LEU A N 1
ATOM 2655 C CA . LEU A 1 341 ? 13.619 14.705 -14.178 1.00 95.44 341 LEU A CA 1
ATOM 2656 C C . LEU A 1 341 ? 12.590 15.215 -13.168 1.00 95.44 341 LEU A C 1
ATOM 2658 O O . LEU A 1 341 ? 12.812 15.049 -11.977 1.00 95.44 341 LEU A O 1
ATOM 2662 N N . ILE A 1 342 ? 11.476 15.804 -13.607 1.00 94.38 342 ILE A N 1
ATOM 2663 C CA . ILE A 1 342 ? 10.395 16.245 -12.712 1.00 94.38 342 ILE A CA 1
ATOM 2664 C C . ILE A 1 342 ? 9.785 15.034 -12.004 1.00 94.38 342 ILE A C 1
ATOM 2666 O O . ILE A 1 342 ? 9.696 15.025 -10.778 1.00 94.38 342 ILE A O 1
ATOM 2670 N N . ALA A 1 343 ? 9.430 13.993 -12.760 1.00 93.31 343 ALA A N 1
ATOM 2671 C CA . ALA A 1 343 ? 8.870 12.777 -12.188 1.00 93.31 343 ALA A CA 1
ATOM 2672 C C . ALA A 1 343 ? 9.884 12.062 -11.276 1.00 93.31 343 ALA A C 1
ATOM 2674 O O . ALA A 1 343 ? 9.533 11.623 -10.185 1.00 93.31 343 ALA A O 1
ATOM 2675 N N . ALA A 1 344 ? 11.165 12.023 -11.661 1.00 94.88 344 ALA A N 1
ATOM 2676 C CA . ALA A 1 344 ? 12.228 11.478 -10.819 1.00 94.88 344 ALA A CA 1
ATOM 2677 C C . ALA A 1 344 ? 12.446 12.288 -9.532 1.00 94.88 344 ALA A C 1
ATOM 2679 O O . ALA A 1 344 ? 12.667 11.699 -8.480 1.00 94.88 344 ALA A O 1
ATOM 2680 N N . ALA A 1 345 ? 12.396 13.623 -9.594 1.00 95.50 345 ALA A N 1
ATOM 2681 C CA . ALA A 1 345 ? 12.571 14.502 -8.437 1.00 95.50 345 ALA A CA 1
ATOM 2682 C C . ALA A 1 345 ? 11.408 14.388 -7.444 1.00 95.50 345 ALA A C 1
ATOM 2684 O O . ALA A 1 345 ? 11.616 14.535 -6.239 1.00 95.50 345 ALA A O 1
ATOM 2685 N N . ALA A 1 346 ? 10.200 14.089 -7.930 1.00 93.12 346 ALA A N 1
ATOM 2686 C CA . ALA A 1 346 ? 9.045 13.864 -7.073 1.00 93.12 346 ALA A CA 1
ATOM 2687 C C . ALA A 1 346 ? 9.264 12.687 -6.105 1.00 93.12 346 ALA A C 1
ATOM 2689 O O . ALA A 1 346 ? 8.832 12.763 -4.959 1.00 93.12 346 ALA A O 1
ATOM 2690 N N . ILE A 1 347 ? 10.012 11.650 -6.503 1.00 92.81 347 ILE A N 1
ATOM 2691 C CA . ILE A 1 347 ? 10.267 10.471 -5.662 1.00 92.81 347 ILE A CA 1
ATOM 2692 C C . ILE A 1 347 ? 10.963 10.826 -4.328 1.00 92.81 347 ILE A C 1
ATOM 2694 O O . ILE A 1 347 ? 10.388 10.551 -3.279 1.00 92.81 347 ILE A O 1
ATOM 2698 N N . PRO A 1 348 ? 12.160 11.443 -4.274 1.00 93.69 348 PRO A N 1
ATOM 2699 C CA . PRO A 1 348 ? 12.758 11.822 -2.993 1.00 93.69 348 PRO A CA 1
ATOM 2700 C C . PRO A 1 348 ? 11.965 12.913 -2.255 1.00 93.69 348 PRO A C 1
ATOM 2702 O O . PRO A 1 348 ? 11.914 12.889 -1.028 1.00 93.69 348 PRO A O 1
ATOM 2705 N N . VAL A 1 349 ? 11.339 13.858 -2.968 1.00 93.62 349 VAL A N 1
ATOM 2706 C CA . VAL A 1 349 ? 10.607 14.976 -2.342 1.00 93.62 349 VAL A CA 1
ATOM 2707 C C . VAL A 1 349 ? 9.367 14.485 -1.602 1.00 93.62 349 VAL A C 1
ATOM 2709 O O . VAL A 1 349 ? 9.169 14.826 -0.437 1.00 93.62 349 VAL A O 1
ATOM 2712 N N . PHE A 1 350 ? 8.554 13.647 -2.240 1.00 92.06 350 PHE A N 1
ATOM 2713 C CA . PHE A 1 350 ? 7.319 13.138 -1.647 1.00 92.06 350 PHE A CA 1
ATOM 2714 C C . PHE A 1 350 ? 7.534 11.946 -0.713 1.00 92.06 350 PHE A C 1
ATOM 2716 O O . PHE A 1 350 ? 6.573 11.463 -0.132 1.00 92.06 350 PHE A O 1
ATOM 2723 N N . TYR A 1 351 ? 8.785 11.532 -0.488 1.00 93.12 351 TYR A N 1
ATOM 2724 C CA . TYR A 1 351 ? 9.139 10.647 0.621 1.00 93.12 351 TYR A CA 1
ATOM 2725 C C . TYR A 1 351 ? 9.310 11.405 1.956 1.00 93.12 351 TYR A C 1
ATOM 2727 O O . TYR A 1 351 ? 9.158 10.821 3.028 1.00 93.12 351 TYR A O 1
ATOM 2735 N N . LEU A 1 352 ? 9.581 12.720 1.925 1.00 92.50 352 LEU A N 1
ATOM 2736 C CA . LEU A 1 352 ? 9.778 13.544 3.130 1.00 92.50 352 LEU A CA 1
ATOM 2737 C C . LEU A 1 352 ? 8.623 13.499 4.149 1.00 92.50 352 LEU A C 1
ATOM 2739 O O . LEU A 1 352 ? 8.931 13.490 5.342 1.00 92.50 352 LEU A O 1
ATOM 2743 N N . PRO A 1 353 ? 7.333 13.419 3.755 1.00 94.12 353 PRO A N 1
ATOM 2744 C CA . PRO A 1 353 ? 6.226 13.279 4.700 1.00 94.12 353 PRO A CA 1
ATOM 2745 C C . PRO A 1 353 ? 6.350 12.105 5.677 1.00 94.12 353 PRO A C 1
ATOM 2747 O O . PRO A 1 353 ? 5.867 12.200 6.804 1.00 94.12 353 PRO A O 1
ATOM 2750 N N . ALA A 1 354 ? 7.075 11.039 5.312 1.00 91.75 354 ALA A N 1
ATOM 2751 C CA . ALA A 1 354 ? 7.368 9.925 6.211 1.00 91.75 354 ALA A CA 1
ATOM 2752 C C . ALA A 1 354 ? 8.102 10.383 7.484 1.00 91.75 354 ALA A C 1
ATOM 2754 O O . ALA A 1 354 ? 8.052 9.699 8.505 1.00 91.75 354 ALA A O 1
ATOM 2755 N N . LEU A 1 355 ? 8.804 11.521 7.422 1.00 94.00 355 LEU A N 1
ATOM 2756 C CA . LEU A 1 355 ? 9.621 12.102 8.488 1.00 94.00 355 LEU A CA 1
ATOM 2757 C C . LEU A 1 355 ? 8.857 13.087 9.389 1.00 94.00 355 LEU A C 1
ATOM 2759 O O . LEU A 1 355 ? 9.431 13.566 10.362 1.00 94.00 355 LEU A O 1
ATOM 2763 N N . PHE A 1 356 ? 7.591 13.402 9.089 1.00 95.19 356 PHE A N 1
ATOM 2764 C CA . PHE A 1 356 ? 6.832 14.462 9.774 1.00 95.19 356 PHE A CA 1
ATOM 2765 C C . PHE A 1 356 ? 6.071 14.005 11.025 1.00 95.19 356 PHE A C 1
ATOM 2767 O O . PHE A 1 356 ? 5.356 14.801 11.631 1.00 95.19 356 PHE A O 1
ATOM 2774 N N . PHE A 1 357 ? 6.212 12.742 11.422 1.00 95.25 357 PHE A N 1
ATOM 2775 C CA . PHE A 1 357 ? 5.587 12.194 12.624 1.00 95.25 357 PHE A CA 1
ATOM 2776 C C . PHE A 1 357 ? 6.569 11.330 13.420 1.00 95.25 357 PHE A C 1
ATOM 2778 O O . PHE A 1 357 ? 7.610 10.912 12.920 1.00 95.25 357 PHE A O 1
ATOM 2785 N N . ASP A 1 358 ? 6.241 11.047 14.671 1.00 93.38 358 ASP A N 1
ATOM 2786 C CA . ASP A 1 358 ? 6.992 10.149 15.543 1.00 93.38 358 ASP A CA 1
ATOM 2787 C C . ASP A 1 358 ? 6.058 9.256 16.372 1.00 93.38 358 ASP A C 1
ATOM 2789 O O . ASP A 1 358 ? 4.836 9.297 16.209 1.00 93.38 358 ASP A O 1
ATOM 2793 N N . GLY A 1 359 ? 6.628 8.449 17.273 1.00 88.19 359 GLY A N 1
ATOM 2794 C CA . GLY A 1 359 ? 5.872 7.541 18.142 1.00 88.19 359 GLY A CA 1
ATOM 2795 C C . GLY A 1 359 ? 4.912 8.222 19.130 1.00 88.19 359 GLY A C 1
ATOM 2796 O O . GLY A 1 359 ? 4.143 7.529 19.787 1.00 88.19 359 GLY A O 1
ATOM 2797 N N . SER A 1 360 ? 4.933 9.554 19.244 1.00 91.88 360 SER A N 1
ATOM 2798 C CA . SER A 1 360 ? 4.066 10.337 20.137 1.00 91.88 360 SER A CA 1
ATOM 2799 C C . SER A 1 360 ? 3.031 11.189 19.396 1.00 91.88 360 SER A C 1
ATOM 2801 O O . SER A 1 360 ? 2.158 11.802 20.014 1.00 91.88 360 SER A O 1
ATOM 2803 N N . THR A 1 361 ? 3.107 11.229 18.064 1.00 96.38 361 THR A N 1
ATOM 2804 C CA . THR A 1 361 ? 2.208 12.027 17.230 1.00 96.38 361 THR A CA 1
ATOM 2805 C C . THR A 1 361 ? 0.780 11.480 17.294 1.00 96.38 361 THR A C 1
ATOM 2807 O O . THR A 1 361 ? 0.559 10.271 17.249 1.00 96.38 361 THR A O 1
ATOM 2810 N N . HIS A 1 362 ? -0.217 12.371 17.366 1.00 95.62 362 HIS A N 1
ATOM 2811 C CA . HIS A 1 362 ? -1.629 11.976 17.387 1.00 95.62 362 HIS A CA 1
ATOM 2812 C C . HIS A 1 362 ? -1.979 11.081 16.186 1.00 95.62 362 HIS A C 1
ATOM 2814 O O . HIS A 1 362 ? -1.664 11.431 15.047 1.00 95.62 362 HIS A O 1
ATOM 2820 N N . TYR A 1 363 ? -2.704 9.980 16.425 1.00 95.31 363 TYR A N 1
ATOM 2821 C CA . TYR A 1 363 ? -2.980 8.935 15.428 1.00 95.31 363 TYR A CA 1
ATOM 2822 C C . TYR A 1 363 ? -3.487 9.490 14.090 1.00 95.31 363 TYR A C 1
ATOM 2824 O O . TYR A 1 363 ? -2.885 9.237 13.057 1.00 95.31 363 TYR A O 1
ATOM 2832 N N . THR A 1 364 ? -4.540 10.316 14.102 1.00 95.62 364 THR A N 1
ATOM 2833 C CA . THR A 1 364 ? -5.115 10.920 12.882 1.00 95.62 364 THR A CA 1
ATOM 2834 C C . THR A 1 364 ? -4.105 11.763 12.091 1.00 95.62 364 THR A C 1
ATOM 2836 O O . THR A 1 364 ? -4.171 11.811 10.865 1.00 95.62 364 THR A O 1
ATOM 2839 N N . VAL A 1 365 ? -3.156 12.424 12.765 1.00 96.69 365 VAL A N 1
ATOM 2840 C CA . VAL A 1 365 ? -2.124 13.246 12.110 1.00 96.69 365 VAL A CA 1
ATOM 2841 C C . VAL A 1 365 ? -1.048 12.353 11.499 1.00 96.69 365 VAL A C 1
ATOM 2843 O O . VAL A 1 365 ? -0.688 12.544 10.339 1.00 96.69 365 VAL A O 1
ATOM 2846 N N . ALA A 1 366 ? -0.578 11.352 12.249 1.00 96.00 366 ALA A N 1
ATOM 2847 C CA . ALA A 1 366 ? 0.365 10.361 11.740 1.00 96.00 366 ALA A CA 1
ATOM 2848 C C . ALA A 1 366 ? -0.221 9.612 10.532 1.00 96.00 366 ALA A C 1
ATOM 2850 O O . ALA A 1 366 ? 0.438 9.503 9.504 1.00 96.00 366 ALA A O 1
ATOM 2851 N N . ASP A 1 367 ? -1.486 9.190 10.606 1.00 95.12 367 ASP A N 1
ATOM 2852 C CA . ASP A 1 367 ? -2.186 8.486 9.529 1.00 95.12 367 ASP A CA 1
ATOM 2853 C C . ASP A 1 367 ? -2.410 9.367 8.286 1.00 95.12 367 ASP A C 1
ATOM 2855 O O . ASP A 1 367 ? -2.291 8.899 7.154 1.00 95.12 367 ASP A O 1
ATOM 2859 N N . THR A 1 368 ? -2.633 10.673 8.478 1.00 94.75 368 THR A N 1
ATOM 2860 C CA . THR A 1 368 ? -2.676 11.635 7.364 1.00 94.75 368 THR A CA 1
ATOM 2861 C C . THR A 1 368 ? -1.345 11.634 6.612 1.00 94.75 368 THR A C 1
ATOM 2863 O O . THR A 1 368 ? -1.325 11.405 5.405 1.00 94.75 368 THR A O 1
ATOM 2866 N N . TRP A 1 369 ? -0.218 11.805 7.309 1.00 95.62 369 TRP A N 1
ATOM 2867 C CA . TRP A 1 369 ? 1.105 11.774 6.674 1.00 95.62 369 TRP A CA 1
ATOM 2868 C C . TRP A 1 369 ? 1.490 10.396 6.133 1.00 95.62 369 TRP A C 1
ATOM 2870 O O . TRP A 1 369 ? 2.170 10.300 5.113 1.00 95.62 369 TRP A O 1
ATOM 2880 N N . ARG A 1 370 ? 1.020 9.322 6.767 1.00 95.50 370 ARG A N 1
ATOM 2881 C CA . ARG A 1 370 ? 1.229 7.950 6.303 1.00 95.50 370 ARG A CA 1
ATOM 2882 C C . ARG A 1 370 ? 0.632 7.737 4.913 1.00 95.50 370 ARG A C 1
ATOM 2884 O O . ARG A 1 370 ? 1.317 7.214 4.038 1.00 95.50 370 ARG A O 1
ATOM 2891 N N . PHE A 1 371 ? -0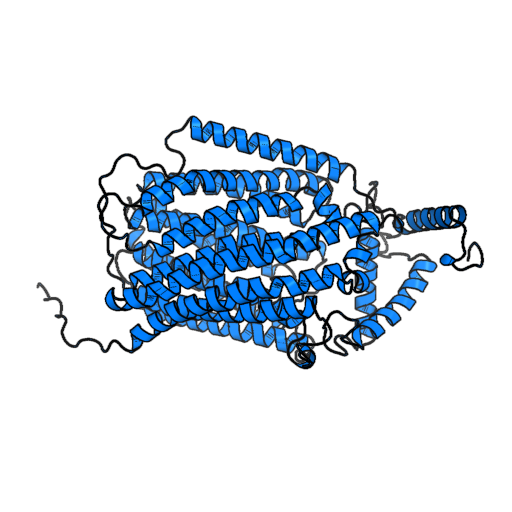.593 8.201 4.667 1.00 95.12 371 PHE A N 1
ATOM 2892 C CA . PHE A 1 371 ? -1.228 8.070 3.351 1.00 95.12 371 PHE A CA 1
ATOM 2893 C C . PHE A 1 371 ? -0.719 9.054 2.295 1.00 95.12 371 PHE A C 1
ATOM 2895 O O . PHE A 1 371 ? -0.867 8.782 1.108 1.00 95.12 371 PHE A O 1
ATOM 2902 N N . TRP A 1 372 ? -0.009 10.118 2.680 1.00 93.19 372 TRP A N 1
ATOM 2903 C CA . TRP A 1 372 ? 0.814 10.853 1.711 1.00 93.19 372 TRP A CA 1
ATOM 2904 C C . TRP A 1 372 ? 1.926 9.975 1.120 1.00 93.19 372 TRP A C 1
ATOM 2906 O O . TRP A 1 372 ? 2.286 10.141 -0.040 1.00 93.19 372 TRP A O 1
ATOM 2916 N N . ILE A 1 373 ? 2.455 9.014 1.878 1.00 90.88 373 ILE A N 1
ATOM 2917 C CA . ILE A 1 373 ? 3.432 8.061 1.342 1.00 90.88 373 ILE A CA 1
ATOM 2918 C C . ILE A 1 373 ? 2.722 6.914 0.619 1.00 90.88 373 ILE A C 1
ATOM 2920 O O . ILE A 1 373 ? 3.077 6.566 -0.500 1.00 90.88 373 ILE A O 1
ATOM 2924 N N . ILE A 1 374 ? 1.709 6.311 1.232 1.00 90.69 374 ILE A N 1
ATOM 2925 C CA . ILE A 1 374 ? 1.096 5.111 0.650 1.00 90.69 374 ILE A CA 1
ATOM 2926 C C . ILE A 1 374 ? 0.307 5.452 -0.619 1.00 90.69 374 ILE A C 1
ATOM 2928 O O . ILE A 1 374 ? 0.518 4.811 -1.639 1.00 90.69 374 ILE A O 1
ATOM 2932 N N . HIS A 1 375 ? -0.558 6.467 -0.580 1.00 91.94 375 HIS A N 1
ATOM 2933 C CA . HIS A 1 375 ? -1.378 6.854 -1.732 1.00 91.94 375 HIS A CA 1
ATOM 2934 C C . HIS A 1 375 ? -0.595 7.770 -2.668 1.00 91.94 375 HIS A C 1
ATOM 2936 O O . HIS A 1 375 ? -0.297 7.413 -3.795 1.00 91.94 375 HIS A O 1
ATOM 2942 N N . LEU A 1 376 ? -0.178 8.955 -2.213 1.00 86.38 376 LEU A N 1
ATOM 2943 C CA . LEU A 1 376 ? 0.401 9.931 -3.145 1.00 86.38 376 LEU A CA 1
ATOM 2944 C C . LEU A 1 376 ? 1.769 9.502 -3.672 1.00 86.38 376 LEU A C 1
ATOM 2946 O O . LEU A 1 376 ? 2.008 9.612 -4.871 1.00 86.38 376 LEU A O 1
ATOM 2950 N N . TRP A 1 377 ? 2.673 9.029 -2.811 1.00 87.44 377 TRP A N 1
ATOM 2951 C CA . TRP A 1 377 ? 4.021 8.652 -3.244 1.00 87.44 377 TRP A CA 1
ATOM 2952 C C . TRP A 1 377 ? 4.050 7.357 -4.063 1.00 87.44 377 TRP A C 1
ATOM 2954 O O . TRP A 1 377 ? 4.652 7.365 -5.139 1.00 87.44 377 TRP A O 1
ATOM 2964 N N . VAL A 1 378 ? 3.384 6.283 -3.615 1.00 79.50 378 VAL A N 1
ATOM 2965 C CA . VAL A 1 378 ? 3.329 5.029 -4.392 1.00 79.50 378 VAL A CA 1
ATOM 2966 C C . VAL A 1 378 ? 2.328 5.120 -5.540 1.00 79.50 378 VAL A C 1
ATOM 2968 O O . VAL A 1 378 ? 2.716 4.881 -6.672 1.00 79.50 378 VAL A O 1
ATOM 2971 N N . GLU A 1 379 ? 1.064 5.459 -5.300 1.00 76.19 379 GLU A N 1
ATOM 2972 C CA . GLU A 1 379 ? 0.041 5.451 -6.356 1.00 76.19 379 GLU A CA 1
ATOM 2973 C C . GLU A 1 379 ? 0.212 6.639 -7.308 1.00 76.19 379 GLU A C 1
ATOM 2975 O O . GLU A 1 379 ? 0.468 6.445 -8.490 1.00 76.19 379 GLU A O 1
ATOM 2980 N N . GLY A 1 380 ? 0.219 7.872 -6.798 1.00 76.75 380 GLY A N 1
ATOM 2981 C CA . GLY A 1 380 ? 0.282 9.067 -7.649 1.00 76.75 380 GLY A CA 1
ATOM 2982 C C . GLY A 1 380 ? 1.626 9.271 -8.364 1.00 76.75 380 GLY A C 1
ATOM 2983 O O . GLY A 1 380 ? 1.695 9.412 -9.589 1.00 76.75 380 GLY A O 1
ATOM 2984 N N . PHE A 1 381 ? 2.730 9.323 -7.613 1.00 83.50 381 PHE A N 1
ATOM 2985 C CA . PHE A 1 381 ? 4.033 9.693 -8.174 1.00 83.50 381 PHE A CA 1
ATOM 2986 C C . PHE A 1 381 ? 4.757 8.538 -8.861 1.00 83.50 381 PHE A C 1
ATOM 2988 O O . PHE A 1 381 ? 5.455 8.799 -9.848 1.00 83.50 381 PHE A O 1
ATOM 2995 N N . PHE A 1 382 ? 4.603 7.283 -8.411 1.00 82.06 382 PHE A N 1
ATOM 2996 C CA . PHE A 1 382 ? 5.169 6.180 -9.189 1.00 82.06 382 PHE A CA 1
ATOM 2997 C C . PHE A 1 382 ? 4.412 5.990 -10.494 1.00 82.06 382 PHE A C 1
ATOM 2999 O O . PHE A 1 382 ? 5.079 5.773 -11.499 1.00 82.06 382 PHE A O 1
ATOM 3006 N N . GLU A 1 383 ? 3.082 6.116 -10.530 1.00 82.75 383 GLU A N 1
ATOM 3007 C CA . GLU A 1 383 ? 2.330 5.998 -11.785 1.00 82.75 383 GLU A CA 1
ATOM 3008 C C . GLU A 1 383 ? 2.762 7.067 -12.800 1.00 82.75 383 GLU A C 1
ATOM 3010 O O . GLU A 1 383 ? 3.122 6.727 -13.928 1.00 82.75 383 GLU A O 1
ATOM 3015 N N . LEU A 1 384 ? 2.904 8.332 -12.377 1.00 86.31 384 LEU A N 1
ATOM 3016 C CA . LEU A 1 384 ? 3.481 9.379 -13.230 1.00 86.31 384 LEU A CA 1
ATOM 3017 C C . LEU A 1 384 ? 4.877 8.997 -13.746 1.00 86.31 384 LEU A C 1
ATOM 3019 O O . LEU A 1 384 ? 5.178 9.111 -14.939 1.00 86.31 384 LEU A O 1
ATOM 3023 N N . PHE A 1 385 ? 5.766 8.599 -12.835 1.00 87.12 385 PHE A N 1
ATOM 3024 C CA . PHE A 1 385 ? 7.149 8.265 -13.164 1.00 87.12 385 PHE A CA 1
ATOM 3025 C C . PHE A 1 385 ? 7.240 7.139 -14.191 1.00 87.12 385 PHE A C 1
ATOM 3027 O O . PHE A 1 385 ? 8.032 7.181 -15.135 1.00 87.12 385 PHE A O 1
ATOM 3034 N N . VAL A 1 386 ? 6.371 6.159 -14.025 1.00 82.62 386 VAL A N 1
ATOM 3035 C CA . VAL A 1 386 ? 6.200 5.013 -14.896 1.00 82.62 386 VAL A CA 1
ATOM 3036 C C . VAL A 1 386 ? 5.703 5.418 -16.271 1.00 82.62 386 VAL A C 1
ATOM 3038 O O . VAL A 1 386 ? 6.330 5.025 -17.256 1.00 82.62 386 VAL A O 1
ATOM 3041 N N . THR A 1 387 ? 4.637 6.217 -16.357 1.00 86.31 387 THR A N 1
ATOM 3042 C CA . THR A 1 387 ? 4.108 6.702 -17.636 1.00 86.31 387 THR A CA 1
ATOM 3043 C C . THR A 1 387 ? 5.215 7.387 -18.423 1.00 86.31 387 THR A C 1
ATOM 3045 O O . THR A 1 387 ? 5.420 7.104 -19.605 1.00 86.31 387 THR A O 1
ATOM 3048 N N . VAL A 1 388 ? 5.998 8.237 -17.754 1.00 90.69 388 VAL A N 1
ATOM 3049 C CA . VAL A 1 388 ? 7.124 8.933 -18.378 1.00 90.69 388 VAL A CA 1
ATOM 3050 C C . VAL A 1 388 ? 8.194 7.949 -18.863 1.00 90.69 388 VAL A C 1
ATOM 3052 O O . VAL A 1 388 ? 8.666 8.076 -19.994 1.00 90.69 388 VAL A O 1
ATOM 3055 N N . ILE A 1 389 ? 8.560 6.941 -18.064 1.00 89.75 389 ILE A N 1
ATOM 3056 C CA . ILE A 1 389 ? 9.516 5.899 -18.472 1.00 89.75 389 ILE A CA 1
ATOM 3057 C C . ILE A 1 389 ? 9.013 5.122 -19.692 1.00 89.75 389 ILE A C 1
ATOM 3059 O O . ILE A 1 389 ? 9.762 4.966 -20.659 1.00 89.75 389 ILE A O 1
ATOM 3063 N N . VAL A 1 390 ? 7.767 4.646 -19.673 1.00 85.62 390 VAL A N 1
ATOM 3064 C CA . VAL A 1 390 ? 7.180 3.860 -20.767 1.00 85.62 390 VAL A CA 1
ATOM 3065 C C . VAL A 1 390 ? 7.118 4.694 -22.043 1.00 85.62 390 VAL A C 1
ATOM 3067 O O . VAL A 1 390 ? 7.576 4.237 -23.091 1.00 85.62 390 VAL A O 1
ATOM 3070 N N . ALA A 1 391 ? 6.661 5.946 -21.953 1.00 87.25 391 ALA A N 1
ATOM 3071 C CA . ALA A 1 391 ? 6.624 6.877 -23.077 1.00 87.25 391 ALA A CA 1
ATOM 3072 C C . ALA A 1 391 ? 8.017 7.118 -23.681 1.00 87.25 391 ALA A C 1
ATOM 3074 O O . ALA A 1 391 ? 8.176 7.125 -24.904 1.00 87.25 391 ALA A O 1
ATOM 3075 N N . ILE A 1 392 ? 9.048 7.250 -22.841 1.00 88.06 392 ILE A N 1
ATOM 3076 C CA . ILE A 1 392 ? 10.437 7.408 -23.289 1.00 88.06 392 ILE A CA 1
ATOM 3077 C C . ILE A 1 392 ? 10.952 6.141 -23.967 1.00 88.06 392 ILE A C 1
ATOM 3079 O O . ILE A 1 392 ? 11.539 6.232 -25.046 1.00 88.06 392 ILE A O 1
ATOM 3083 N N . VAL A 1 393 ? 10.732 4.966 -23.372 1.00 85.19 393 VAL A N 1
ATOM 3084 C CA . VAL A 1 393 ? 11.137 3.685 -23.966 1.00 85.19 393 VAL A CA 1
ATOM 3085 C C . VAL A 1 393 ? 10.469 3.515 -25.327 1.00 85.19 393 VAL A C 1
ATOM 3087 O O . VAL A 1 393 ? 11.144 3.217 -26.307 1.00 85.19 393 VAL A O 1
ATOM 3090 N N . PHE A 1 394 ? 9.172 3.785 -25.434 1.00 82.94 394 PHE A N 1
ATOM 3091 C CA . PHE A 1 394 ? 8.434 3.631 -26.685 1.00 82.94 394 PHE A CA 1
ATOM 3092 C C . PHE A 1 394 ? 8.918 4.589 -27.762 1.00 82.94 394 PHE A C 1
ATOM 3094 O O . PHE A 1 394 ? 9.094 4.189 -28.914 1.00 82.94 394 PHE A O 1
ATOM 3101 N N . HIS A 1 395 ? 9.180 5.839 -27.383 1.00 83.38 395 HIS A N 1
ATOM 3102 C CA . HIS A 1 395 ? 9.738 6.821 -28.294 1.00 83.38 395 HIS A CA 1
ATOM 3103 C C . HIS A 1 395 ? 11.125 6.388 -28.796 1.00 83.38 395 HIS A C 1
ATOM 3105 O O . HIS A 1 395 ? 11.389 6.417 -29.996 1.00 83.38 395 HIS A O 1
ATOM 3111 N N . ARG A 1 396 ? 11.994 5.905 -27.899 1.00 81.56 396 ARG A N 1
ATOM 3112 C CA . ARG A 1 396 ? 13.353 5.446 -28.239 1.00 81.56 396 ARG A CA 1
ATOM 3113 C C . ARG A 1 396 ? 13.381 4.178 -29.081 1.00 81.56 396 ARG A C 1
ATOM 3115 O O . ARG A 1 396 ? 14.280 4.026 -29.901 1.00 81.56 396 ARG A O 1
ATOM 3122 N N . LEU A 1 397 ? 12.402 3.294 -28.911 1.00 76.00 397 LEU A N 1
ATOM 3123 C CA . LEU A 1 397 ? 12.232 2.111 -29.755 1.00 76.00 397 LEU A CA 1
ATOM 3124 C C . LEU A 1 397 ? 11.590 2.439 -31.117 1.00 76.00 397 LEU A C 1
ATOM 3126 O O . LEU A 1 397 ? 11.436 1.536 -31.939 1.00 76.00 397 LEU A O 1
ATOM 3130 N N . GLY A 1 398 ? 11.227 3.704 -31.370 1.00 74.44 398 GLY A N 1
ATOM 3131 C CA . GLY A 1 398 ? 10.609 4.153 -32.620 1.00 74.44 398 GLY A CA 1
ATOM 3132 C C . GLY A 1 398 ? 9.139 3.750 -32.764 1.00 74.44 398 GLY A C 1
ATOM 3133 O O . GLY A 1 398 ? 8.623 3.702 -33.877 1.00 74.44 398 GLY A O 1
ATOM 3134 N N . LEU A 1 399 ? 8.466 3.422 -31.658 1.00 75.19 399 LEU A N 1
ATOM 3135 C CA . LEU A 1 399 ? 7.082 2.940 -31.667 1.00 75.19 399 LEU A CA 1
ATOM 3136 C C . LEU A 1 399 ? 6.067 4.082 -31.668 1.00 75.19 399 LEU A C 1
ATOM 3138 O O . LEU A 1 399 ? 4.976 3.922 -32.213 1.00 75.19 399 LEU A O 1
ATOM 3142 N N .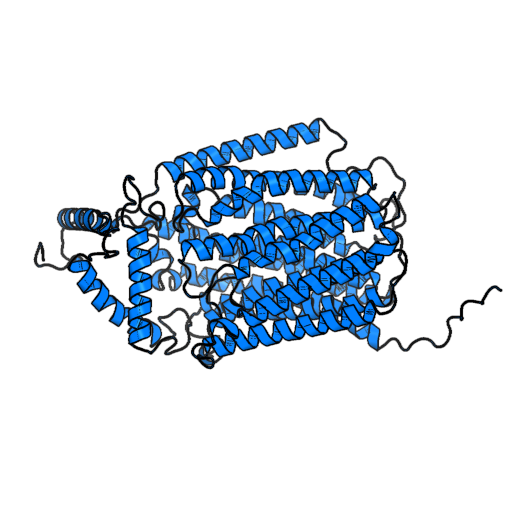 VAL A 1 400 ? 6.440 5.218 -31.074 1.00 77.50 400 VAL A N 1
ATOM 3143 C CA . VAL A 1 400 ? 5.604 6.418 -30.963 1.00 77.50 400 VAL A CA 1
ATOM 3144 C C . VAL A 1 400 ? 6.406 7.671 -31.291 1.00 77.50 400 VAL A C 1
ATOM 3146 O O . VAL A 1 400 ? 7.596 7.789 -30.975 1.00 77.50 400 VAL A O 1
ATOM 3149 N N . GLU A 1 401 ? 5.740 8.641 -31.906 1.00 82.56 401 GLU A N 1
ATOM 3150 C CA . GLU A 1 401 ? 6.329 9.955 -32.132 1.00 82.56 401 GLU A CA 1
ATOM 3151 C C . GLU A 1 401 ? 6.513 10.707 -30.811 1.00 82.56 401 GLU A C 1
ATOM 3153 O O . GLU A 1 401 ? 5.746 10.554 -29.856 1.00 82.56 401 GLU A O 1
ATOM 3158 N N . ARG A 1 402 ? 7.510 11.595 -30.781 1.00 85.62 402 ARG A N 1
ATOM 3159 C CA . ARG A 1 402 ? 7.803 12.447 -29.622 1.00 85.62 402 ARG A CA 1
ATOM 3160 C C . ARG A 1 402 ? 6.576 13.227 -29.144 1.00 85.62 402 ARG A C 1
ATOM 3162 O O . ARG A 1 402 ? 6.358 13.351 -27.942 1.00 85.62 402 ARG A O 1
ATOM 3169 N N . ILE A 1 403 ? 5.803 13.793 -30.073 1.00 87.19 403 ILE A N 1
ATOM 3170 C CA . ILE A 1 403 ? 4.647 14.627 -29.725 1.00 87.19 403 ILE A CA 1
ATOM 3171 C C . ILE A 1 403 ? 3.527 13.801 -29.085 1.00 87.19 403 ILE A C 1
ATOM 3173 O O . ILE A 1 403 ? 2.906 14.271 -28.135 1.00 87.19 403 ILE A O 1
ATOM 3177 N N . THR A 1 404 ? 3.318 12.566 -29.547 1.00 84.38 404 THR A N 1
ATOM 3178 C CA . THR A 1 404 ? 2.366 11.619 -28.955 1.00 84.38 404 THR A CA 1
ATOM 3179 C C . THR A 1 404 ? 2.803 11.239 -27.546 1.00 84.38 404 THR A C 1
ATOM 3181 O O . THR A 1 404 ? 2.018 11.382 -26.616 1.00 84.38 404 THR A O 1
ATOM 3184 N N . ALA A 1 405 ? 4.079 10.880 -27.359 1.00 85.38 405 ALA A N 1
ATOM 3185 C CA . ALA A 1 405 ? 4.633 10.575 -26.038 1.00 85.38 405 ALA A CA 1
ATOM 3186 C C . ALA A 1 405 ? 4.430 11.732 -25.041 1.00 85.38 405 ALA A C 1
ATOM 3188 O O . ALA A 1 405 ? 3.984 11.515 -23.919 1.00 85.38 405 ALA A O 1
ATOM 3189 N N . LEU A 1 406 ? 4.697 12.976 -25.459 1.00 89.38 406 LEU A N 1
ATOM 3190 C CA . LEU A 1 406 ? 4.474 14.152 -24.613 1.00 89.38 406 LEU A CA 1
ATOM 3191 C C . LEU A 1 406 ? 2.990 14.369 -24.297 1.00 89.38 406 LEU A C 1
ATOM 3193 O O . LEU A 1 406 ? 2.657 14.651 -23.150 1.00 89.38 406 LEU A O 1
ATOM 3197 N N . ARG A 1 407 ? 2.097 14.242 -25.285 1.00 88.44 407 ARG A N 1
ATOM 3198 C CA . ARG A 1 407 ? 0.647 14.403 -25.083 1.00 88.44 407 ARG A CA 1
ATOM 3199 C C . ARG A 1 407 ? 0.092 13.393 -24.088 1.00 88.44 407 ARG A C 1
ATOM 3201 O O . ARG A 1 407 ? -0.677 13.800 -23.225 1.00 88.44 407 ARG A O 1
ATOM 3208 N N . VAL A 1 408 ? 0.513 12.132 -24.181 1.00 85.25 408 VAL A N 1
ATOM 3209 C CA . VAL A 1 408 ? 0.118 11.091 -23.223 1.00 85.25 408 VAL A CA 1
ATOM 3210 C C . VAL A 1 408 ? 0.600 11.441 -21.818 1.00 85.25 408 VAL A C 1
ATOM 3212 O O . VAL A 1 408 ? -0.205 11.444 -20.898 1.00 85.25 408 VAL A O 1
ATOM 3215 N N . ILE A 1 409 ? 1.865 11.853 -21.653 1.00 89.06 409 ILE A N 1
ATOM 3216 C CA . ILE A 1 409 ? 2.381 12.283 -20.341 1.00 89.06 409 ILE A CA 1
ATOM 3217 C C . ILE A 1 409 ? 1.543 13.434 -19.762 1.00 89.06 409 ILE A C 1
ATOM 3219 O O . ILE A 1 409 ? 1.170 13.394 -18.594 1.00 89.06 409 ILE A O 1
ATOM 3223 N N . TYR A 1 410 ? 1.236 14.466 -20.555 1.00 90.00 410 TYR A N 1
ATOM 3224 C CA . TYR A 1 410 ? 0.407 15.585 -20.091 1.00 90.00 410 TYR A CA 1
ATOM 3225 C C . TYR A 1 410 ? -1.002 15.142 -19.695 1.00 90.00 410 TYR A C 1
ATOM 3227 O O . TYR A 1 410 ? -1.535 15.625 -18.698 1.00 90.00 410 TYR A O 1
ATOM 3235 N N . LEU A 1 411 ? -1.606 14.261 -20.488 1.00 87.19 411 LEU A N 1
ATOM 3236 C CA . LEU A 1 411 ? -2.944 13.753 -20.234 1.00 87.19 411 LEU A CA 1
ATOM 3237 C C . LEU A 1 411 ? -2.987 12.949 -18.933 1.00 87.19 411 LEU A C 1
ATOM 3239 O O . LEU A 1 411 ? -3.830 13.231 -18.086 1.00 87.19 411 LEU A O 1
ATOM 3243 N N . ASP A 1 412 ? -2.033 12.040 -18.739 1.00 85.06 412 ASP A N 1
ATOM 3244 C CA . ASP A 1 412 ? -1.905 11.252 -17.513 1.00 85.06 412 ASP A CA 1
ATOM 3245 C C . ASP A 1 412 ? -1.691 12.153 -16.295 1.00 85.06 412 ASP A C 1
ATOM 3247 O O . ASP A 1 412 ? -2.388 11.997 -15.299 1.00 85.06 412 ASP A O 1
ATOM 3251 N N . VAL A 1 413 ? -0.819 13.168 -16.379 1.00 88.62 413 VAL A N 1
ATOM 3252 C CA . VAL A 1 413 ? -0.642 14.159 -15.298 1.00 88.62 413 VAL A CA 1
ATOM 3253 C C . VAL A 1 413 ? -1.975 14.815 -14.926 1.00 88.62 413 VAL A C 1
ATOM 3255 O O . VAL A 1 413 ? -2.298 14.932 -13.745 1.00 88.62 413 VAL A O 1
ATOM 3258 N N . ILE A 1 414 ? -2.758 15.259 -15.911 1.00 89.56 414 ILE A N 1
ATOM 3259 C CA . ILE A 1 414 ? -4.037 15.933 -15.652 1.00 89.56 414 ILE A CA 1
ATOM 3260 C C . ILE A 1 414 ? -5.032 14.974 -14.995 1.00 89.56 414 ILE A C 1
ATOM 3262 O O . ILE A 1 414 ? -5.702 15.362 -14.040 1.00 89.56 414 ILE A O 1
ATOM 3266 N N . LEU A 1 415 ? -5.140 13.744 -15.496 1.00 86.00 415 LEU A N 1
ATOM 3267 C CA . LEU A 1 415 ? -6.132 12.783 -15.022 1.00 86.00 415 LEU A CA 1
ATOM 3268 C C . LEU A 1 415 ? -5.768 12.205 -13.648 1.00 86.00 415 LEU A C 1
ATOM 3270 O O . LEU A 1 415 ? -6.620 12.192 -12.761 1.00 86.00 415 LEU A O 1
ATOM 3274 N N . ILE A 1 416 ? -4.509 11.809 -13.444 1.00 84.31 416 ILE A N 1
ATOM 3275 C CA . ILE A 1 416 ? -4.024 11.228 -12.184 1.00 84.31 416 ILE A CA 1
ATOM 3276 C C . ILE A 1 416 ? -4.100 12.265 -11.064 1.00 84.31 416 ILE A C 1
ATOM 3278 O O . ILE A 1 416 ? -4.739 12.021 -10.047 1.00 84.31 416 ILE A O 1
ATOM 3282 N N . PHE A 1 417 ? -3.522 13.461 -11.235 1.00 88.50 417 PHE A N 1
ATOM 3283 C CA . PHE A 1 417 ? -3.552 14.470 -10.164 1.00 88.50 417 PHE A CA 1
ATOM 3284 C C . PHE A 1 417 ? -4.901 15.177 -10.035 1.00 88.50 417 PHE A C 1
ATOM 3286 O O . PHE A 1 417 ? -5.208 15.697 -8.961 1.00 88.50 417 PHE A O 1
ATOM 3293 N N . GLY A 1 418 ? -5.711 15.182 -11.097 1.00 88.25 418 GLY A N 1
ATOM 3294 C CA . GLY A 1 418 ? -7.072 15.709 -11.072 1.00 88.25 418 GLY A CA 1
ATOM 3295 C C . GLY A 1 418 ? -7.990 14.948 -10.115 1.00 88.25 418 GLY A C 1
ATOM 3296 O O . GLY A 1 418 ? -8.870 15.574 -9.533 1.00 88.25 418 GLY A O 1
ATOM 3297 N N . GLY A 1 419 ? -7.765 13.641 -9.924 1.00 88.12 419 GLY A N 1
ATOM 3298 C CA . GLY A 1 419 ? -8.451 12.809 -8.929 1.00 88.12 419 GLY A CA 1
ATOM 3299 C C . GLY A 1 419 ? -7.605 12.539 -7.680 1.00 88.12 419 GLY A C 1
ATOM 3300 O O . GLY A 1 419 ? -7.987 12.923 -6.574 1.00 88.12 419 GLY A O 1
ATOM 3301 N N . GLY A 1 420 ? -6.420 11.951 -7.856 1.00 87.00 420 GLY A N 1
ATOM 3302 C CA . GLY A 1 420 ? -5.641 11.302 -6.796 1.00 87.00 420 GLY A CA 1
ATOM 3303 C C . GLY A 1 420 ? -5.104 12.199 -5.696 1.00 87.00 420 GLY A C 1
ATOM 3304 O O . GLY A 1 420 ? -4.953 11.751 -4.556 1.00 87.00 420 GLY A O 1
ATOM 3305 N N . LEU A 1 421 ? -4.900 13.493 -5.972 1.00 90.38 421 LEU A N 1
ATOM 3306 C CA . LEU A 1 421 ? -4.424 14.413 -4.939 1.00 90.38 421 LEU A CA 1
ATOM 3307 C C . LEU A 1 421 ? -5.444 14.574 -3.800 1.00 90.38 421 LEU A C 1
ATOM 3309 O O . LEU A 1 421 ? -5.094 14.490 -2.626 1.00 90.38 421 LEU A O 1
ATOM 3313 N N . ILE A 1 422 ? -6.711 14.801 -4.153 1.00 93.56 422 ILE A N 1
ATOM 3314 C CA . ILE A 1 422 ? -7.813 14.952 -3.188 1.00 93.56 422 ILE A CA 1
ATOM 3315 C C . ILE A 1 422 ? -8.407 13.579 -2.832 1.00 93.56 422 ILE A C 1
ATOM 3317 O O . ILE A 1 422 ? -8.847 13.360 -1.697 1.00 93.56 422 ILE A O 1
ATOM 3321 N N . GLY A 1 423 ? -8.391 12.648 -3.787 1.00 94.94 423 GLY A N 1
ATOM 3322 C CA . GLY A 1 423 ? -8.890 11.285 -3.643 1.00 94.94 423 GLY A CA 1
ATOM 3323 C C . GLY A 1 423 ? -8.151 10.454 -2.594 1.00 94.94 423 GLY A C 1
ATOM 3324 O O . GLY A 1 423 ? -8.794 9.651 -1.923 1.00 94.94 423 GLY A O 1
ATOM 3325 N N . THR A 1 424 ? -6.887 10.788 -2.291 1.00 95.19 424 THR A N 1
ATOM 3326 C CA . THR A 1 424 ? -6.118 10.230 -1.155 1.00 95.19 424 THR A CA 1
ATOM 3327 C C . THR A 1 424 ? -6.924 10.156 0.144 1.00 95.19 424 THR A C 1
ATOM 3329 O O . THR A 1 424 ? -6.776 9.226 0.937 1.00 95.19 424 THR A O 1
ATOM 3332 N N . GLY A 1 425 ? -7.815 11.120 0.391 1.00 95.69 425 GLY A N 1
ATOM 3333 C CA . GLY A 1 425 ? -8.598 11.126 1.620 1.00 95.69 425 GLY A CA 1
ATOM 3334 C C . GLY A 1 425 ? -9.684 10.052 1.719 1.00 95.69 425 GLY A C 1
ATOM 3335 O O . GLY A 1 425 ? -10.371 10.007 2.741 1.00 95.69 425 GLY A O 1
ATOM 3336 N N . HIS A 1 426 ? -9.835 9.160 0.732 1.00 96.94 426 HIS A N 1
ATOM 3337 C CA . HIS A 1 426 ? -10.690 7.978 0.872 1.00 96.94 426 HIS A CA 1
ATOM 3338 C C . HIS A 1 426 ? -10.171 6.997 1.938 1.00 96.94 426 HIS A C 1
ATOM 3340 O O . HIS A 1 426 ? -10.946 6.257 2.537 1.00 96.94 426 HIS A O 1
ATOM 3346 N N . HIS A 1 427 ? -8.893 7.109 2.310 1.00 96.75 427 HIS A N 1
ATOM 3347 C CA . HIS A 1 427 ? -8.293 6.417 3.453 1.00 96.75 427 HIS A CA 1
ATOM 3348 C C . HIS A 1 427 ? -8.653 7.048 4.805 1.00 96.75 427 HIS A C 1
ATOM 3350 O O . HIS A 1 427 ? -8.416 6.473 5.865 1.00 96.75 427 HIS A O 1
ATOM 3356 N N . TRP A 1 428 ? -9.237 8.245 4.779 1.00 96.31 428 TRP A N 1
ATOM 3357 C CA . TRP A 1 428 ? -9.520 9.082 5.944 1.00 96.31 428 TRP A CA 1
ATOM 3358 C C . TRP A 1 428 ? -11.015 9.205 6.236 1.00 96.31 428 TRP A C 1
ATOM 3360 O O . TRP A 1 428 ? -11.432 10.041 7.039 1.00 96.31 428 TRP A O 1
ATOM 3370 N N . TYR A 1 429 ? -11.861 8.387 5.601 1.00 97.50 429 TYR A N 1
ATOM 3371 C CA . TYR A 1 429 ? -13.300 8.402 5.874 1.00 97.50 429 TYR A CA 1
ATOM 3372 C C . TYR A 1 429 ? -13.618 8.186 7.352 1.00 97.50 429 TYR A C 1
ATOM 3374 O O . TYR A 1 429 ? -14.572 8.772 7.865 1.00 97.50 429 TYR A O 1
ATOM 3382 N N . PHE A 1 430 ? -12.813 7.373 8.037 1.00 97.31 430 PHE A N 1
ATOM 3383 C CA . PHE A 1 430 ? -13.141 6.848 9.358 1.00 97.31 430 PHE A CA 1
ATOM 3384 C C . PHE A 1 430 ? -12.022 7.014 10.397 1.00 97.31 430 PHE A C 1
ATOM 3386 O O . PHE A 1 430 ? -12.151 6.497 11.503 1.00 97.31 430 PHE A O 1
ATOM 3393 N N . THR A 1 431 ? -10.946 7.753 10.095 1.00 95.25 431 THR A N 1
ATOM 3394 C CA . THR A 1 431 ? -9.767 7.875 10.983 1.00 95.25 431 THR A CA 1
ATOM 3395 C C . THR A 1 431 ? -9.680 9.203 11.749 1.00 95.25 431 THR A C 1
ATOM 3397 O O . THR A 1 431 ? -8.666 9.497 12.385 1.00 95.25 431 THR A O 1
ATOM 3400 N N . GLY A 1 432 ? -10.776 9.975 11.790 1.00 93.44 432 GLY A N 1
ATOM 3401 C CA . GLY A 1 432 ? -10.925 11.172 12.636 1.00 93.44 432 GLY A CA 1
ATOM 3402 C C . GLY A 1 432 ? -11.258 12.471 11.893 1.00 93.44 432 GLY A C 1
ATOM 3403 O O . GLY A 1 432 ? -11.447 13.514 12.528 1.00 93.44 432 GLY A O 1
ATOM 3404 N N . GLN A 1 433 ? -11.332 12.433 10.564 1.00 93.75 433 GLN A N 1
ATOM 3405 C CA . GLN A 1 433 ? -11.605 13.572 9.693 1.00 93.75 433 GLN A CA 1
ATOM 3406 C C . GLN A 1 433 ? -13.116 13.839 9.568 1.00 93.75 433 GLN A C 1
ATOM 3408 O O . GLN A 1 433 ? -13.966 13.035 9.954 1.00 93.75 433 GLN A O 1
ATOM 3413 N N . THR A 1 434 ? -13.471 15.023 9.069 1.00 93.19 434 THR A N 1
ATOM 3414 C CA . THR A 1 434 ? -14.863 15.492 9.012 1.00 93.19 434 THR A CA 1
ATOM 3415 C C . THR A 1 434 ? -15.616 14.965 7.786 1.00 93.19 434 THR A C 1
ATOM 3417 O O . THR A 1 434 ? -15.026 14.507 6.809 1.00 93.19 434 THR A O 1
ATOM 3420 N N . GLN A 1 435 ? -16.941 15.119 7.794 1.00 93.38 435 GLN A N 1
ATOM 3421 C CA . GLN A 1 435 ? -17.806 14.819 6.644 1.00 93.38 435 GLN A CA 1
ATOM 3422 C C . GLN A 1 435 ? -17.453 15.617 5.376 1.00 93.38 435 GLN A C 1
ATOM 3424 O O . GLN A 1 435 ? -17.705 15.138 4.276 1.00 93.38 435 GLN A O 1
ATOM 3429 N N . LEU A 1 436 ? -16.847 16.807 5.502 1.00 93.81 436 LEU A N 1
ATOM 3430 C CA . LEU A 1 436 ? -16.362 17.566 4.343 1.00 93.81 436 LEU A CA 1
ATOM 3431 C C . LEU A 1 436 ? -15.221 16.827 3.633 1.00 93.81 436 LEU A C 1
ATOM 3433 O O . LEU A 1 436 ? -15.213 16.755 2.407 1.00 93.81 436 LEU A O 1
ATOM 3437 N N . ASN A 1 437 ? -14.293 16.247 4.401 1.00 94.69 437 ASN A N 1
ATOM 3438 C CA . ASN A 1 437 ? -13.239 15.406 3.843 1.00 94.69 437 ASN A CA 1
ATOM 3439 C C . ASN A 1 437 ? -13.849 14.197 3.125 1.00 94.69 437 ASN A C 1
ATOM 3441 O O . ASN A 1 437 ? -13.533 13.960 1.968 1.00 94.69 437 ASN A O 1
ATOM 3445 N N . MET A 1 438 ? -14.795 13.498 3.766 1.00 97.06 438 MET A N 1
ATOM 3446 C CA . MET A 1 438 ? -15.491 12.362 3.149 1.00 97.06 438 MET A CA 1
ATOM 3447 C C . MET A 1 438 ? -16.147 12.730 1.811 1.00 97.06 438 MET A C 1
ATOM 3449 O O . MET A 1 438 ? -16.009 11.979 0.848 1.00 97.06 438 MET A O 1
ATOM 3453 N N . ALA A 1 439 ? -16.812 13.886 1.734 1.00 96.81 439 ALA A N 1
ATOM 3454 C CA . ALA A 1 439 ? -17.449 14.368 0.512 1.00 96.81 439 ALA A CA 1
ATOM 3455 C C . ALA A 1 439 ? -16.445 14.555 -0.631 1.00 96.81 439 ALA A C 1
ATOM 3457 O O . ALA A 1 439 ? -16.601 13.961 -1.698 1.00 96.81 439 ALA A O 1
ATOM 3458 N N . LEU A 1 440 ? -15.402 15.357 -0.387 1.00 96.81 440 LEU A N 1
ATOM 3459 C CA . LEU A 1 440 ? -14.371 15.652 -1.379 1.00 96.81 440 LEU A CA 1
ATOM 3460 C C . LEU A 1 440 ? -13.671 14.367 -1.807 1.00 96.81 440 LEU A C 1
ATOM 3462 O O . LEU A 1 440 ? -13.646 14.039 -2.990 1.00 96.81 440 LEU A O 1
ATOM 3466 N N . SER A 1 441 ? -13.191 13.590 -0.847 1.00 96.06 441 SER A N 1
ATOM 3467 C CA . SER A 1 441 ? -12.448 12.375 -1.129 1.00 96.06 441 SER A CA 1
ATOM 3468 C C . SER A 1 441 ? -13.264 11.352 -1.904 1.00 96.06 441 SER A C 1
ATOM 3470 O O . SER A 1 441 ? -12.750 10.831 -2.877 1.00 96.06 441 SER A O 1
ATOM 3472 N N . ALA A 1 442 ? -14.540 11.121 -1.571 1.00 97.81 442 ALA A N 1
ATOM 3473 C CA . ALA A 1 442 ? -15.400 10.217 -2.342 1.00 97.81 442 ALA A CA 1
ATOM 3474 C C . ALA A 1 442 ? -15.588 10.659 -3.794 1.00 97.81 442 ALA A C 1
ATOM 3476 O O . ALA A 1 442 ? -15.530 9.834 -4.703 1.00 97.81 442 ALA A O 1
ATOM 3477 N N . THR A 1 443 ? -15.807 11.953 -4.024 1.00 97.06 443 THR A N 1
ATOM 3478 C CA . THR A 1 443 ? -15.992 12.474 -5.386 1.00 97.06 443 THR A CA 1
ATOM 3479 C C . THR A 1 443 ? -14.714 12.440 -6.219 1.00 97.06 443 THR A C 1
ATOM 3481 O O . THR A 1 443 ? -14.769 12.076 -7.390 1.00 97.06 443 THR A O 1
ATOM 3484 N N . PHE A 1 444 ? -13.567 12.773 -5.627 1.00 96.75 444 PHE A N 1
ATOM 3485 C CA . PHE A 1 444 ? -12.293 12.849 -6.337 1.00 96.75 444 PHE A CA 1
ATOM 3486 C C . PHE A 1 444 ? -11.628 11.482 -6.514 1.00 96.75 444 PHE A C 1
ATOM 3488 O O . PHE A 1 444 ? -11.097 11.226 -7.591 1.00 96.75 444 PHE A O 1
ATOM 3495 N N . SER A 1 445 ? -11.745 10.565 -5.548 1.00 96.31 445 SER A N 1
ATOM 3496 C CA . SER A 1 445 ? -11.249 9.194 -5.722 1.00 96.31 445 SER A CA 1
ATOM 3497 C C . SER A 1 445 ? -12.047 8.410 -6.760 1.00 96.31 445 SER A C 1
ATOM 3499 O O . SER A 1 445 ? -11.517 7.559 -7.464 1.00 96.31 445 SER A O 1
ATOM 3501 N N . ALA A 1 446 ? -13.328 8.739 -6.944 1.00 96.69 446 ALA A N 1
ATOM 3502 C CA . ALA A 1 446 ? -14.110 8.192 -8.046 1.00 96.69 446 ALA A CA 1
ATOM 3503 C C . ALA A 1 446 ? -13.595 8.646 -9.423 1.00 96.69 446 ALA A C 1
ATOM 3505 O O . ALA A 1 446 ? -13.699 7.892 -10.389 1.00 96.69 446 ALA A O 1
ATOM 3506 N N . LEU A 1 447 ? -13.013 9.847 -9.522 1.00 95.44 447 LEU A N 1
ATOM 3507 C CA . LEU A 1 447 ? -12.391 10.317 -10.761 1.00 95.44 447 LEU A CA 1
ATOM 3508 C C . LEU A 1 447 ? -11.081 9.587 -11.076 1.00 95.44 447 LEU A C 1
ATOM 3510 O O . LEU A 1 447 ? -10.721 9.522 -12.247 1.00 95.44 447 LEU A O 1
ATOM 3514 N N . GLU A 1 448 ? -10.408 8.987 -10.088 1.00 92.44 448 GLU A N 1
ATOM 3515 C CA . GLU A 1 448 ? -9.190 8.188 -10.313 1.00 92.44 448 GLU A CA 1
ATOM 3516 C C . GLU A 1 448 ? -9.462 6.955 -11.183 1.00 92.44 448 GLU A C 1
ATOM 3518 O O . GLU A 1 448 ? -8.588 6.516 -11.916 1.00 92.44 448 GLU A O 1
ATOM 3523 N N . VAL A 1 449 ? -10.696 6.443 -11.204 1.00 91.94 449 VAL A N 1
ATOM 3524 C CA . VAL A 1 449 ? -11.081 5.304 -12.057 1.00 91.94 449 VAL A CA 1
ATOM 3525 C C . VAL A 1 449 ? -11.191 5.699 -13.535 1.00 91.94 449 VAL A C 1
ATOM 3527 O O . VAL A 1 449 ? -11.038 4.856 -14.419 1.00 91.94 449 VAL A O 1
ATOM 3530 N N . VAL A 1 450 ? -11.438 6.979 -13.829 1.00 90.75 450 VAL A N 1
ATOM 3531 C CA . VAL A 1 450 ? -11.630 7.481 -15.198 1.00 90.75 450 VAL A CA 1
ATOM 3532 C C . VAL A 1 450 ? -10.416 7.197 -16.097 1.00 90.75 450 VAL A C 1
ATOM 3534 O O . VAL A 1 450 ? -10.619 6.541 -17.122 1.00 90.75 450 VAL A O 1
ATOM 3537 N N . PRO A 1 451 ? -9.169 7.598 -15.764 1.00 85.81 451 PRO A N 1
ATOM 3538 C CA . PRO A 1 451 ? -8.001 7.254 -16.582 1.00 85.81 451 PRO A CA 1
ATOM 3539 C C . PRO A 1 451 ? -7.808 5.741 -16.748 1.00 85.81 451 PRO A C 1
ATOM 3541 O O . PRO A 1 451 ? -7.419 5.288 -17.823 1.00 85.81 451 PRO A O 1
ATOM 3544 N N . LEU A 1 452 ? -8.159 4.938 -15.738 1.00 83.75 452 LEU A N 1
ATOM 3545 C CA . LEU A 1 452 ? -7.981 3.482 -15.775 1.00 83.75 452 LEU A CA 1
ATOM 3546 C C . LEU A 1 452 ? -8.842 2.810 -16.850 1.00 83.75 452 LEU A C 1
ATOM 3548 O O . LEU A 1 452 ? -8.442 1.797 -17.425 1.00 83.75 452 LEU A O 1
ATOM 3552 N N . THR A 1 453 ? -10.008 3.384 -17.165 1.00 77.38 453 THR A N 1
ATOM 3553 C CA . THR A 1 453 ? -10.843 2.906 -18.278 1.00 77.38 453 THR A CA 1
ATOM 3554 C C . THR A 1 453 ? -10.181 3.146 -19.637 1.00 77.38 453 THR A C 1
ATOM 3556 O O . THR A 1 453 ? -10.258 2.289 -20.518 1.00 77.38 453 THR A O 1
ATOM 3559 N N . LEU A 1 454 ? -9.459 4.255 -19.805 1.00 75.12 454 LEU A N 1
ATOM 3560 C CA . LEU A 1 454 ? -8.802 4.607 -21.068 1.00 75.12 454 LEU A CA 1
ATOM 3561 C C . LEU A 1 454 ? -7.619 3.698 -21.373 1.00 75.12 454 LEU A C 1
ATOM 3563 O O . LEU A 1 454 ? -7.449 3.280 -22.514 1.00 75.12 454 LEU A O 1
ATOM 3567 N N . LEU A 1 455 ? -6.864 3.314 -20.341 1.00 67.81 455 LEU A N 1
ATOM 3568 C CA . LEU A 1 455 ? -5.739 2.391 -20.486 1.00 67.81 455 LEU A CA 1
ATOM 3569 C C . LEU A 1 455 ? -6.162 1.047 -21.104 1.00 67.81 455 LEU A C 1
ATOM 3571 O O . LEU A 1 455 ? -5.382 0.429 -21.828 1.00 67.81 455 LEU A O 1
ATOM 3575 N N . THR A 1 456 ? -7.402 0.597 -20.869 1.00 62.94 456 THR A N 1
ATOM 3576 C CA . THR A 1 456 ? -7.928 -0.619 -21.518 1.00 62.94 456 THR A CA 1
ATOM 3577 C C . THR A 1 456 ? -8.290 -0.426 -22.984 1.00 62.94 456 THR A C 1
ATOM 3579 O O . THR A 1 456 ? -8.124 -1.361 -23.765 1.00 62.94 456 THR A O 1
ATOM 3582 N N . LEU A 1 457 ? -8.748 0.768 -23.369 1.00 65.25 457 LEU A N 1
ATOM 3583 C CA . LEU A 1 457 ? -9.021 1.102 -24.768 1.00 65.25 457 LEU A CA 1
ATOM 3584 C C . LEU A 1 457 ? -7.713 1.175 -25.556 1.00 65.25 457 LEU A C 1
ATOM 3586 O O . LEU A 1 457 ? -7.613 0.592 -26.634 1.00 65.25 457 LEU A O 1
ATOM 3590 N N . ASP A 1 458 ? -6.686 1.782 -24.962 1.00 62.44 458 ASP A N 1
ATOM 3591 C CA . ASP A 1 458 ? -5.366 1.873 -25.573 1.00 62.44 458 ASP A CA 1
ATOM 3592 C C . ASP A 1 458 ? -4.682 0.494 -25.675 1.00 62.44 458 ASP A C 1
ATOM 3594 O O . ASP A 1 458 ? -3.955 0.249 -26.635 1.00 62.44 458 ASP A O 1
ATOM 3598 N N . ALA A 1 459 ? -4.934 -0.454 -24.756 1.00 59.28 459 ALA A N 1
ATOM 3599 C CA . ALA A 1 459 ? -4.321 -1.795 -24.751 1.00 59.28 459 ALA A CA 1
ATOM 3600 C C . ALA A 1 459 ? -4.482 -2.574 -26.078 1.00 59.28 459 ALA A C 1
ATOM 3602 O O . ALA A 1 459 ? -3.590 -3.342 -26.454 1.00 59.28 459 ALA A O 1
ATOM 3603 N N . ALA A 1 460 ? -5.578 -2.363 -26.816 1.00 56.69 460 ALA A N 1
ATOM 3604 C CA . ALA A 1 460 ? -5.788 -2.959 -28.139 1.00 56.69 460 ALA A CA 1
ATOM 3605 C C . ALA A 1 460 ? -4.780 -2.439 -29.187 1.00 56.69 460 ALA A C 1
ATOM 3607 O O . ALA A 1 460 ? -4.287 -3.208 -30.024 1.00 56.69 460 ALA A O 1
ATOM 3608 N N . ASP A 1 461 ? -4.388 -1.168 -29.090 1.00 59.38 461 ASP A N 1
ATOM 3609 C CA . ASP A 1 461 ? -3.341 -0.585 -29.927 1.00 59.38 461 ASP A CA 1
ATOM 3610 C C . ASP A 1 461 ? -1.967 -1.168 -29.571 1.00 59.38 461 ASP A C 1
ATOM 3612 O O . ASP A 1 461 ? -1.177 -1.464 -30.470 1.00 59.38 461 ASP A O 1
ATOM 3616 N N . PHE A 1 462 ? -1.695 -1.465 -28.291 1.00 57.44 462 PHE A N 1
ATOM 3617 C CA . PHE A 1 462 ? -0.456 -2.150 -27.879 1.00 57.44 462 PHE A CA 1
ATOM 3618 C C . PHE A 1 462 ? -0.337 -3.560 -28.477 1.00 57.44 462 PHE A C 1
ATOM 3620 O O . PHE A 1 462 ? 0.753 -3.943 -28.909 1.00 57.44 462 PHE A O 1
ATOM 3627 N N . VAL A 1 463 ? -1.432 -4.332 -28.533 1.00 55.62 463 VAL A N 1
ATOM 3628 C CA . VAL A 1 463 ? -1.456 -5.667 -29.171 1.00 55.62 463 VAL A CA 1
ATOM 3629 C C . VAL A 1 463 ? -1.123 -5.551 -30.657 1.00 55.62 463 VAL A C 1
ATOM 3631 O O . VAL A 1 463 ? -0.312 -6.321 -31.174 1.00 55.62 463 VAL A O 1
ATOM 3634 N N . THR A 1 464 ? -1.695 -4.553 -31.328 1.00 56.66 464 THR A N 1
ATOM 3635 C CA . THR A 1 464 ? -1.454 -4.275 -32.750 1.00 56.66 464 THR A CA 1
ATOM 3636 C C . THR A 1 464 ? -0.005 -3.830 -32.997 1.00 56.66 464 THR A C 1
ATOM 3638 O O . THR A 1 464 ? 0.634 -4.270 -33.954 1.00 56.66 464 THR A O 1
ATOM 3641 N N . VAL A 1 465 ? 0.571 -3.031 -32.091 1.00 52.47 465 VAL A N 1
ATOM 3642 C CA . VAL A 1 465 ? 1.986 -2.618 -32.116 1.00 52.47 465 VAL A CA 1
ATOM 3643 C C . VAL A 1 465 ? 2.934 -3.801 -31.888 1.00 52.47 465 VAL A C 1
ATOM 3645 O O . VAL A 1 465 ? 3.943 -3.910 -32.587 1.00 52.47 465 VAL A O 1
ATOM 3648 N N . ALA A 1 466 ? 2.618 -4.700 -30.952 1.00 50.75 466 ALA A N 1
ATOM 3649 C CA . ALA A 1 466 ? 3.428 -5.880 -30.636 1.00 50.75 466 ALA A CA 1
ATOM 3650 C C . ALA A 1 466 ? 3.291 -7.013 -31.670 1.00 50.75 466 ALA A C 1
ATOM 3652 O O . ALA A 1 466 ? 4.190 -7.851 -31.776 1.00 50.75 466 ALA A O 1
ATOM 3653 N N . GLY A 1 467 ? 2.177 -7.049 -32.411 1.00 50.62 467 GLY A N 1
ATOM 3654 C CA . GLY A 1 467 ? 1.879 -8.058 -33.427 1.00 50.62 467 GLY A CA 1
ATOM 3655 C C . GLY A 1 467 ? 2.824 -8.016 -34.626 1.00 50.62 467 GLY A C 1
ATOM 3656 O O . GLY A 1 467 ? 3.154 -9.075 -35.151 1.00 50.62 467 GLY A O 1
ATOM 3657 N N . GLY A 1 468 ? 3.318 -6.824 -34.986 1.00 48.41 468 GLY A N 1
ATOM 3658 C CA . GLY A 1 468 ? 4.200 -6.595 -36.132 1.00 48.41 468 GLY A CA 1
ATOM 3659 C C . GLY A 1 468 ? 3.535 -6.927 -37.476 1.00 48.41 468 GLY A C 1
ATOM 3660 O O . GLY A 1 468 ? 2.942 -7.984 -37.657 1.00 48.41 468 GLY A O 1
ATOM 3661 N N . GLU A 1 469 ? 3.675 -6.060 -38.475 1.00 48.22 469 GLU A N 1
ATOM 3662 C CA . GLU A 1 469 ? 3.477 -6.495 -39.861 1.00 48.22 469 GLU A CA 1
ATOM 3663 C C . GLU A 1 469 ? 4.818 -7.010 -40.402 1.00 48.22 469 GLU A C 1
ATOM 3665 O O . GLU A 1 469 ? 5.850 -6.368 -40.214 1.00 48.22 469 GLU A O 1
ATOM 3670 N N . ALA A 1 470 ? 4.786 -8.170 -41.070 1.00 44.03 470 ALA A N 1
ATOM 3671 C CA . ALA A 1 470 ? 5.915 -8.876 -41.695 1.00 44.03 470 ALA A CA 1
ATOM 3672 C C . ALA A 1 470 ? 6.793 -9.773 -40.791 1.00 44.03 470 ALA A C 1
ATOM 3674 O O . ALA A 1 470 ? 7.992 -9.552 -40.658 1.00 44.03 470 ALA A O 1
ATOM 3675 N N . GLY A 1 471 ? 6.223 -10.860 -40.253 1.00 42.59 471 GLY A N 1
ATOM 3676 C CA . GLY A 1 471 ? 6.897 -12.167 -40.082 1.00 42.59 471 GLY A CA 1
ATOM 3677 C C . GLY A 1 471 ? 8.139 -12.287 -39.175 1.00 42.59 471 GLY A C 1
ATOM 3678 O O . GLY A 1 471 ? 8.603 -13.406 -38.963 1.00 42.59 471 GLY A O 1
ATOM 3679 N N . ALA A 1 472 ? 8.679 -11.199 -38.621 1.00 48.84 472 ALA A N 1
ATOM 3680 C CA . ALA A 1 472 ? 9.834 -11.201 -37.727 1.00 48.84 472 ALA A CA 1
ATOM 3681 C C . ALA A 1 472 ? 9.395 -11.017 -36.260 1.00 48.84 472 ALA A C 1
ATOM 3683 O O . ALA A 1 472 ? 8.580 -10.141 -35.968 1.00 48.84 472 ALA A O 1
ATOM 3684 N N . PRO A 1 473 ? 9.931 -11.806 -35.311 1.00 60.81 473 PRO A N 1
ATOM 3685 C CA . PRO A 1 473 ? 9.550 -11.705 -33.907 1.00 60.81 473 PRO A CA 1
ATOM 3686 C C . PRO A 1 473 ? 10.022 -10.382 -33.286 1.00 60.81 473 PRO A C 1
ATOM 3688 O O . PRO A 1 473 ? 11.201 -10.031 -33.334 1.00 60.81 473 PRO A O 1
ATOM 3691 N N . PHE A 1 474 ? 9.097 -9.663 -32.651 1.00 75.25 474 PHE A N 1
ATOM 3692 C CA . PHE A 1 474 ? 9.372 -8.416 -31.941 1.00 75.25 474 PHE A CA 1
ATOM 3693 C C . PHE A 1 474 ? 10.312 -8.642 -30.738 1.00 75.25 474 PHE A C 1
ATOM 3695 O O . PHE A 1 474 ? 9.997 -9.404 -29.819 1.00 75.25 474 PHE A O 1
ATOM 3702 N N . ARG A 1 475 ? 11.472 -7.959 -30.726 1.00 82.94 475 ARG A N 1
ATOM 3703 C CA . ARG A 1 475 ? 12.571 -8.162 -29.751 1.00 82.94 475 ARG A CA 1
ATOM 3704 C C . ARG A 1 475 ? 12.118 -8.076 -28.288 1.00 82.94 475 ARG A C 1
ATOM 3706 O O . ARG A 1 475 ? 12.614 -8.845 -27.466 1.00 82.94 475 ARG A O 1
ATOM 3713 N N . HIS A 1 476 ? 11.182 -7.174 -27.984 1.00 86.81 476 HIS A N 1
ATOM 3714 C CA . HIS A 1 476 ? 10.692 -6.879 -26.630 1.00 86.81 476 HIS A CA 1
ATOM 3715 C C . HIS A 1 476 ? 9.308 -7.468 -26.328 1.00 86.81 476 HIS A C 1
ATOM 3717 O O . HIS A 1 476 ? 8.609 -6.972 -25.445 1.00 86.81 476 HIS A O 1
ATOM 3723 N N . LYS A 1 477 ? 8.902 -8.535 -27.032 1.00 86.69 477 LYS A N 1
ATOM 3724 C CA . LYS A 1 477 ? 7.587 -9.186 -26.879 1.00 86.69 477 LYS A CA 1
ATOM 3725 C C . LYS A 1 477 ? 7.151 -9.354 -25.424 1.00 86.69 477 LYS A C 1
ATOM 3727 O O . LYS A 1 477 ? 6.062 -8.928 -25.061 1.00 86.69 477 LYS A O 1
ATOM 3732 N N . TRP A 1 478 ? 8.003 -9.939 -24.584 1.00 92.25 478 TRP A N 1
ATOM 3733 C CA . TRP A 1 478 ? 7.645 -10.227 -23.194 1.00 92.25 478 TRP A CA 1
ATOM 3734 C C . TRP A 1 478 ? 7.564 -8.983 -22.312 1.00 92.25 478 TRP A C 1
ATOM 3736 O O . TRP A 1 478 ? 6.676 -8.921 -21.471 1.00 92.25 478 TRP A O 1
ATOM 3746 N N . THR A 1 479 ? 8.406 -7.969 -22.538 1.00 91.56 479 THR A N 1
ATOM 3747 C CA . THR A 1 479 ? 8.249 -6.660 -21.882 1.00 91.56 479 THR A CA 1
ATOM 3748 C C . THR A 1 479 ? 6.863 -6.091 -22.171 1.00 91.56 479 THR A C 1
ATOM 3750 O O . THR A 1 479 ? 6.162 -5.696 -21.248 1.00 91.56 479 THR A O 1
ATOM 3753 N N . PHE A 1 480 ? 6.431 -6.124 -23.434 1.00 85.38 480 PHE A N 1
ATOM 3754 C CA . PHE A 1 480 ? 5.109 -5.637 -23.831 1.00 85.38 480 PHE A CA 1
ATOM 3755 C C . PHE A 1 480 ? 3.975 -6.471 -23.248 1.00 85.38 480 PHE A C 1
ATOM 3757 O O . PHE A 1 480 ? 2.960 -5.918 -22.850 1.00 85.38 480 PHE A O 1
ATOM 3764 N N . TYR A 1 481 ? 4.147 -7.788 -23.144 1.00 90.50 481 TYR A N 1
ATOM 3765 C CA . TYR A 1 481 ? 3.143 -8.646 -22.516 1.00 90.50 481 TYR A CA 1
ATOM 3766 C C . TYR A 1 481 ? 2.957 -8.287 -21.042 1.00 90.50 481 TYR A C 1
ATOM 3768 O O . TYR A 1 481 ? 1.820 -8.151 -20.599 1.00 90.50 481 TYR A O 1
ATOM 3776 N N . PHE A 1 482 ? 4.043 -8.041 -20.304 1.00 93.25 482 PHE A N 1
ATOM 3777 C CA . PHE A 1 482 ? 3.940 -7.522 -18.940 1.00 93.25 482 PHE A CA 1
ATOM 3778 C C . PHE A 1 482 ? 3.291 -6.132 -18.889 1.00 93.25 482 PHE A C 1
ATOM 3780 O O . PHE A 1 482 ? 2.431 -5.930 -18.044 1.00 93.25 482 PHE A O 1
ATOM 3787 N N . LEU A 1 483 ? 3.604 -5.208 -19.807 1.00 88.00 483 LEU A N 1
ATOM 3788 C CA . LEU A 1 483 ? 2.923 -3.901 -19.877 1.00 88.00 483 LEU A CA 1
ATOM 3789 C C . LEU A 1 483 ? 1.418 -4.025 -20.180 1.00 88.00 483 LEU A C 1
ATOM 3791 O O . LEU A 1 483 ? 0.615 -3.283 -19.626 1.00 88.00 483 LEU A O 1
ATOM 3795 N N . MET A 1 484 ? 1.006 -4.991 -21.002 1.00 85.31 484 MET A N 1
ATOM 3796 C CA . MET A 1 484 ? -0.418 -5.280 -21.206 1.00 85.31 484 MET A CA 1
ATOM 3797 C C . MET A 1 484 ? -1.070 -5.845 -19.941 1.00 85.31 484 MET A C 1
ATOM 3799 O O . MET A 1 484 ? -2.199 -5.480 -19.623 1.00 85.31 484 MET A O 1
ATOM 3803 N N . ALA A 1 485 ? -0.363 -6.703 -19.197 1.00 91.44 485 ALA A N 1
ATOM 3804 C CA . ALA A 1 485 ? -0.841 -7.174 -17.899 1.00 91.44 485 ALA A CA 1
ATOM 3805 C C . ALA A 1 485 ? -1.008 -6.011 -16.910 1.00 91.44 485 ALA A C 1
ATOM 3807 O O . ALA A 1 485 ? -2.022 -5.973 -16.220 1.00 91.44 485 ALA A O 1
ATOM 3808 N N . VAL A 1 486 ? -0.087 -5.037 -16.902 1.00 90.12 486 VAL A N 1
ATOM 3809 C CA . VAL A 1 486 ? -0.233 -3.792 -16.127 1.00 90.12 486 VAL A CA 1
ATOM 3810 C C . VAL A 1 486 ? -1.546 -3.101 -16.485 1.00 90.12 486 VAL A C 1
ATOM 3812 O O . VAL A 1 486 ? -2.334 -2.841 -15.588 1.00 90.12 486 VAL A O 1
ATOM 3815 N N . GLY A 1 487 ? -1.838 -2.872 -17.771 1.00 86.00 487 GLY A N 1
ATOM 3816 C CA . GLY A 1 487 ? -3.099 -2.246 -18.196 1.00 86.00 487 GLY A CA 1
ATOM 3817 C C . GLY A 1 487 ? -4.349 -3.023 -17.757 1.00 86.00 487 GLY A C 1
ATOM 3818 O O . GLY A 1 487 ? -5.288 -2.439 -17.216 1.00 86.00 487 GLY A O 1
ATOM 3819 N N . PHE A 1 488 ? -4.344 -4.352 -17.916 1.00 90.88 488 PHE A N 1
ATOM 3820 C CA . P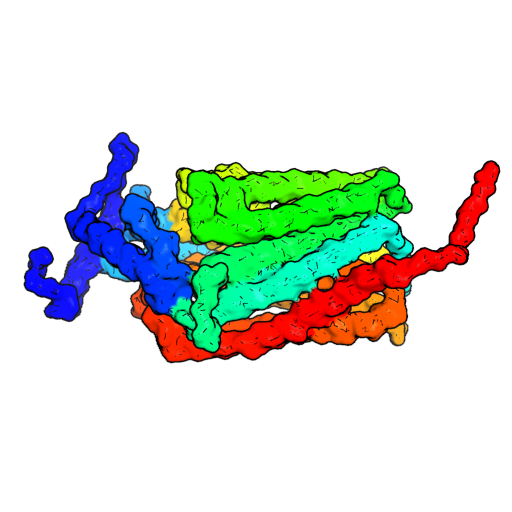HE A 1 488 ? -5.448 -5.219 -17.483 1.00 90.88 488 PHE A CA 1
ATOM 3821 C C . PHE A 1 488 ? -5.697 -5.143 -15.970 1.00 90.88 488 PHE A C 1
ATOM 3823 O O . PHE A 1 488 ? -6.841 -4.995 -15.527 1.00 90.88 488 PHE A O 1
ATOM 3830 N N . TRP A 1 489 ? -4.634 -5.253 -15.171 1.00 93.88 489 TRP A N 1
ATOM 3831 C CA . TRP A 1 489 ? -4.726 -5.207 -13.716 1.00 93.88 489 TRP A CA 1
ATOM 3832 C C . TRP A 1 489 ? -4.922 -3.794 -13.178 1.00 93.88 489 TRP A C 1
ATOM 3834 O O . TRP A 1 489 ? -5.485 -3.659 -12.098 1.00 93.88 489 TRP A O 1
ATOM 3844 N N . ASN A 1 490 ? -4.543 -2.749 -13.913 1.00 90.19 490 ASN A N 1
ATOM 3845 C CA . ASN A 1 490 ? -4.835 -1.380 -13.499 1.00 90.19 490 ASN A CA 1
ATOM 3846 C C . ASN A 1 490 ? -6.348 -1.145 -13.541 1.00 90.19 490 ASN A C 1
ATOM 3848 O O . ASN A 1 490 ? -6.958 -0.765 -12.547 1.00 90.19 490 ASN A O 1
ATOM 3852 N N . PHE A 1 491 ? -7.006 -1.548 -14.629 1.00 90.94 491 PHE A N 1
ATOM 3853 C CA . PHE A 1 491 ? -8.465 -1.497 -14.689 1.00 90.94 491 PHE A CA 1
ATOM 3854 C C . PHE A 1 491 ? -9.151 -2.472 -13.727 1.00 90.94 491 PHE A C 1
ATOM 3856 O O . PHE A 1 491 ? -10.056 -2.081 -12.999 1.00 90.94 491 PHE A O 1
ATOM 3863 N N . THR A 1 492 ? -8.744 -3.742 -13.694 1.00 94.44 492 THR A N 1
ATOM 3864 C CA . THR A 1 492 ? -9.443 -4.757 -12.886 1.00 94.44 492 THR A CA 1
ATOM 3865 C C . THR A 1 492 ? -9.134 -4.615 -11.392 1.00 94.44 492 THR A C 1
ATOM 3867 O O . THR A 1 492 ? -10.027 -4.659 -10.549 1.00 94.44 492 THR A O 1
ATOM 3870 N N . GLY A 1 493 ? -7.859 -4.455 -11.052 1.00 94.69 493 GLY A N 1
ATOM 3871 C CA . GLY A 1 493 ? -7.366 -4.361 -9.684 1.00 94.69 493 GLY A CA 1
ATOM 3872 C C . GLY A 1 493 ? -7.626 -3.003 -9.053 1.00 94.69 493 GLY A C 1
ATOM 3873 O O . GLY A 1 493 ? -8.279 -2.948 -8.013 1.00 94.69 493 GLY A O 1
ATOM 3874 N N . ALA A 1 494 ? -7.153 -1.918 -9.670 1.00 92.06 494 ALA A N 1
ATOM 3875 C CA . ALA A 1 494 ? -7.348 -0.573 -9.129 1.00 92.06 494 ALA A CA 1
ATOM 3876 C C . ALA A 1 494 ? -8.729 0.002 -9.479 1.00 92.06 494 ALA A C 1
ATOM 3878 O O . ALA A 1 494 ? -9.444 0.450 -8.590 1.00 92.06 494 ALA A O 1
ATOM 3879 N N . GLY A 1 495 ? -9.174 -0.116 -10.732 1.00 92.94 495 GLY A N 1
ATOM 3880 C CA . GLY A 1 495 ? -10.483 0.390 -11.158 1.00 92.94 495 GLY A CA 1
ATOM 3881 C C . GLY A 1 495 ? -11.663 -0.370 -10.543 1.00 92.94 495 GLY A C 1
ATOM 3882 O O . GLY A 1 495 ? -12.414 0.185 -9.749 1.00 92.94 495 GLY A O 1
ATOM 3883 N N . VAL A 1 496 ? -11.847 -1.647 -10.889 1.00 95.94 496 VAL A N 1
ATOM 3884 C CA . VAL A 1 496 ? -13.024 -2.430 -10.469 1.00 95.94 496 VAL A CA 1
ATOM 3885 C C . VAL A 1 496 ? -12.968 -2.768 -8.980 1.00 95.94 496 VAL A C 1
ATOM 3887 O O . VAL A 1 496 ? -13.891 -2.425 -8.241 1.00 95.94 496 VAL A O 1
ATOM 3890 N N . PHE A 1 497 ? -11.903 -3.433 -8.517 1.00 97.81 497 PHE A N 1
ATOM 3891 C CA . PHE A 1 497 ? -11.809 -3.822 -7.106 1.00 97.81 497 PHE A CA 1
ATOM 3892 C C . PHE A 1 497 ? -11.492 -2.653 -6.169 1.00 97.81 497 PHE A C 1
ATOM 3894 O O . PHE A 1 497 ? -11.909 -2.710 -5.015 1.00 97.81 497 PHE A O 1
ATOM 3901 N N . GLY A 1 498 ? -10.822 -1.595 -6.636 1.00 96.62 498 GLY A N 1
ATOM 3902 C CA . GLY A 1 498 ? -10.661 -0.377 -5.838 1.00 96.62 498 GLY A CA 1
ATOM 3903 C C . GLY A 1 498 ? -11.978 0.379 -5.706 1.00 96.62 498 GLY A C 1
ATOM 3904 O O . GLY A 1 498 ? -12.393 0.693 -4.592 1.00 96.62 498 GLY A O 1
ATOM 3905 N N . PHE A 1 499 ? -12.725 0.575 -6.802 1.00 97.19 499 PHE A N 1
ATOM 3906 C CA . PHE A 1 499 ? -14.021 1.256 -6.721 1.00 97.19 499 PHE A CA 1
ATOM 3907 C C . PHE A 1 499 ? -15.064 0.475 -5.911 1.00 97.19 499 PHE A C 1
ATOM 3909 O O . PHE A 1 499 ? -15.874 1.088 -5.213 1.00 97.19 499 PHE A O 1
ATOM 3916 N N . LEU A 1 500 ? -15.005 -0.865 -5.935 1.00 97.69 500 LEU A N 1
ATOM 3917 C CA . LEU A 1 500 ? -15.832 -1.742 -5.097 1.00 97.69 500 LEU A CA 1
ATOM 3918 C C . LEU A 1 500 ? -15.787 -1.344 -3.616 1.00 97.69 500 LEU A C 1
ATOM 3920 O O . LEU A 1 500 ? -16.814 -1.407 -2.948 1.00 97.69 500 LEU A O 1
ATOM 3924 N N . ILE A 1 501 ? -14.623 -0.934 -3.112 1.00 97.94 501 ILE A N 1
ATOM 3925 C CA . ILE A 1 501 ? -14.416 -0.586 -1.698 1.00 97.94 501 ILE A CA 1
ATOM 3926 C C . ILE A 1 501 ? -14.325 0.930 -1.454 1.00 97.94 501 ILE A C 1
ATOM 3928 O O . ILE A 1 501 ? -14.171 1.367 -0.317 1.00 97.94 501 ILE A O 1
ATOM 3932 N N . ASN A 1 502 ? -14.452 1.741 -2.509 1.00 98.19 502 ASN A N 1
ATOM 3933 C CA . ASN A 1 502 ? -14.242 3.188 -2.456 1.00 98.19 502 ASN A CA 1
ATOM 3934 C C . ASN A 1 502 ? -15.462 3.972 -1.958 1.00 98.19 502 ASN A C 1
ATOM 3936 O O . ASN A 1 502 ? -15.318 5.000 -1.307 1.00 98.19 502 ASN A O 1
ATOM 3940 N N . MET A 1 503 ? -16.683 3.540 -2.283 1.00 98.00 503 MET A N 1
ATOM 3941 C CA . MET A 1 503 ? -17.884 4.280 -1.875 1.00 98.00 503 MET A CA 1
ATOM 3942 C C . MET A 1 503 ? -17.969 4.336 -0.339 1.00 98.00 503 MET A C 1
ATOM 3944 O O . MET A 1 503 ? -17.973 3.266 0.273 1.00 98.00 503 MET A O 1
ATOM 3948 N N . PRO A 1 504 ? -18.113 5.516 0.303 1.00 98.50 504 PRO A N 1
ATOM 3949 C CA . PRO A 1 504 ? 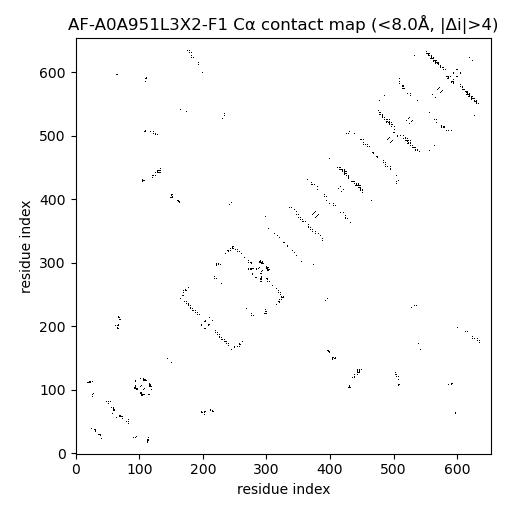-18.162 5.616 1.763 1.00 98.50 504 PRO A CA 1
ATOM 3950 C C . PRO A 1 504 ? -19.164 4.670 2.433 1.00 98.50 504 PRO A C 1
ATOM 3952 O O . PRO A 1 504 ? -18.883 4.141 3.503 1.00 98.50 504 PRO A O 1
ATOM 3955 N N . ILE A 1 505 ? -20.318 4.412 1.807 1.00 98.31 505 ILE A N 1
ATOM 3956 C CA . ILE A 1 505 ? -21.312 3.478 2.346 1.00 98.31 505 ILE A CA 1
ATOM 3957 C C . ILE A 1 505 ? -20.833 2.026 2.320 1.00 98.31 505 ILE A C 1
ATOM 3959 O O . ILE A 1 505 ? -21.117 1.288 3.255 1.00 98.31 505 ILE A O 1
ATOM 3963 N N . VAL A 1 506 ? -20.105 1.612 1.281 1.00 98.19 506 VAL A N 1
ATOM 3964 C CA . VAL A 1 506 ? -19.552 0.254 1.191 1.00 98.19 506 VAL A CA 1
ATOM 3965 C C . VAL A 1 506 ? -18.344 0.134 2.111 1.00 98.19 506 VAL A C 1
ATOM 3967 O O . VAL A 1 506 ? -18.286 -0.780 2.930 1.00 98.19 506 VAL A O 1
ATOM 3970 N N . SER A 1 507 ? -17.439 1.114 2.048 1.00 98.25 507 SER A N 1
ATOM 3971 C CA . SER A 1 507 ? -16.252 1.209 2.899 1.00 98.25 507 SER A CA 1
ATOM 3972 C C . SER A 1 507 ? -16.611 1.154 4.389 1.00 98.25 507 SER A C 1
ATOM 3974 O O . SER A 1 507 ? -15.921 0.507 5.166 1.00 98.25 507 SER A O 1
ATOM 3976 N N . TYR A 1 508 ? -17.745 1.730 4.800 1.00 98.44 508 TYR A N 1
ATOM 3977 C CA . TYR A 1 508 ? -18.216 1.670 6.188 1.00 98.44 508 TYR A CA 1
ATOM 3978 C C . TYR A 1 508 ? -18.392 0.238 6.731 1.00 98.44 508 TYR A C 1
ATOM 3980 O O . TYR A 1 508 ? -18.199 0.007 7.925 1.00 98.44 508 TYR A O 1
ATOM 3988 N N . PHE A 1 509 ? -18.747 -0.723 5.873 1.00 98.38 509 PHE A N 1
ATOM 3989 C CA . PHE A 1 509 ? -18.898 -2.133 6.248 1.00 98.38 509 PHE A CA 1
ATOM 3990 C C . PHE A 1 509 ? -17.688 -2.985 5.861 1.00 98.38 509 PHE A C 1
ATOM 3992 O O . PHE A 1 509 ? -17.419 -4.002 6.495 1.00 98.38 509 PHE A O 1
ATOM 3999 N N . GLU A 1 510 ? -16.972 -2.592 4.810 1.00 97.62 510 GLU A N 1
ATOM 4000 C CA . GLU A 1 510 ? -15.864 -3.361 4.254 1.00 97.62 510 GLU A CA 1
ATOM 4001 C C . GLU A 1 510 ? -14.512 -3.018 4.874 1.00 97.62 510 GLU A C 1
ATOM 4003 O O . GLU A 1 510 ? -13.665 -3.905 4.922 1.00 97.62 510 GLU A O 1
ATOM 4008 N N . ALA A 1 511 ? -14.290 -1.793 5.358 1.00 96.94 511 ALA A N 1
ATOM 4009 C CA . ALA A 1 511 ? -12.958 -1.314 5.720 1.00 96.94 511 ALA A CA 1
ATOM 4010 C C . ALA A 1 511 ? -12.228 -2.292 6.653 1.00 96.94 511 ALA A C 1
ATOM 4012 O O . ALA A 1 511 ? -12.652 -2.558 7.776 1.00 96.94 511 ALA A O 1
ATOM 4013 N N . GLY A 1 512 ? -11.104 -2.838 6.181 1.00 94.88 512 GLY A N 1
ATOM 4014 C CA . GLY A 1 512 ? -10.303 -3.816 6.918 1.00 94.88 512 GLY A CA 1
ATOM 4015 C C . GLY A 1 512 ? -10.756 -5.280 6.789 1.00 94.88 512 GLY A C 1
ATOM 4016 O O . GLY A 1 512 ? -10.193 -6.146 7.462 1.00 94.88 512 GLY A O 1
ATOM 4017 N N . THR A 1 513 ? -11.732 -5.598 5.942 1.00 96.81 513 THR A N 1
ATOM 4018 C CA . THR A 1 513 ? -12.063 -6.982 5.564 1.00 96.81 513 THR A CA 1
ATOM 4019 C C . THR A 1 513 ? -11.107 -7.503 4.481 1.00 96.81 513 THR A C 1
ATOM 4021 O O . THR A 1 513 ? -10.103 -6.871 4.159 1.00 96.81 513 THR A O 1
ATOM 4024 N N . ASN A 1 514 ? -11.384 -8.682 3.915 1.00 96.56 514 ASN A N 1
ATOM 4025 C CA . ASN A 1 514 ? -10.602 -9.257 2.819 1.00 96.56 514 ASN A CA 1
ATOM 4026 C C . ASN A 1 514 ? -10.797 -8.603 1.448 1.00 96.56 514 ASN A C 1
ATOM 4028 O O . ASN A 1 514 ? -10.014 -8.918 0.548 1.00 96.56 514 ASN A O 1
ATOM 4032 N N . LEU A 1 515 ? -11.778 -7.712 1.252 1.00 98.31 515 LEU A N 1
ATOM 4033 C CA . LEU A 1 515 ? -11.869 -7.002 -0.030 1.00 98.31 515 LEU A CA 1
ATOM 4034 C C . LEU A 1 515 ? -10.744 -5.958 -0.167 1.00 98.31 515 LEU A C 1
ATOM 4036 O O . LEU A 1 515 ? -10.220 -5.772 -1.263 1.00 98.31 515 LEU A O 1
ATOM 4040 N N . THR A 1 516 ? -10.263 -5.402 0.946 1.00 98.12 516 THR A N 1
ATOM 4041 C CA . THR A 1 516 ? -9.074 -4.543 0.993 1.00 98.12 516 THR A CA 1
ATOM 4042 C C . THR A 1 516 ? -7.813 -5.259 0.468 1.00 98.12 516 THR A C 1
ATOM 4044 O O . THR A 1 516 ? -7.242 -4.789 -0.512 1.00 98.12 516 THR A O 1
ATOM 4047 N N . PRO A 1 517 ? -7.356 -6.417 1.000 1.00 97.12 517 PRO A N 1
ATOM 4048 C CA . PRO A 1 517 ? -6.232 -7.150 0.422 1.00 97.12 517 PRO A CA 1
ATOM 4049 C C . PRO A 1 517 ? -6.551 -7.787 -0.937 1.00 97.12 517 PRO A C 1
ATOM 4051 O O . PRO A 1 517 ? -5.608 -8.041 -1.680 1.00 97.12 517 PRO A O 1
ATOM 4054 N N . ASN A 1 518 ? -7.819 -8.033 -1.295 1.00 98.38 518 ASN A N 1
ATOM 4055 C CA . ASN A 1 518 ? -8.197 -8.412 -2.662 1.00 98.38 518 ASN A CA 1
ATOM 4056 C C . ASN A 1 518 ? -7.787 -7.323 -3.665 1.00 98.38 518 ASN A C 1
ATOM 4058 O O . ASN A 1 518 ? -7.002 -7.591 -4.575 1.00 98.38 518 ASN A O 1
ATOM 4062 N N . HIS A 1 519 ? -8.262 -6.093 -3.450 1.00 98.19 519 HIS A N 1
ATOM 4063 C CA . HIS A 1 519 ? -7.840 -4.925 -4.220 1.00 98.19 519 HIS A CA 1
ATOM 4064 C C . HIS A 1 519 ? -6.326 -4.706 -4.099 1.00 98.19 519 HIS A C 1
ATOM 4066 O O . HIS A 1 519 ? -5.644 -4.599 -5.112 1.00 98.19 519 HIS A O 1
ATOM 4072 N N . GLY A 1 520 ? -5.780 -4.753 -2.882 1.00 97.06 520 GLY A N 1
ATOM 4073 C CA . GLY A 1 520 ? -4.363 -4.523 -2.614 1.00 97.06 520 GLY A CA 1
ATOM 4074 C C . GLY A 1 520 ? -3.433 -5.455 -3.394 1.00 97.06 520 GLY A C 1
ATOM 4075 O O . GLY A 1 520 ? -2.472 -4.980 -3.984 1.00 97.06 520 GLY A O 1
ATOM 4076 N N . HIS A 1 521 ? -3.715 -6.761 -3.477 1.00 98.50 521 HIS A N 1
ATOM 4077 C CA . HIS A 1 521 ? -2.904 -7.672 -4.301 1.00 98.50 521 HIS A CA 1
ATOM 4078 C C . HIS A 1 521 ? -3.117 -7.411 -5.798 1.00 98.50 521 HIS A C 1
ATOM 4080 O O . HIS A 1 521 ? -2.144 -7.371 -6.552 1.00 98.50 521 HIS A O 1
ATOM 4086 N N . ALA A 1 522 ? -4.368 -7.217 -6.228 1.00 97.94 522 ALA A N 1
ATOM 4087 C CA . ALA A 1 522 ? -4.700 -6.982 -7.630 1.00 97.94 522 ALA A CA 1
ATOM 4088 C C . ALA A 1 522 ? -4.055 -5.695 -8.177 1.00 97.94 522 ALA A C 1
ATOM 4090 O O . ALA A 1 522 ? -3.541 -5.704 -9.290 1.00 97.94 522 ALA A O 1
ATOM 4091 N N . ALA A 1 523 ? -4.038 -4.619 -7.389 1.00 95.12 523 ALA A N 1
ATOM 4092 C CA . ALA A 1 523 ? -3.430 -3.343 -7.744 1.00 95.12 523 ALA A CA 1
ATOM 4093 C C . ALA A 1 523 ? -1.908 -3.362 -7.530 1.00 95.12 523 ALA A C 1
ATOM 4095 O O . ALA A 1 523 ? -1.152 -3.197 -8.484 1.00 95.12 523 ALA A O 1
ATOM 4096 N N . MET A 1 524 ? -1.426 -3.651 -6.313 1.00 95.50 524 MET A N 1
ATOM 4097 C CA . MET A 1 524 ? 0.005 -3.548 -5.992 1.00 95.50 524 MET A CA 1
ATOM 4098 C C . MET A 1 524 ? 0.856 -4.493 -6.843 1.00 95.50 524 MET A C 1
ATOM 4100 O O . MET A 1 524 ? 1.824 -4.069 -7.473 1.00 95.50 524 MET A O 1
ATOM 4104 N N . MET A 1 525 ? 0.494 -5.778 -6.904 1.00 97.38 525 MET A N 1
ATOM 4105 C CA . MET A 1 525 ? 1.236 -6.734 -7.725 1.00 97.38 525 MET A CA 1
ATOM 4106 C C . MET A 1 525 ? 0.863 -6.616 -9.202 1.00 97.38 525 MET A C 1
ATOM 4108 O O . MET A 1 525 ? 1.748 -6.659 -10.054 1.00 97.38 525 MET A O 1
ATOM 4112 N N . GLY A 1 526 ? -0.426 -6.490 -9.519 1.00 95.12 526 GLY A N 1
ATOM 4113 C CA . GLY A 1 526 ? -0.891 -6.490 -10.904 1.00 95.12 526 GLY A CA 1
ATOM 4114 C C . GLY A 1 526 ? -0.458 -5.258 -11.704 1.00 95.12 526 GLY A C 1
ATOM 4115 O O . GLY A 1 526 ? -0.199 -5.387 -12.897 1.00 95.12 526 GLY A O 1
ATOM 4116 N N . VAL A 1 527 ? -0.299 -4.101 -11.056 1.00 91.69 527 VAL A N 1
ATOM 4117 C CA . VAL A 1 527 ? 0.145 -2.849 -11.689 1.00 91.69 527 VAL A CA 1
ATOM 4118 C C . VAL A 1 527 ? 1.633 -2.631 -11.435 1.00 91.69 527 VAL A C 1
ATOM 4120 O O . VAL A 1 527 ? 2.458 -2.865 -12.320 1.00 91.69 527 VAL A O 1
ATOM 4123 N N . PHE A 1 528 ? 2.008 -2.241 -10.214 1.00 92.88 528 PHE A N 1
ATOM 4124 C CA . PHE A 1 528 ? 3.390 -1.863 -9.910 1.00 92.88 528 PHE A CA 1
ATOM 4125 C C . PHE A 1 528 ? 4.345 -3.060 -9.966 1.00 92.88 528 PHE A C 1
ATOM 4127 O O . PHE A 1 528 ? 5.453 -2.966 -10.497 1.00 92.88 528 PHE A O 1
ATOM 4134 N N . GLY A 1 529 ? 3.900 -4.222 -9.486 1.00 96.44 529 GLY A N 1
ATOM 4135 C CA . GLY A 1 529 ? 4.684 -5.449 -9.548 1.00 96.44 529 GLY A CA 1
ATOM 4136 C C . GLY A 1 529 ? 4.950 -5.914 -10.985 1.00 96.44 529 GLY A C 1
ATOM 4137 O O . GLY A 1 529 ? 6.105 -6.098 -11.379 1.00 96.44 529 GLY A O 1
ATOM 4138 N N . MET A 1 530 ? 3.905 -6.063 -11.805 1.00 96.31 530 MET A N 1
ATOM 4139 C CA . MET A 1 530 ? 4.045 -6.469 -13.212 1.00 96.31 530 MET A CA 1
ATOM 4140 C C . MET A 1 530 ? 4.908 -5.493 -14.004 1.00 96.31 530 MET A C 1
ATOM 4142 O O . MET A 1 530 ? 5.691 -5.917 -14.853 1.00 96.31 530 MET A O 1
ATOM 4146 N N . LEU A 1 531 ? 4.828 -4.201 -13.695 1.00 93.56 531 LEU A N 1
ATOM 4147 C CA . LEU A 1 531 ? 5.690 -3.208 -14.305 1.00 93.56 531 LEU A CA 1
ATOM 4148 C C . LEU A 1 531 ? 7.149 -3.324 -13.858 1.00 93.56 531 LEU A C 1
ATOM 4150 O O . LEU A 1 531 ? 8.055 -3.241 -14.689 1.00 93.56 531 LEU A O 1
ATOM 4154 N N . GLY A 1 532 ? 7.394 -3.565 -12.569 1.00 96.31 532 GLY A N 1
ATOM 4155 C CA . GLY A 1 532 ? 8.731 -3.868 -12.064 1.00 96.31 532 GLY A CA 1
ATOM 4156 C C . GLY A 1 532 ? 9.341 -5.047 -12.819 1.00 96.31 532 GLY A C 1
ATOM 4157 O O . GLY A 1 532 ? 10.478 -4.967 -13.285 1.00 96.31 532 GLY A O 1
ATOM 4158 N N . VAL A 1 533 ? 8.555 -6.103 -13.046 1.00 98.38 533 VAL A N 1
ATOM 4159 C CA . VAL A 1 533 ? 8.965 -7.254 -13.862 1.00 98.38 533 VAL A CA 1
ATOM 4160 C C . VAL A 1 533 ? 9.141 -6.876 -15.340 1.00 98.38 533 VAL A C 1
ATOM 4162 O O . VAL A 1 533 ? 10.105 -7.323 -15.962 1.00 98.38 533 VAL A O 1
ATOM 4165 N N . ALA A 1 534 ? 8.297 -6.013 -15.914 1.00 95.88 534 ALA A N 1
ATOM 4166 C CA . ALA A 1 534 ? 8.463 -5.524 -17.286 1.00 95.88 534 ALA A CA 1
ATOM 4167 C C . ALA A 1 534 ? 9.817 -4.820 -17.474 1.00 95.88 534 ALA A C 1
ATOM 4169 O O . ALA A 1 534 ? 10.520 -5.097 -18.451 1.00 95.88 534 ALA A O 1
ATOM 4170 N N . LEU A 1 535 ? 10.214 -3.972 -16.516 1.00 95.94 535 LEU A N 1
ATOM 4171 C CA . LEU A 1 535 ? 11.521 -3.311 -16.492 1.00 95.94 535 LEU A CA 1
ATOM 4172 C C . LEU A 1 535 ? 12.664 -4.317 -16.321 1.00 95.94 535 LEU A C 1
ATOM 4174 O O . LEU A 1 535 ? 13.653 -4.226 -17.048 1.00 95.94 535 LEU A O 1
ATOM 4178 N N . MET A 1 536 ? 12.520 -5.317 -15.442 1.00 97.94 536 MET A N 1
ATOM 4179 C CA . MET A 1 536 ? 13.510 -6.397 -15.311 1.00 97.94 536 MET A CA 1
ATOM 4180 C C . MET A 1 536 ? 13.724 -7.126 -16.637 1.00 97.94 536 MET A C 1
ATOM 4182 O O . MET A 1 536 ? 14.862 -7.323 -17.059 1.00 97.94 536 MET A O 1
ATOM 4186 N N . VAL A 1 537 ? 12.636 -7.502 -17.311 1.00 97.38 537 VAL A N 1
ATOM 4187 C CA . VAL A 1 537 ? 12.675 -8.210 -18.595 1.00 97.38 537 VAL A CA 1
ATOM 4188 C C . VAL A 1 537 ? 13.244 -7.314 -19.697 1.00 97.38 537 VAL A C 1
ATOM 4190 O O . VAL A 1 537 ? 14.014 -7.797 -20.525 1.00 97.38 537 VAL A O 1
ATOM 4193 N N . PHE A 1 538 ? 12.925 -6.017 -19.690 1.00 94.50 538 PHE A N 1
ATOM 4194 C CA . PHE A 1 538 ? 13.471 -5.039 -20.632 1.00 94.50 538 PHE A CA 1
ATOM 4195 C C . PHE A 1 538 ? 14.989 -4.889 -20.486 1.00 94.50 538 PHE A C 1
ATOM 4197 O O . PHE A 1 538 ? 15.724 -5.100 -21.450 1.00 94.50 538 PHE A O 1
ATOM 4204 N N . VAL A 1 539 ? 15.467 -4.604 -19.270 1.00 95.25 539 VAL A N 1
ATOM 4205 C CA . VAL A 1 539 ? 16.902 -4.467 -18.971 1.00 95.25 539 VAL A CA 1
ATOM 4206 C C . VAL A 1 539 ? 17.636 -5.774 -19.263 1.00 95.25 539 VAL A C 1
ATOM 4208 O O . VAL A 1 539 ? 18.709 -5.761 -19.866 1.00 95.25 539 VAL A O 1
ATOM 4211 N N . LEU A 1 540 ? 17.054 -6.920 -18.897 1.00 95.94 540 LEU A N 1
ATOM 4212 C CA . LEU A 1 540 ? 17.607 -8.233 -19.224 1.00 95.94 540 LEU A CA 1
ATOM 4213 C C . LEU A 1 540 ? 17.755 -8.399 -20.741 1.00 95.94 540 LEU A C 1
ATOM 4215 O O . LEU A 1 540 ? 18.837 -8.742 -21.212 1.00 95.94 540 LEU A O 1
ATOM 4219 N N . ARG A 1 541 ? 16.700 -8.111 -21.515 1.00 93.19 541 ARG A N 1
ATOM 4220 C CA . ARG A 1 541 ? 16.705 -8.281 -22.973 1.00 93.19 541 ARG A CA 1
ATOM 4221 C C . ARG A 1 541 ? 17.759 -7.429 -23.673 1.00 93.19 541 ARG A C 1
ATOM 4223 O O . ARG A 1 541 ? 18.349 -7.902 -24.645 1.00 93.19 541 ARG A O 1
ATOM 4230 N N . GLU A 1 542 ? 17.977 -6.208 -23.194 1.00 91.38 542 GLU A N 1
ATOM 4231 C CA . GLU A 1 542 ? 18.961 -5.286 -23.767 1.00 91.38 542 GLU A CA 1
ATOM 4232 C C . GLU A 1 542 ? 20.399 -5.618 -23.374 1.00 91.38 542 GLU A C 1
ATOM 4234 O O . GLU A 1 542 ? 21.328 -5.352 -24.131 1.00 91.38 542 GLU A O 1
ATOM 4239 N N . THR A 1 543 ? 20.606 -6.235 -22.213 1.00 91.38 543 THR A N 1
ATOM 4240 C CA . THR A 1 543 ? 21.955 -6.516 -21.704 1.00 91.38 543 THR A CA 1
ATOM 4241 C C . THR A 1 543 ? 22.527 -7.852 -22.171 1.00 91.38 543 THR A C 1
ATOM 4243 O O . THR A 1 543 ? 23.744 -7.940 -22.367 1.00 91.38 543 THR A O 1
ATOM 4246 N N . VAL A 1 544 ? 21.687 -8.880 -22.351 1.00 91.31 544 VAL A N 1
ATOM 4247 C CA . VAL A 1 544 ? 22.136 -10.232 -22.723 1.00 91.31 544 VAL A CA 1
ATOM 4248 C C . VAL A 1 544 ? 22.188 -10.465 -24.235 1.00 91.31 544 VAL A C 1
ATOM 4250 O O . VAL A 1 544 ? 21.378 -9.944 -25.003 1.00 91.31 544 VAL A O 1
ATOM 4253 N N . HIS A 1 545 ? 23.117 -11.321 -24.669 1.00 89.50 545 HIS A N 1
ATOM 4254 C CA . HIS A 1 545 ? 23.207 -11.766 -26.065 1.00 89.50 545 HIS A CA 1
ATOM 4255 C C . HIS A 1 545 ? 22.005 -12.629 -26.474 1.00 89.50 545 HIS A C 1
ATOM 4257 O O . HIS A 1 545 ? 21.429 -13.358 -25.662 1.00 89.50 545 HIS A O 1
ATOM 4263 N N . ASP A 1 546 ? 21.670 -12.615 -27.765 1.00 89.19 546 ASP A N 1
ATOM 4264 C CA . ASP A 1 546 ? 20.485 -13.298 -28.306 1.00 89.19 546 ASP A CA 1
ATOM 4265 C C . ASP A 1 546 ? 20.496 -14.823 -28.092 1.00 89.19 546 ASP A C 1
ATOM 4267 O O . ASP A 1 546 ? 19.450 -15.431 -27.863 1.00 89.19 546 ASP A O 1
ATOM 4271 N N . SER A 1 547 ? 21.677 -15.448 -28.092 1.00 90.69 547 SER A N 1
ATOM 4272 C CA . SER A 1 547 ? 21.833 -16.887 -27.838 1.00 90.69 547 SER A CA 1
ATOM 4273 C C . SER A 1 547 ? 21.475 -17.281 -26.402 1.00 90.69 547 SER A C 1
ATOM 4275 O O . SER A 1 547 ? 20.901 -18.350 -26.174 1.00 90.69 547 SER A O 1
ATOM 4277 N N . LEU A 1 548 ? 21.791 -16.418 -25.430 1.00 93.50 548 LEU A N 1
ATOM 4278 C CA . LEU A 1 548 ? 21.387 -16.602 -24.042 1.00 93.50 548 LEU A CA 1
ATOM 4279 C C . LEU A 1 548 ? 19.897 -16.298 -23.887 1.00 93.50 548 LEU A C 1
ATOM 4281 O O . LEU A 1 548 ? 19.182 -17.100 -23.287 1.00 93.50 548 LEU A O 1
ATOM 4285 N N . TRP A 1 549 ? 19.409 -15.208 -24.487 1.00 94.62 549 TRP A N 1
ATOM 4286 C CA . TRP A 1 549 ? 17.989 -14.853 -24.466 1.00 94.62 549 TRP A CA 1
ATOM 4287 C C . TRP A 1 549 ? 17.086 -16.004 -24.925 1.00 94.62 549 TRP A C 1
ATOM 4289 O O . TRP A 1 549 ? 16.126 -16.323 -24.230 1.00 94.62 549 TRP A O 1
ATOM 4299 N N . ALA A 1 550 ? 17.436 -16.702 -26.011 1.00 93.31 550 ALA A N 1
ATOM 4300 C CA . ALA A 1 550 ? 16.674 -17.853 -26.508 1.00 93.31 550 ALA A CA 1
ATOM 4301 C C . ALA A 1 550 ? 16.468 -18.957 -25.448 1.00 93.31 550 AL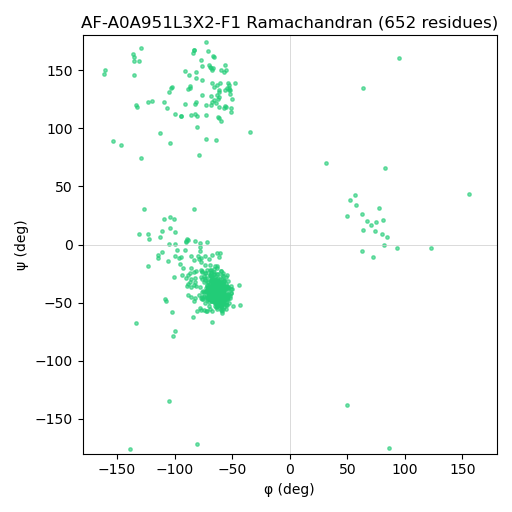A A C 1
ATOM 4303 O O . ALA A 1 550 ? 15.474 -19.684 -25.468 1.00 93.31 550 ALA A O 1
ATOM 4304 N N . ARG A 1 551 ? 17.394 -19.082 -24.487 1.00 95.00 551 ARG A N 1
ATOM 4305 C CA . ARG A 1 551 ? 17.275 -20.011 -23.353 1.00 95.00 551 ARG A CA 1
ATOM 4306 C C . ARG A 1 551 ? 16.497 -19.409 -22.188 1.00 95.00 551 ARG A C 1
ATOM 4308 O O . ARG A 1 551 ? 15.793 -20.152 -21.509 1.00 95.00 551 ARG A O 1
ATOM 4315 N N . LEU A 1 552 ? 16.652 -18.107 -21.937 1.00 96.75 552 LEU A N 1
ATOM 4316 C CA . LEU A 1 552 ? 15.992 -17.398 -20.836 1.00 96.75 552 LEU A CA 1
ATOM 4317 C C . LEU A 1 552 ? 14.500 -17.165 -21.103 1.00 96.75 552 LEU A C 1
ATOM 4319 O O . LEU A 1 552 ? 13.699 -17.195 -20.171 1.00 96.75 552 LEU A O 1
ATOM 4323 N N . GLU A 1 553 ? 14.111 -17.012 -22.369 1.00 96.50 553 GLU A N 1
ATOM 4324 C CA . GLU A 1 553 ? 12.744 -16.691 -22.784 1.00 96.50 553 GLU A CA 1
ATOM 4325 C C . GLU A 1 553 ? 11.707 -17.680 -22.233 1.00 96.50 553 GLU A C 1
ATOM 4327 O O . GLU A 1 553 ? 10.625 -17.276 -21.810 1.00 96.50 553 GLU A O 1
ATOM 4332 N N . LYS A 1 554 ? 12.034 -18.977 -22.158 1.00 97.12 554 LYS A N 1
ATOM 4333 C CA . LYS A 1 554 ? 11.117 -19.993 -21.611 1.00 97.12 554 LYS A CA 1
ATOM 4334 C C . LYS A 1 554 ? 10.752 -19.733 -20.144 1.00 97.12 554 LYS A C 1
ATOM 4336 O O . LYS A 1 554 ? 9.621 -20.011 -19.751 1.00 97.12 554 LYS A O 1
ATOM 4341 N N . TYR A 1 555 ? 11.688 -19.196 -19.358 1.00 98.56 555 TYR A N 1
ATOM 4342 C CA . TYR A 1 555 ? 11.467 -18.853 -17.956 1.00 98.56 555 TYR A CA 1
ATOM 4343 C C . TYR A 1 555 ? 10.658 -17.566 -17.836 1.00 98.56 555 TYR A C 1
ATOM 4345 O O . TYR A 1 555 ? 9.721 -17.525 -17.050 1.00 98.56 555 TYR A O 1
ATOM 4353 N N . VAL A 1 556 ? 10.945 -16.562 -18.672 1.00 98.50 556 VAL A N 1
ATOM 4354 C CA . VAL A 1 556 ? 10.154 -15.320 -18.741 1.00 98.50 556 VAL A CA 1
ATOM 4355 C C . VAL A 1 556 ? 8.703 -15.618 -19.127 1.00 98.50 556 VAL A C 1
ATOM 4357 O O . VAL A 1 556 ? 7.781 -15.133 -18.480 1.00 98.50 556 VAL A O 1
ATOM 4360 N N . ARG A 1 557 ? 8.489 -16.481 -20.127 1.00 98.31 557 ARG A N 1
ATOM 4361 C CA . ARG A 1 557 ? 7.161 -16.954 -20.539 1.00 98.31 557 ARG A CA 1
ATOM 4362 C C . ARG A 1 557 ? 6.422 -17.673 -19.417 1.00 98.31 557 ARG A C 1
ATOM 4364 O O . ARG A 1 557 ? 5.233 -17.434 -19.225 1.00 98.31 557 ARG A O 1
ATOM 4371 N N . CYS A 1 558 ? 7.102 -18.595 -18.736 1.00 98.69 558 CYS A N 1
ATOM 4372 C CA . CYS A 1 558 ? 6.523 -19.318 -17.608 1.00 98.69 558 CYS A CA 1
ATOM 4373 C C . CYS A 1 558 ? 6.131 -18.327 -16.508 1.00 98.69 558 CYS A C 1
ATOM 4375 O O . CYS A 1 558 ? 4.971 -18.314 -16.112 1.00 98.69 558 CYS A O 1
ATOM 4377 N N . GLY A 1 559 ? 7.057 -17.432 -16.146 1.00 98.75 559 GLY A N 1
ATOM 4378 C CA . GLY A 1 559 ? 6.860 -16.374 -15.162 1.00 98.75 559 GLY A CA 1
ATOM 4379 C C . GLY A 1 559 ? 5.663 -15.482 -15.475 1.00 98.75 559 GLY A C 1
ATOM 4380 O O . GLY A 1 559 ? 4.832 -15.249 -14.607 1.00 98.75 559 GLY A O 1
ATOM 4381 N N . PHE A 1 560 ? 5.512 -15.045 -16.727 1.00 98.69 560 PHE A N 1
ATOM 4382 C CA . PHE A 1 560 ? 4.373 -14.231 -17.155 1.00 98.69 560 PHE A CA 1
ATOM 4383 C C . PHE A 1 560 ? 3.025 -14.894 -16.842 1.00 98.69 560 PHE A C 1
ATOM 4385 O O . PHE A 1 560 ? 2.162 -14.284 -16.208 1.00 98.69 560 PHE A O 1
ATOM 4392 N N . TRP A 1 561 ? 2.846 -16.150 -17.257 1.00 98.69 561 TRP A N 1
ATOM 4393 C CA . TRP A 1 561 ? 1.594 -16.866 -17.022 1.00 98.69 561 TRP A CA 1
ATOM 4394 C C . TRP A 1 561 ? 1.417 -17.257 -15.559 1.00 98.69 561 TRP A C 1
ATOM 4396 O O . TRP A 1 561 ? 0.323 -17.094 -15.032 1.00 98.69 561 TRP A O 1
ATOM 4406 N N . GLY A 1 562 ? 2.472 -17.716 -14.882 1.00 98.81 562 GLY A N 1
ATOM 4407 C CA . GLY A 1 562 ? 2.399 -18.087 -13.470 1.00 98.81 562 GLY A CA 1
ATOM 4408 C C . GLY A 1 562 ? 2.027 -16.912 -12.568 1.00 98.81 562 GLY A C 1
ATOM 4409 O O . GLY A 1 562 ? 1.190 -17.072 -11.684 1.00 98.81 562 GLY A O 1
ATOM 4410 N N . LEU A 1 563 ? 2.564 -15.715 -12.832 1.00 98.88 563 LEU A N 1
ATOM 4411 C CA . LEU A 1 563 ? 2.203 -14.509 -12.083 1.00 98.88 563 LEU A CA 1
ATOM 4412 C C . LEU A 1 563 ? 0.744 -14.101 -12.327 1.00 98.88 563 LEU A C 1
ATOM 4414 O O . LEU A 1 563 ? 0.014 -13.869 -11.370 1.00 98.88 563 LEU A O 1
ATOM 4418 N N . ASN A 1 564 ? 0.288 -14.049 -13.583 1.00 98.81 564 ASN A N 1
ATOM 4419 C CA . ASN A 1 564 ? -1.084 -13.629 -13.898 1.00 98.81 564 ASN A CA 1
ATOM 4420 C C . ASN A 1 564 ? -2.136 -14.649 -13.442 1.00 98.81 564 ASN A C 1
ATOM 4422 O O . ASN A 1 564 ? -3.119 -14.285 -12.800 1.00 98.81 564 ASN A O 1
ATOM 4426 N N . VAL A 1 565 ? -1.925 -15.932 -13.747 1.00 98.81 565 VAL A N 1
ATOM 4427 C CA . VAL A 1 565 ? -2.854 -17.010 -13.378 1.00 98.81 565 VAL A CA 1
ATOM 4428 C C . VAL A 1 565 ? -2.855 -17.221 -11.867 1.00 98.81 565 VAL A C 1
ATOM 4430 O O . VAL A 1 565 ? -3.926 -17.330 -11.280 1.00 98.81 565 VAL A O 1
ATOM 4433 N N . GLY A 1 566 ? -1.686 -17.212 -11.218 1.00 98.75 566 GLY A N 1
ATOM 4434 C CA . GLY A 1 566 ? -1.589 -17.327 -9.763 1.00 98.75 566 GLY A CA 1
ATOM 4435 C C . GLY A 1 566 ? -2.290 -16.177 -9.034 1.00 98.75 566 GLY A C 1
ATOM 4436 O O . GLY A 1 566 ? -3.044 -16.423 -8.092 1.00 98.75 566 GLY A O 1
ATOM 4437 N N . LEU A 1 567 ? -2.120 -14.936 -9.513 1.00 98.75 567 LEU A N 1
ATOM 4438 C CA . LEU A 1 567 ? -2.801 -13.755 -8.970 1.00 98.75 567 LEU A CA 1
ATOM 4439 C C . LEU A 1 567 ? -4.324 -13.844 -9.145 1.00 98.75 567 LEU A C 1
ATOM 4441 O O . LEU A 1 567 ? -5.073 -13.622 -8.196 1.00 98.75 567 LEU A O 1
ATOM 4445 N N . ALA A 1 568 ? -4.797 -14.244 -10.327 1.00 98.69 568 ALA A N 1
ATOM 4446 C CA . ALA A 1 568 ? -6.223 -14.459 -10.558 1.00 98.69 568 ALA A CA 1
ATOM 4447 C C . ALA A 1 568 ? -6.794 -15.570 -9.659 1.00 98.69 568 ALA A C 1
ATOM 4449 O O . ALA A 1 568 ? -7.858 -15.400 -9.067 1.00 98.69 568 ALA A O 1
ATOM 4450 N N . MET A 1 569 ? -6.078 -16.686 -9.499 1.00 98.62 569 MET A N 1
ATOM 4451 C CA . MET A 1 569 ? -6.503 -17.799 -8.646 1.00 98.62 569 MET A CA 1
ATOM 4452 C C . MET A 1 569 ? -6.615 -17.392 -7.173 1.00 98.62 569 MET A C 1
ATOM 4454 O O . MET A 1 569 ? -7.638 -17.676 -6.558 1.00 98.62 569 MET A O 1
ATOM 4458 N N . MET A 1 570 ? -5.619 -16.703 -6.596 1.00 98.31 570 MET A N 1
ATOM 4459 C CA . MET A 1 570 ? -5.688 -16.290 -5.181 1.00 98.31 570 MET A CA 1
ATOM 4460 C C . MET A 1 570 ? -6.850 -15.317 -4.913 1.00 98.31 570 MET A C 1
ATOM 4462 O O . MET A 1 570 ? -7.482 -15.376 -3.853 1.00 98.31 570 MET A O 1
ATOM 4466 N N . ILE A 1 571 ? -7.163 -14.459 -5.889 1.00 98.50 571 ILE A N 1
ATOM 4467 C CA . ILE A 1 571 ? -8.295 -13.530 -5.844 1.00 98.50 571 ILE A CA 1
ATOM 4468 C C . ILE A 1 571 ? -9.616 -14.300 -5.883 1.00 98.50 571 ILE A C 1
ATOM 4470 O O . ILE A 1 571 ? -10.422 -14.189 -4.958 1.00 98.50 571 ILE A O 1
ATOM 4474 N N . LEU A 1 572 ? -9.817 -15.113 -6.923 1.00 98.25 572 LEU A N 1
ATOM 4475 C CA . LEU A 1 572 ? -11.096 -15.767 -7.203 1.00 98.25 572 LEU A CA 1
ATOM 4476 C C . LEU A 1 572 ? -11.419 -16.889 -6.216 1.00 98.25 572 LEU A C 1
ATOM 4478 O O . LEU A 1 572 ? -12.582 -17.088 -5.878 1.00 98.25 572 LEU A O 1
ATOM 4482 N N . PHE A 1 573 ? -10.411 -17.629 -5.756 1.00 98.06 573 PHE A N 1
ATOM 4483 C CA . PHE A 1 573 ? -10.622 -18.788 -4.890 1.00 98.06 573 PHE A CA 1
ATOM 4484 C C . PHE A 1 573 ? -10.693 -18.424 -3.407 1.00 98.06 573 PHE A C 1
ATOM 4486 O O . PHE A 1 573 ? -11.303 -19.159 -2.636 1.00 98.06 573 PHE A O 1
ATOM 4493 N N . SER A 1 574 ? -10.088 -17.305 -2.995 1.00 97.94 574 SER A N 1
ATOM 4494 C CA . SER A 1 574 ? -9.959 -16.963 -1.577 1.00 97.94 574 SER A CA 1
ATOM 4495 C C . SER A 1 574 ? -10.323 -15.518 -1.275 1.00 97.94 574 SER A C 1
ATOM 4497 O O . SER A 1 574 ? -11.293 -15.293 -0.556 1.00 97.94 574 SER A O 1
ATOM 4499 N N . LEU A 1 575 ? -9.540 -14.536 -1.735 1.00 97.75 575 LEU A N 1
ATOM 4500 C CA . LEU A 1 575 ? -9.621 -13.165 -1.209 1.00 97.75 575 LEU A CA 1
ATOM 4501 C C . LEU A 1 575 ? -10.995 -12.528 -1.445 1.00 97.75 575 LEU A C 1
ATOM 4503 O O . LEU A 1 575 ? -11.628 -12.077 -0.491 1.00 97.75 575 LEU A O 1
ATOM 4507 N N . PHE A 1 576 ? -11.480 -12.557 -2.686 1.00 98.44 576 PHE A N 1
ATOM 4508 C CA . PHE A 1 576 ? -12.775 -11.991 -3.046 1.00 98.44 576 PHE A CA 1
ATOM 4509 C C . PHE A 1 576 ? -13.956 -12.686 -2.338 1.00 98.44 576 PHE A C 1
ATOM 4511 O O . PHE A 1 576 ? -14.680 -12.000 -1.612 1.00 98.44 576 PHE A O 1
ATOM 4518 N N . PRO A 1 577 ? -14.150 -14.022 -2.436 1.00 98.25 577 PRO A N 1
ATOM 4519 C CA . PRO A 1 577 ? -15.262 -14.682 -1.746 1.00 98.25 577 PRO A CA 1
ATOM 4520 C C . PRO A 1 577 ? -15.173 -14.561 -0.218 1.00 98.25 577 PRO A C 1
ATOM 4522 O O . PRO A 1 577 ? -16.197 -14.373 0.437 1.00 98.25 577 PRO A O 1
ATOM 4525 N N . SER A 1 578 ? -13.967 -14.594 0.363 1.00 97.50 578 SER A N 1
ATOM 4526 C CA . SER A 1 578 ? -13.796 -14.390 1.810 1.00 97.50 578 SER A CA 1
ATOM 4527 C C . SER A 1 578 ? -14.136 -12.963 2.235 1.00 97.50 578 SER A C 1
ATOM 4529 O O . SER A 1 578 ? -14.570 -12.753 3.363 1.00 97.50 578 SER A O 1
ATOM 4531 N N . GLY A 1 579 ? -13.910 -11.973 1.369 1.00 97.62 579 GLY A N 1
ATOM 4532 C CA . GLY A 1 579 ? -14.273 -10.579 1.619 1.00 97.62 579 GLY A CA 1
ATOM 4533 C C . GLY A 1 579 ? -15.774 -10.364 1.591 1.00 97.62 579 GLY A C 1
ATOM 4534 O O . GLY A 1 579 ? -16.314 -9.777 2.522 1.00 97.62 579 GLY A O 1
ATOM 4535 N N . LEU A 1 580 ? -16.464 -10.931 0.600 1.00 98.00 580 LEU A N 1
ATOM 4536 C CA . LEU A 1 580 ? -17.928 -10.902 0.553 1.00 98.00 580 LEU A CA 1
ATOM 4537 C C . LEU A 1 580 ? -18.549 -11.572 1.784 1.00 98.00 580 LEU A C 1
ATOM 4539 O O . LEU A 1 580 ? -19.480 -11.031 2.378 1.00 98.00 580 LEU A O 1
ATOM 4543 N N . LEU A 1 581 ? -18.000 -12.719 2.198 1.00 97.81 581 LEU A N 1
ATOM 4544 C CA . LEU A 1 581 ? -18.441 -13.419 3.402 1.00 97.81 581 LEU A CA 1
ATOM 4545 C C . LEU A 1 581 ? -18.230 -12.578 4.668 1.00 97.81 581 LEU A C 1
ATOM 4547 O O . LEU A 1 581 ? -19.106 -12.544 5.528 1.00 97.81 581 LEU A O 1
ATOM 4551 N N . GLN A 1 582 ? -17.095 -11.881 4.773 1.00 97.44 582 GLN A N 1
ATOM 4552 C CA . GLN A 1 582 ? -16.828 -10.978 5.892 1.00 97.44 582 GLN A CA 1
ATOM 4553 C C . GLN A 1 582 ? -17.771 -9.777 5.903 1.00 97.44 582 GLN A C 1
ATOM 4555 O O . GLN A 1 582 ? -18.331 -9.485 6.948 1.00 97.44 582 GLN A O 1
ATOM 4560 N N . VAL A 1 583 ? -18.004 -9.114 4.768 1.00 98.06 583 VAL A N 1
ATOM 4561 C CA . VAL A 1 583 ? -18.950 -7.986 4.692 1.00 98.06 583 VAL A CA 1
ATOM 4562 C C . VAL A 1 583 ? -20.365 -8.426 5.066 1.00 98.06 583 VAL A C 1
ATOM 4564 O O . VAL A 1 583 ? -21.044 -7.738 5.825 1.00 98.06 583 VAL A O 1
ATOM 4567 N N . HIS A 1 584 ? -20.804 -9.593 4.590 1.00 97.81 584 HIS A N 1
ATOM 4568 C CA . HIS A 1 584 ? -22.083 -10.168 5.004 1.00 97.81 584 HIS A CA 1
ATOM 4569 C C . HIS A 1 584 ? -22.139 -10.383 6.523 1.00 97.81 584 HIS A C 1
ATOM 4571 O O . HIS A 1 584 ? -23.129 -10.036 7.163 1.00 97.81 584 HIS A O 1
ATOM 4577 N N . ASP A 1 585 ? -21.072 -10.920 7.112 1.00 97.88 585 ASP A N 1
ATOM 4578 C CA . ASP A 1 585 ? -20.985 -11.114 8.556 1.00 97.88 585 ASP A CA 1
ATOM 4579 C C . ASP A 1 585 ? -21.021 -9.787 9.332 1.00 97.88 585 ASP A C 1
ATOM 4581 O O . ASP A 1 585 ? -21.735 -9.699 10.326 1.00 97.88 585 ASP A O 1
ATOM 4585 N N . VAL A 1 586 ? -20.369 -8.728 8.833 1.00 98.06 586 VAL A N 1
ATOM 4586 C CA . VAL A 1 586 ? -20.482 -7.374 9.405 1.00 98.06 586 VAL A CA 1
ATOM 4587 C C . VAL A 1 586 ? -21.939 -6.912 9.419 1.00 98.06 586 VAL A C 1
ATOM 4589 O O . VAL A 1 586 ? -22.403 -6.402 10.436 1.00 98.06 586 VAL A O 1
ATOM 4592 N N . LEU A 1 587 ? -22.674 -7.098 8.320 1.00 96.25 587 LEU A N 1
ATOM 4593 C CA . LEU A 1 587 ? -24.069 -6.656 8.205 1.00 96.25 587 LEU A CA 1
ATOM 4594 C C . LEU A 1 587 ? -25.007 -7.385 9.178 1.00 96.25 587 LEU A C 1
ATOM 4596 O O . LEU A 1 587 ? -25.944 -6.772 9.687 1.00 96.25 587 LEU A O 1
ATOM 4600 N N . VAL A 1 588 ? -24.756 -8.672 9.433 1.00 96.00 588 VAL A N 1
ATOM 4601 C CA . VAL A 1 588 ? -25.614 -9.518 10.278 1.00 96.00 588 VAL A CA 1
ATOM 4602 C C . VAL A 1 588 ? -25.225 -9.448 11.757 1.00 96.00 588 VAL A C 1
ATOM 4604 O O . VAL A 1 588 ? -26.103 -9.343 12.609 1.00 96.00 588 VAL A O 1
ATOM 4607 N N . ASN A 1 589 ? -23.927 -9.496 12.062 1.00 95.56 589 ASN A N 1
ATOM 4608 C CA . ASN A 1 589 ? -23.400 -9.708 13.415 1.00 95.56 589 ASN A CA 1
ATOM 4609 C C . ASN A 1 589 ? -22.628 -8.499 13.980 1.00 95.56 589 ASN A C 1
ATOM 4611 O O . ASN A 1 589 ? -22.292 -8.487 15.164 1.00 95.56 589 ASN A O 1
ATOM 4615 N N . GLY A 1 590 ? -22.354 -7.479 13.162 1.00 96.19 590 GLY A N 1
ATOM 4616 C CA . GLY A 1 590 ? -21.550 -6.314 13.534 1.00 96.19 590 GLY A CA 1
ATOM 4617 C C . GLY A 1 590 ? -20.074 -6.452 13.149 1.00 96.19 590 GLY A C 1
ATOM 4618 O O . GLY A 1 590 ? -19.551 -7.545 12.924 1.00 96.19 590 GLY A O 1
ATOM 4619 N N . TYR A 1 591 ? -19.373 -5.318 13.073 1.00 97.94 591 TYR A N 1
ATOM 4620 C CA . TYR A 1 591 ? -17.992 -5.274 12.578 1.00 97.94 591 TYR A CA 1
ATOM 4621 C C . TYR A 1 591 ? -17.013 -6.093 13.427 1.00 97.94 591 TYR A C 1
ATOM 4623 O O . TYR A 1 591 ? -16.111 -6.742 12.897 1.00 97.94 591 TYR A O 1
ATOM 4631 N N . TRP A 1 592 ? -17.195 -6.091 14.748 1.00 96.06 592 TRP A N 1
ATOM 4632 C CA . TRP A 1 592 ? -16.325 -6.818 15.673 1.00 96.06 592 TRP A CA 1
ATOM 4633 C C . TRP A 1 592 ? -16.327 -8.331 15.408 1.00 96.06 592 TRP A C 1
ATOM 4635 O O . TRP A 1 592 ? -15.277 -8.968 15.514 1.00 96.06 592 TRP A O 1
ATOM 4645 N N . HIS A 1 593 ? -17.477 -8.902 15.030 1.00 96.50 593 HIS A N 1
ATOM 4646 C CA . HIS A 1 593 ? -17.627 -10.341 14.849 1.00 96.50 593 HIS A CA 1
ATOM 4647 C C . HIS A 1 593 ? -16.859 -10.821 13.613 1.00 96.50 593 HIS A C 1
ATOM 4649 O O . HIS A 1 593 ? -16.069 -11.760 13.721 1.00 96.50 593 HIS A O 1
ATOM 4655 N N . ALA A 1 594 ? -16.945 -10.099 12.492 1.00 96.50 594 ALA A N 1
ATOM 4656 C CA . ALA A 1 594 ? -16.219 -10.429 11.258 1.00 96.50 594 ALA A CA 1
ATOM 4657 C C . ALA A 1 594 ? -14.687 -10.372 11.418 1.00 96.50 594 ALA A C 1
ATOM 4659 O O . ALA A 1 594 ? -13.936 -10.953 10.625 1.00 96.50 594 ALA A O 1
ATOM 4660 N N . ARG A 1 595 ? -14.212 -9.656 12.446 1.00 94.06 595 ARG A N 1
ATOM 4661 C CA . ARG A 1 595 ? -12.795 -9.526 12.816 1.00 94.06 595 ARG A CA 1
ATOM 4662 C C . ARG A 1 595 ? -12.373 -10.464 13.952 1.00 94.06 595 ARG A C 1
ATOM 4664 O O . ARG A 1 595 ? -11.189 -10.501 14.281 1.00 94.06 595 ARG A O 1
ATOM 4671 N N . SER A 1 596 ? -13.307 -11.212 14.536 1.00 92.31 596 SER A N 1
ATOM 4672 C CA . SER A 1 596 ? -13.051 -12.130 15.644 1.00 92.31 596 SER A CA 1
ATOM 4673 C C . SER A 1 596 ? -12.388 -13.434 15.186 1.00 92.31 596 SER A C 1
ATOM 4675 O O . SER A 1 596 ? -12.492 -13.849 14.027 1.00 92.31 596 SER A O 1
ATOM 4677 N N . LEU A 1 597 ? -11.732 -14.120 16.126 1.00 87.19 597 LEU A N 1
ATOM 4678 C CA . LEU A 1 597 ? -11.225 -15.472 15.887 1.00 87.19 597 LEU A CA 1
ATOM 4679 C C . LEU A 1 597 ? -12.354 -16.480 15.660 1.00 87.19 597 LEU A C 1
ATOM 4681 O O . LEU A 1 597 ? -12.135 -17.438 14.930 1.00 87.19 597 LEU A O 1
ATOM 4685 N N . ASP A 1 598 ? -13.545 -16.255 16.216 1.00 89.56 598 ASP A N 1
ATOM 4686 C CA . ASP A 1 598 ? -14.690 -17.153 16.040 1.00 89.56 598 ASP A CA 1
ATOM 4687 C C . ASP A 1 598 ? -15.149 -17.179 14.577 1.00 89.56 598 ASP A C 1
ATOM 4689 O O . ASP A 1 598 ? -15.341 -18.254 14.005 1.00 89.56 598 ASP A O 1
ATOM 4693 N N . HIS A 1 599 ? -15.216 -16.011 13.928 1.00 91.75 599 HIS A N 1
ATOM 4694 C CA . HIS A 1 599 ? -15.462 -15.936 12.488 1.00 91.75 599 HIS A CA 1
ATOM 4695 C C . HIS A 1 599 ? -14.332 -16.613 11.701 1.00 91.75 599 HIS A C 1
ATOM 4697 O O . HIS A 1 599 ? -14.586 -17.478 10.864 1.00 91.75 599 HIS A O 1
ATOM 4703 N N . LEU A 1 600 ? -13.070 -16.260 11.975 1.00 86.44 600 LEU A N 1
ATOM 4704 C CA . LEU A 1 600 ? -11.920 -16.800 11.236 1.00 86.44 600 LEU A CA 1
ATOM 4705 C C . LEU A 1 600 ? -11.760 -18.323 11.393 1.00 86.44 600 LEU A C 1
ATOM 4707 O O . LEU A 1 600 ? -11.332 -18.990 10.452 1.00 86.44 600 LEU A O 1
ATOM 4711 N N . ALA A 1 601 ? -12.125 -18.875 12.551 1.00 85.94 601 ALA A N 1
ATOM 4712 C CA . ALA A 1 601 ? -12.092 -20.306 12.842 1.00 85.94 601 ALA A CA 1
ATOM 4713 C C . ALA A 1 601 ? -13.295 -21.072 12.265 1.00 85.94 601 ALA A C 1
ATOM 4715 O O . ALA A 1 601 ? -13.287 -22.307 12.261 1.00 85.94 601 ALA A O 1
ATOM 4716 N N . GLY A 1 602 ? -14.313 -20.365 11.763 1.00 90.75 602 GLY A N 1
ATOM 4717 C CA . GLY A 1 602 ? -15.470 -20.960 11.108 1.00 90.75 602 GLY A CA 1
ATOM 4718 C C . GLY A 1 602 ? -15.079 -21.841 9.917 1.00 90.75 602 GLY A C 1
ATOM 4719 O O . GLY A 1 602 ? -14.106 -21.579 9.206 1.00 90.75 602 GLY A O 1
ATOM 4720 N N . GLN A 1 603 ? -15.871 -22.888 9.665 1.00 93.69 603 GLN A N 1
ATOM 4721 C CA . GLN A 1 603 ? -15.569 -23.891 8.636 1.00 93.69 603 GLN A CA 1
ATOM 4722 C C . GLN A 1 603 ? -15.371 -23.270 7.243 1.00 93.69 603 GLN A C 1
ATOM 4724 O O . GLN A 1 603 ? -14.408 -23.607 6.557 1.00 93.69 603 GLN A O 1
ATOM 4729 N N . LEU A 1 604 ? -16.260 -22.358 6.831 1.00 94.75 604 LEU A N 1
ATOM 4730 C CA . LEU A 1 604 ? -16.210 -21.742 5.504 1.00 94.75 604 LEU A CA 1
ATOM 4731 C C . LEU A 1 604 ? -15.066 -20.713 5.357 1.00 94.75 604 LEU A C 1
ATOM 4733 O O . LEU A 1 604 ? -14.295 -20.865 4.408 1.00 94.75 604 LEU A O 1
ATOM 4737 N N . PRO A 1 605 ? -14.872 -19.729 6.265 1.00 93.62 605 PRO A N 1
ATOM 4738 C CA . PRO A 1 605 ? -13.704 -18.840 6.224 1.00 93.62 605 PRO A CA 1
ATOM 4739 C C . PRO A 1 605 ? -12.372 -19.595 6.199 1.00 93.62 605 PRO A C 1
ATOM 4741 O O . PRO A 1 605 ? -11.487 -19.266 5.407 1.00 93.62 605 PRO A O 1
ATOM 4744 N N . ARG A 1 606 ? -12.246 -20.656 7.006 1.00 92.19 606 ARG A N 1
ATOM 4745 C CA . ARG A 1 606 ? -11.044 -21.494 7.036 1.00 92.19 606 ARG A CA 1
ATOM 4746 C C . ARG A 1 606 ? -10.847 -22.277 5.738 1.00 92.19 606 ARG A C 1
ATOM 4748 O O . ARG A 1 606 ? -9.725 -22.350 5.239 1.00 92.19 606 ARG A O 1
ATOM 4755 N N . PHE A 1 607 ? -11.918 -22.841 5.176 1.00 95.19 607 PHE A N 1
ATOM 4756 C CA . PHE A 1 607 ? -11.874 -23.532 3.885 1.00 95.19 607 PHE A CA 1
ATOM 4757 C C . PHE A 1 607 ? -11.406 -22.602 2.760 1.00 95.19 607 PHE A C 1
ATOM 4759 O O . PHE A 1 607 ? -10.490 -22.960 2.023 1.00 95.19 607 PHE A O 1
ATOM 4766 N N . LEU A 1 608 ? -11.972 -21.393 2.665 1.00 96.06 608 LEU A N 1
ATOM 4767 C CA . LEU A 1 608 ? -11.548 -20.394 1.679 1.00 96.06 608 LEU A CA 1
ATOM 4768 C C . LEU A 1 608 ? -10.085 -19.977 1.884 1.00 96.06 608 LEU A C 1
ATOM 4770 O O . LEU A 1 608 ? -9.348 -19.854 0.909 1.00 96.06 608 LEU A O 1
ATOM 4774 N N . GLY A 1 609 ? -9.642 -19.844 3.141 1.00 94.31 609 GLY A N 1
ATOM 4775 C CA . GLY A 1 609 ? -8.237 -19.599 3.475 1.00 94.31 609 GLY A CA 1
ATOM 4776 C C . GLY A 1 609 ? -7.293 -20.667 2.913 1.00 94.31 609 GLY A C 1
ATOM 4777 O O . GLY A 1 609 ? -6.278 -20.328 2.309 1.00 94.31 609 GLY A O 1
ATOM 4778 N N . TRP A 1 610 ? -7.646 -21.951 3.034 1.00 95.88 610 TRP A N 1
ATOM 4779 C CA . TRP A 1 610 ? -6.874 -23.054 2.443 1.00 95.88 610 TRP A CA 1
ATOM 4780 C C . TRP A 1 610 ? -6.980 -23.124 0.917 1.00 95.88 610 TRP A C 1
ATOM 4782 O O . TRP A 1 610 ? -6.008 -23.487 0.252 1.00 95.88 610 TRP A O 1
ATOM 4792 N N . LEU A 1 611 ? -8.121 -22.736 0.342 1.00 97.19 611 LEU A N 1
ATOM 4793 C CA . LEU A 1 611 ? -8.325 -22.713 -1.109 1.00 97.19 611 LEU A CA 1
ATOM 4794 C C . LEU A 1 611 ? -7.461 -21.653 -1.820 1.00 97.19 611 LEU A C 1
ATOM 4796 O O . LEU A 1 611 ? -7.345 -21.669 -3.045 1.00 97.19 611 LEU A O 1
ATOM 4800 N N . ARG A 1 612 ? -6.793 -20.773 -1.064 1.00 97.44 612 ARG A N 1
ATOM 4801 C CA . ARG A 1 612 ? -5.758 -19.869 -1.579 1.00 97.44 612 ARG A CA 1
ATOM 4802 C C . ARG A 1 612 ? -4.484 -20.599 -2.021 1.00 97.44 612 ARG A C 1
ATOM 4804 O O . ARG A 1 612 ? -3.860 -20.187 -3.000 1.00 97.44 612 ARG A O 1
ATOM 4811 N N . LEU A 1 613 ? -4.123 -21.695 -1.343 1.00 97.69 613 LEU A N 1
ATOM 4812 C CA . LEU A 1 613 ? -2.839 -22.388 -1.510 1.00 97.69 613 LEU A CA 1
ATOM 4813 C C . LEU A 1 613 ? -2.508 -22.740 -2.975 1.00 97.69 613 LEU A C 1
ATOM 4815 O O . LEU A 1 613 ? -1.388 -22.456 -3.397 1.00 97.69 613 LEU A O 1
ATOM 4819 N N . PRO A 1 614 ? -3.422 -23.293 -3.800 1.00 98.12 614 PRO A N 1
ATOM 4820 C CA . PRO A 1 614 ? -3.125 -23.570 -5.205 1.00 98.12 614 PRO A CA 1
ATOM 4821 C C . PRO A 1 614 ? -2.708 -22.326 -6.002 1.00 98.12 614 PRO A C 1
ATOM 4823 O O . PRO A 1 614 ? -1.776 -22.401 -6.802 1.00 98.12 614 PRO A O 1
ATOM 4826 N N . GLY A 1 615 ? -3.375 -21.187 -5.781 1.00 98.31 615 GLY A N 1
ATOM 4827 C CA . GLY A 1 615 ? -3.034 -19.923 -6.436 1.00 98.31 615 GLY A CA 1
ATOM 4828 C C . GLY A 1 615 ? -1.660 -19.415 -6.007 1.00 98.31 615 GLY A C 1
ATOM 4829 O O . GLY A 1 615 ? -0.847 -19.052 -6.858 1.00 98.31 615 GLY A O 1
ATOM 4830 N N . ASP A 1 616 ? -1.365 -19.488 -4.706 1.00 98.50 616 ASP A N 1
ATOM 4831 C CA . ASP A 1 616 ? -0.066 -19.095 -4.154 1.00 98.50 616 ASP A CA 1
ATOM 4832 C C . ASP A 1 616 ? 1.072 -19.986 -4.698 1.00 98.50 616 ASP A C 1
ATOM 4834 O O . ASP A 1 616 ? 2.119 -19.476 -5.095 1.00 98.50 616 ASP A O 1
ATOM 4838 N N . LEU A 1 617 ? 0.869 -21.307 -4.813 1.00 98.62 617 LEU A N 1
ATOM 4839 C CA . LEU A 1 617 ? 1.861 -22.228 -5.390 1.00 98.62 617 LEU A CA 1
ATOM 4840 C C . LEU A 1 617 ? 2.158 -21.915 -6.863 1.00 98.62 617 LEU A C 1
ATOM 4842 O O . LEU A 1 617 ? 3.324 -21.905 -7.265 1.00 98.62 617 LEU A O 1
ATOM 4846 N N . VAL A 1 618 ? 1.126 -21.635 -7.667 1.00 98.81 618 VAL A N 1
ATOM 4847 C CA . VAL A 1 618 ? 1.297 -21.218 -9.069 1.00 98.81 618 VAL A CA 1
ATOM 4848 C C . VAL A 1 618 ? 2.059 -19.894 -9.138 1.00 98.81 618 VAL A C 1
ATOM 4850 O O . VAL A 1 618 ? 3.032 -19.783 -9.887 1.00 98.81 618 VAL A O 1
ATOM 4853 N N . PHE A 1 619 ? 1.674 -18.919 -8.315 1.00 98.81 619 PHE A N 1
ATOM 4854 C CA . PHE A 1 619 ? 2.307 -17.605 -8.276 1.00 98.81 619 PHE A CA 1
ATOM 4855 C C . PHE A 1 619 ? 3.795 -17.685 -7.897 1.00 98.81 619 PHE A C 1
ATOM 4857 O O . PHE A 1 619 ? 4.642 -17.077 -8.554 1.00 98.81 619 PHE A O 1
ATOM 4864 N N . ILE A 1 620 ? 4.139 -18.481 -6.883 1.00 98.81 620 ILE A N 1
ATOM 4865 C CA . ILE A 1 620 ? 5.512 -18.632 -6.383 1.00 98.81 620 ILE A CA 1
ATOM 4866 C C . ILE A 1 620 ? 6.371 -19.442 -7.362 1.00 98.81 620 ILE A C 1
ATOM 4868 O O . ILE A 1 620 ? 7.413 -18.970 -7.823 1.00 98.81 620 ILE A O 1
ATOM 4872 N N . PHE A 1 621 ? 5.955 -20.670 -7.687 1.00 98.75 621 PHE A N 1
ATOM 4873 C CA . PHE A 1 621 ? 6.821 -21.640 -8.366 1.00 98.75 621 PHE A CA 1
ATOM 4874 C C . PHE A 1 621 ? 6.778 -21.552 -9.888 1.00 98.75 621 PHE A C 1
ATOM 4876 O O . PHE A 1 621 ? 7.758 -21.913 -10.540 1.00 98.75 621 PHE A O 1
ATOM 4883 N N . LEU A 1 622 ? 5.677 -21.062 -10.460 1.00 98.69 622 LEU A N 1
ATOM 4884 C CA . LEU A 1 622 ? 5.547 -20.852 -11.904 1.00 98.69 622 LEU A CA 1
ATOM 4885 C C . LEU A 1 622 ? 5.623 -19.369 -12.282 1.00 98.69 622 LEU A C 1
ATOM 4887 O O . LEU A 1 622 ? 5.812 -19.068 -13.455 1.00 98.69 622 LEU A O 1
ATOM 4891 N N . GLY A 1 623 ? 5.499 -18.454 -11.317 1.00 98.50 623 GLY A N 1
ATOM 4892 C CA . GLY A 1 623 ? 5.606 -17.011 -11.517 1.00 98.50 623 GLY A CA 1
ATOM 4893 C C . GLY A 1 623 ? 6.958 -16.441 -11.081 1.00 98.50 623 GLY A C 1
ATOM 4894 O O . GLY A 1 623 ? 7.834 -16.186 -11.909 1.00 98.50 623 GLY A O 1
ATOM 4895 N N . ALA A 1 624 ? 7.138 -16.247 -9.774 1.00 98.75 624 ALA A N 1
ATOM 4896 C CA . ALA A 1 624 ? 8.295 -15.553 -9.204 1.00 98.75 624 ALA A CA 1
ATOM 4897 C C . ALA A 1 624 ? 9.624 -16.305 -9.407 1.00 98.75 624 ALA A C 1
ATOM 4899 O O . ALA A 1 624 ? 10.619 -15.705 -9.823 1.00 98.75 624 ALA A O 1
ATOM 4900 N N . LEU A 1 625 ? 9.653 -17.624 -9.174 1.00 98.81 625 LEU A N 1
ATOM 4901 C CA . LEU A 1 625 ? 10.874 -18.427 -9.300 1.00 98.81 625 LEU A CA 1
ATOM 4902 C C . LEU A 1 625 ? 11.443 -18.442 -10.737 1.00 98.81 625 LEU A C 1
ATOM 4904 O O . LEU A 1 625 ? 12.644 -18.209 -10.893 1.00 98.81 625 LEU A O 1
ATOM 4908 N N . PRO A 1 626 ? 10.650 -18.651 -11.808 1.00 98.81 626 PRO A N 1
ATOM 4909 C CA . PRO A 1 626 ? 11.159 -18.534 -13.174 1.00 98.81 626 PRO A CA 1
ATOM 4910 C C . PRO A 1 626 ? 11.731 -17.151 -13.504 1.00 98.81 626 PRO A C 1
ATOM 4912 O O . PRO A 1 626 ? 12.764 -17.077 -14.170 1.00 98.81 626 PRO A O 1
ATOM 4915 N N . ILE A 1 627 ? 11.126 -16.062 -13.015 1.00 98.75 627 ILE A N 1
ATOM 4916 C CA . ILE A 1 627 ? 11.673 -14.707 -13.199 1.00 98.75 627 ILE A CA 1
ATOM 4917 C C . ILE A 1 627 ? 13.029 -14.566 -12.496 1.00 98.75 627 ILE A C 1
ATOM 4919 O O . ILE A 1 627 ? 13.984 -14.093 -13.117 1.00 98.75 627 ILE A O 1
ATOM 4923 N N . LEU A 1 628 ? 13.155 -15.053 -11.256 1.00 98.75 628 LEU A N 1
ATOM 4924 C CA . LEU A 1 628 ? 14.431 -15.092 -10.537 1.00 98.75 628 LEU A CA 1
ATOM 4925 C C . LEU A 1 628 ? 15.498 -15.877 -11.311 1.00 98.75 628 LEU A C 1
ATOM 4927 O O . LEU A 1 628 ? 16.621 -15.400 -11.460 1.00 98.75 628 LEU A O 1
ATOM 4931 N N . ILE A 1 629 ? 15.153 -17.048 -11.852 1.00 98.69 629 ILE A N 1
ATOM 4932 C CA . ILE A 1 629 ? 16.080 -17.853 -12.659 1.00 98.69 629 ILE A CA 1
ATOM 4933 C C . ILE A 1 629 ? 16.506 -17.087 -13.918 1.00 98.69 629 ILE A C 1
ATOM 4935 O O . ILE A 1 629 ? 17.698 -17.031 -14.221 1.00 98.69 629 ILE A O 1
ATOM 4939 N N . ALA A 1 630 ? 15.564 -16.477 -14.644 1.00 98.38 630 ALA A N 1
ATOM 4940 C CA . ALA A 1 630 ? 15.853 -15.749 -15.877 1.00 98.38 630 ALA A CA 1
ATOM 4941 C C . ALA A 1 630 ? 16.827 -14.585 -15.641 1.00 98.38 630 ALA A C 1
ATOM 4943 O O . ALA A 1 630 ? 17.863 -14.486 -16.303 1.00 98.38 630 ALA A O 1
ATOM 4944 N N . VAL A 1 631 ? 16.510 -13.725 -14.671 1.00 98.00 631 VAL A N 1
ATOM 4945 C CA . VAL A 1 631 ? 17.312 -12.537 -14.356 1.00 98.00 631 VAL A CA 1
ATOM 4946 C C . VAL A 1 631 ? 18.630 -12.929 -13.685 1.00 98.00 631 VAL A C 1
ATOM 4948 O O . VAL A 1 631 ? 19.673 -12.369 -14.015 1.00 98.00 631 VAL A O 1
ATOM 4951 N N . GLY A 1 632 ? 18.616 -13.928 -12.799 1.00 97.56 632 GLY A N 1
ATOM 4952 C CA . GLY A 1 632 ? 19.806 -14.440 -12.122 1.00 97.56 632 GLY A CA 1
ATOM 4953 C C . GLY A 1 632 ? 20.830 -15.023 -13.095 1.00 97.56 632 GLY A C 1
ATOM 4954 O O . GLY A 1 632 ? 22.002 -14.655 -13.042 1.00 97.56 632 GLY A O 1
ATOM 4955 N N . LEU A 1 633 ? 20.400 -15.868 -14.038 1.00 96.69 633 LEU A N 1
ATOM 4956 C CA . LEU A 1 633 ? 21.283 -16.404 -15.081 1.00 96.69 633 LEU A CA 1
ATOM 4957 C C . LEU A 1 633 ? 21.814 -15.307 -16.012 1.00 96.69 633 LEU A C 1
ATOM 4959 O O . LEU A 1 633 ? 22.988 -15.342 -16.380 1.00 96.69 633 LEU A O 1
ATOM 4963 N N . GLY A 1 634 ? 20.982 -14.321 -16.363 1.00 95.75 634 GLY A N 1
ATOM 4964 C CA . GLY A 1 634 ? 21.423 -13.154 -17.131 1.00 95.75 634 GLY A CA 1
ATOM 4965 C C . GLY A 1 634 ? 22.465 -12.315 -16.392 1.00 95.75 634 GLY A C 1
ATOM 4966 O O . GLY A 1 634 ? 23.447 -11.879 -16.981 1.00 95.75 634 GLY A O 1
ATOM 4967 N N . TYR A 1 635 ? 22.305 -12.129 -15.083 1.00 95.38 635 TYR A N 1
ATOM 4968 C CA . TYR A 1 635 ? 23.299 -11.433 -14.274 1.00 95.38 635 TYR A CA 1
ATOM 4969 C C . TYR A 1 635 ? 24.611 -12.215 -14.162 1.00 95.38 635 TYR A C 1
ATOM 4971 O O . TYR A 1 635 ? 25.683 -11.634 -14.319 1.00 95.38 635 TYR A O 1
ATOM 4979 N N . LEU A 1 636 ? 24.545 -13.530 -13.937 1.00 94.12 636 LEU A N 1
ATOM 4980 C CA . LEU A 1 636 ? 25.729 -14.390 -13.855 1.00 94.12 636 LEU A CA 1
ATOM 4981 C C . LEU A 1 636 ? 26.517 -14.433 -15.172 1.00 94.12 636 LEU A C 1
ATOM 4983 O O . LEU A 1 636 ? 27.743 -14.558 -15.137 1.00 94.12 636 LEU A O 1
ATOM 4987 N N . SER A 1 637 ? 25.857 -14.275 -16.326 1.00 90.50 637 SER A N 1
ATOM 4988 C CA . SER A 1 637 ? 26.556 -14.288 -17.615 1.00 90.50 637 SER A CA 1
ATOM 4989 C C . SER A 1 637 ? 27.570 -13.148 -17.744 1.00 90.50 637 SER A C 1
ATOM 4991 O O . SER A 1 637 ? 28.647 -13.371 -18.300 1.00 90.50 637 SER A O 1
ATOM 4993 N N . LEU A 1 638 ? 27.298 -11.989 -17.125 1.00 84.44 638 LEU A N 1
ATOM 4994 C CA . LEU A 1 638 ? 28.216 -10.841 -17.082 1.00 84.44 638 LEU A CA 1
ATOM 4995 C C . LEU A 1 638 ? 29.571 -11.162 -16.427 1.00 84.44 638 LEU A C 1
ATOM 4997 O O . LEU A 1 638 ? 30.548 -10.465 -16.680 1.00 84.44 638 LEU A O 1
ATOM 5001 N N . TRP A 1 639 ? 29.633 -12.196 -15.583 1.00 80.19 639 TRP A N 1
ATOM 5002 C CA . TRP A 1 639 ? 30.857 -12.639 -14.904 1.00 80.19 639 TRP A CA 1
ATOM 5003 C C . TRP A 1 639 ? 31.582 -13.751 -15.667 1.00 80.19 639 TRP A C 1
ATOM 5005 O O . TRP A 1 639 ? 32.791 -13.921 -15.524 1.00 80.19 639 TRP A O 1
ATOM 5015 N N . SER A 1 640 ? 30.841 -14.521 -16.468 1.00 72.81 640 SER A N 1
ATOM 5016 C CA . SER A 1 640 ? 31.372 -15.634 -17.263 1.00 72.81 640 SER A CA 1
ATOM 5017 C C . SER A 1 640 ? 31.980 -15.194 -18.597 1.00 72.81 640 SER A C 1
ATOM 5019 O O . SER A 1 640 ? 32.847 -15.880 -19.144 1.00 72.81 640 SER A O 1
ATOM 5021 N N . GLU A 1 641 ? 31.561 -14.037 -19.111 1.00 59.94 641 GLU A N 1
ATOM 5022 C CA . GLU A 1 641 ? 32.141 -13.421 -20.298 1.00 59.94 641 GLU A CA 1
ATOM 5023 C C . GLU A 1 641 ? 33.523 -12.855 -19.947 1.00 59.94 641 GLU A C 1
ATOM 5025 O O . GLU A 1 641 ? 33.673 -11.712 -19.518 1.00 59.94 641 GLU A O 1
ATOM 5030 N N . ARG A 1 642 ? 34.572 -13.672 -20.123 1.00 43.81 642 ARG A N 1
ATOM 5031 C CA . ARG A 1 642 ? 35.943 -13.152 -20.200 1.00 43.81 642 ARG A CA 1
ATOM 5032 C C . ARG A 1 642 ? 35.962 -12.060 -21.277 1.00 43.81 642 ARG A C 1
ATOM 5034 O O . ARG A 1 642 ? 35.437 -12.315 -22.364 1.00 43.81 642 ARG A O 1
ATOM 5041 N N . PRO A 1 643 ? 36.580 -10.890 -21.034 1.00 41.31 643 PRO A N 1
ATOM 5042 C CA . PRO A 1 643 ? 36.753 -9.913 -22.093 1.00 41.31 643 PRO A CA 1
ATOM 5043 C C . PRO A 1 643 ? 37.489 -10.608 -23.236 1.00 41.31 643 PRO A C 1
ATOM 5045 O O . PRO A 1 643 ? 38.594 -11.120 -23.039 1.00 41.31 643 PRO A O 1
ATOM 5048 N N . GLN A 1 644 ? 36.868 -10.680 -24.415 1.00 37.59 644 GLN A N 1
ATOM 5049 C CA . GLN A 1 644 ? 37.597 -11.064 -25.613 1.00 37.59 644 GLN A CA 1
ATOM 5050 C C . GLN A 1 644 ? 38.706 -10.026 -25.790 1.00 37.59 644 GLN A C 1
ATOM 5052 O O . GLN A 1 644 ? 38.454 -8.868 -26.120 1.00 37.59 644 GLN A O 1
ATOM 5057 N N . ALA A 1 645 ? 39.941 -10.428 -25.505 1.00 36.34 645 ALA A N 1
ATOM 5058 C CA . ALA A 1 645 ? 41.125 -9.670 -25.854 1.00 36.34 645 ALA A CA 1
ATOM 5059 C C . ALA A 1 645 ? 41.189 -9.602 -27.388 1.00 36.34 645 ALA A C 1
ATOM 5061 O O . ALA A 1 645 ? 41.719 -10.508 -28.021 1.00 36.34 645 ALA A O 1
ATOM 5062 N N . GLY A 1 646 ? 40.575 -8.582 -27.993 1.00 42.47 646 GLY A N 1
ATOM 5063 C CA . GLY A 1 646 ? 40.561 -8.463 -29.452 1.00 42.47 646 GLY A CA 1
ATOM 5064 C C . GLY A 1 646 ? 39.426 -7.650 -30.069 1.00 42.47 646 GLY A C 1
ATOM 5065 O O . GLY A 1 646 ? 38.892 -8.069 -31.085 1.00 42.47 646 GLY A O 1
ATOM 5066 N N . ALA A 1 647 ? 39.064 -6.490 -29.516 1.00 34.31 647 ALA A N 1
ATOM 5067 C CA . ALA A 1 647 ? 38.309 -5.484 -30.267 1.00 34.31 647 ALA A CA 1
ATOM 5068 C C . ALA A 1 647 ? 39.103 -4.172 -30.262 1.00 34.31 647 ALA A C 1
ATOM 5070 O O . ALA A 1 647 ? 39.526 -3.688 -29.213 1.00 34.31 647 ALA A O 1
ATOM 5071 N N . ALA A 1 648 ? 39.404 -3.688 -31.464 1.00 35.88 648 ALA A N 1
ATOM 5072 C CA . ALA A 1 648 ? 40.434 -2.708 -31.772 1.00 35.88 648 ALA A CA 1
ATOM 5073 C C . ALA A 1 648 ? 40.336 -1.402 -30.96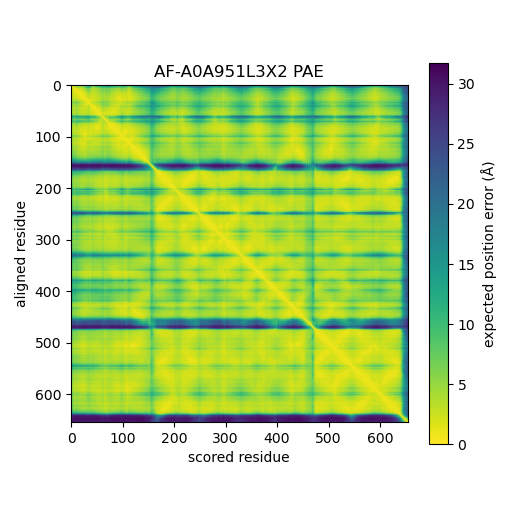3 1.00 35.88 648 ALA A C 1
ATOM 5075 O O . ALA A 1 648 ? 39.264 -0.824 -30.793 1.00 35.88 648 ALA A O 1
ATOM 5076 N N . ARG A 1 649 ? 41.502 -0.900 -30.530 1.00 31.77 649 ARG A N 1
ATOM 5077 C CA . ARG A 1 649 ? 41.674 0.490 -30.086 1.00 31.77 649 ARG A CA 1
ATOM 5078 C C . ARG A 1 649 ? 41.152 1.433 -31.182 1.00 31.77 649 ARG A C 1
ATOM 5080 O O . ARG A 1 649 ? 41.494 1.207 -32.344 1.00 31.77 649 ARG A O 1
ATOM 5087 N N . PRO A 1 650 ? 40.411 2.504 -30.852 1.00 39.69 650 PRO A N 1
ATOM 5088 C CA . PRO A 1 650 ? 40.104 3.528 -31.834 1.00 39.69 650 PRO A CA 1
ATOM 5089 C C . PRO A 1 650 ? 41.417 4.178 -32.279 1.00 39.69 650 PRO A C 1
ATOM 5091 O O . PRO A 1 650 ? 42.251 4.574 -31.458 1.00 39.69 650 PRO A O 1
ATOM 5094 N N . ILE A 1 651 ? 41.609 4.233 -33.594 1.00 40.34 651 ILE A N 1
ATOM 5095 C CA . ILE A 1 651 ? 42.680 4.983 -34.240 1.00 40.34 651 ILE A CA 1
ATOM 5096 C C . ILE A 1 651 ? 42.556 6.431 -33.758 1.00 40.34 651 ILE A C 1
ATOM 5098 O O . ILE A 1 651 ? 41.529 7.075 -33.967 1.00 40.34 651 ILE A O 1
ATOM 5102 N N . ARG A 1 652 ? 43.592 6.934 -33.079 1.00 39.31 652 ARG A N 1
ATOM 5103 C CA . ARG A 1 652 ? 43.759 8.373 -32.859 1.00 39.31 652 ARG A CA 1
ATOM 5104 C C . ARG A 1 652 ? 43.918 9.017 -34.235 1.00 39.31 652 ARG A C 1
ATOM 5106 O O . ARG A 1 652 ? 44.941 8.799 -34.877 1.00 39.31 652 ARG A O 1
ATOM 5113 N N . ALA A 1 653 ? 42.917 9.769 -34.679 1.00 43.84 653 ALA A N 1
ATOM 5114 C CA . ALA A 1 653 ? 43.119 10.755 -35.729 1.00 43.84 653 ALA A CA 1
ATOM 5115 C C . ALA A 1 653 ? 43.820 11.969 -35.102 1.00 43.84 653 ALA A C 1
ATOM 5117 O O . ALA A 1 653 ? 43.423 12.421 -34.024 1.00 43.84 653 ALA A O 1
ATOM 5118 N N . ALA A 1 654 ? 44.916 12.372 -35.743 1.00 37.09 654 ALA A N 1
ATOM 5119 C CA . ALA A 1 654 ? 45.701 13.565 -35.451 1.00 37.09 654 ALA A CA 1
ATOM 5120 C C . ALA A 1 654 ? 44.951 14.843 -35.840 1.00 37.09 654 ALA A C 1
ATOM 5122 O O . ALA A 1 654 ? 44.099 14.756 -36.756 1.00 37.09 654 ALA A O 1
#

Solvent-accessible surface area (backbone atoms only — not comparable to full-atom values): 33108 Å² total; per-residue (Å²): 126,92,79,82,65,58,77,87,79,46,52,74,67,56,40,51,56,49,37,54,50,48,11,55,59,46,27,52,64,50,65,39,82,89,79,73,44,72,66,70,54,72,69,54,52,52,47,52,61,50,45,37,61,47,54,54,56,37,26,60,38,31,74,73,47,68,13,37,37,63,51,72,65,71,55,70,66,57,48,44,51,52,44,48,51,54,50,48,54,53,44,41,24,33,17,32,34,88,99,54,98,38,14,35,9,51,15,31,63,41,31,69,62,44,61,17,51,86,42,72,61,32,52,53,29,31,56,49,12,51,53,36,27,54,51,46,38,51,54,51,52,50,47,47,75,71,37,84,78,57,58,87,71,78,81,89,68,78,84,55,74,65,60,84,71,90,75,48,71,49,38,55,60,28,44,57,32,32,31,51,17,31,49,38,42,37,53,22,48,55,33,41,51,51,38,48,42,38,64,43,35,33,66,41,56,95,86,37,76,44,34,83,81,57,15,41,65,56,31,46,51,48,28,48,48,31,52,53,50,18,36,52,36,18,46,56,24,39,49,49,34,50,27,51,71,61,18,84,64,89,60,90,63,50,45,59,51,55,51,50,51,52,52,51,50,50,50,41,56,55,49,26,56,52,18,29,49,39,26,75,70,61,72,46,63,96,48,18,52,38,52,4,40,51,81,38,91,90,51,33,56,4,51,55,43,50,52,54,47,45,54,48,40,48,52,50,44,52,52,38,49,62,33,29,52,79,29,52,76,38,78,86,47,27,65,62,52,50,51,46,50,52,35,49,51,44,55,43,58,44,49,51,48,69,71,77,53,61,99,81,48,57,64,52,61,40,51,52,34,47,41,42,36,60,38,41,35,52,53,51,42,42,50,52,34,46,51,41,50,53,34,50,52,36,34,69,37,53,74,42,55,66,69,45,37,52,48,41,47,55,50,48,52,52,42,48,56,68,5,40,68,56,11,49,38,57,78,37,49,51,54,54,45,55,70,67,51,35,40,51,5,25,30,22,38,31,31,42,36,37,57,30,57,50,44,52,63,44,43,60,55,52,52,59,65,62,62,52,90,78,97,62,83,56,92,57,51,67,27,50,52,26,48,47,43,19,32,54,20,34,28,50,11,42,28,52,41,35,50,66,52,50,34,45,54,46,25,55,57,37,71,86,41,37,44,52,58,29,17,47,49,33,24,51,43,29,25,55,38,29,39,27,49,18,39,40,48,43,53,48,60,68,66,48,57,69,79,57,45,71,65,34,47,62,26,45,53,40,13,55,51,16,39,54,51,11,51,50,35,27,32,70,49,14,28,43,59,48,12,55,52,31,35,52,34,19,76,77,68,23,41,69,44,49,72,30,67,70,45,47,70,30,72,65,52,25,49,28,40,54,49,21,49,68,14,49,50,33,23,39,67,34,6,37,45,25,38,29,51,32,41,41,53,55,46,51,45,71,74,69,58,68,80,74,91,82,73,81,79,80,79,81,78,130

Secondary structure (DSSP, 8-state):
--SSS-GGGS-HHHHHHHHHHHHHHHHS--EETTTTEEPPPHHHHHHHHHHHHHHHHHTT-GGGTTSPPTTSS--HHHHHHHHHHHHHHHHHHHSBPTTSSSBTTTT-S-BGGGTB---HHHHHHHHHHHHHHHHHHHHHHHHHHH-TTSSS------------PPPPHHHHTTHHHHHHHHHHHHHHHHHHHHHHHHHH-TT-BTTB-GGGTS-HHHHHHHHHHHHHHHHHHHHHHHHHHHHHHHSSSPPTTHHHHHHHHHHHHHHHHHHHHHHHHHHHTT-SGGGHHHHSB-SSTT--B-HHHHHHHHHHHHHHHHHHHHHHGGGTT-TTTHHHHHHHHHHHHHHHHHHGGGGS--TTS-HHHHHHHHHIIIIIIIIIIHHHHHHHHHHHHHHHTTSS-HHHHHHHHHHHHHHHHHHHHHHGGGGGTTTT--HHHHHHHHHHHHHHHHHHHHHHHHHHHHHHHHH-SSSPPPTTHHHHHHHHHHHHHIIIIIIIHHHHHHSHHHHHHHTTSTHHHHHHHHHIIIIIIHHHHHHHHHHHHHHS-HHHHHHHHHHHHHHHHHHHHHHHHHIIIIIHHHHHHHHHHHHHH-HHHHTSHHHHHSHHHHHHHHHTHHHHHIIIIIIIHHHHHHHHHHHHHHHH----S-SPPPP---

Sequence (654 aa):
ERLSRGYADLTPEEKSAVDGAVALDLKANRYDPASGTLALPAGAAESFTGLVKYWTRYFDRPERNGGLARETVSDPRELRQLTAFFGWTAWASAAMRPGTSHSYTNNFPYEPLAGNTPTAGALIYSALSLVFLLGGTAAVLLAFGKFDYLGWHRRTAAAARVAVLPVSDAQRATLKFMAIAALLFFGQTLIGGGVAHYRADPGSFYGIDLARLLPSNLLRTWHLQLAILWIATAYVGGALFVAGMLGHSELSGQRRAINLLFAAILVVVVGSLLGEWAGLLQWLGDTWFWFGNQGWEYLEIGRFWQILLAIGLVFWFGLLWRAVAPAWHDAEQRSLINFFLIAAAAIPVFYLPALFFDGSTHYTVADTWRFWIIHLWVEGFFELFVTVIVAIVFHRLGLVERITALRVIYLDVILIFGGGLIGTGHHWYFTGQTQLNMALSATFSALEVVPLTLLTLDAADFVTVAGGEAGAPFRHKWTFYFLMAVGFWNFTGAGVFGFLINMPIVSYFEAGTNLTPNHGHAAMMGVFGMLGVALMVFVLRETVHDSLWARLEKYVRCGFWGLNVGLAMMILFSLFPSGLLQVHDVLVNGYWHARSLDHLAGQLPRFLGWLRLPGDLVFIFLGALPILIAVGLGYLSLWSERPQAGAARPIRAA